Protein 8DC2 (pdb70)

Secondary structure (DSSP, 8-state):
-----SSEEEEEEEEEEES-SS--HHHHHHHHHHHHHHHHHHHHHHHHTTTSBGGGGGGGS-GGGTTSHHHHHHHSTTTTTSBGGGGSSSSS-HHHHHHHHHHHHHHH-SS-----SS---HIIIIIIIIHHHHHHHHHHHHTT---S----TT-SSS-HHHHHHHHHHHHHHTT--SHHHHHHHHHHHHHSS---HHHHHHHHHHHHHHHT-HHHHHHHHHHHHHHHHHT-------TT--EEEEE--SS--EEEEE-STT-EEEEETTTEEEEE---TTTEETTEESS-HHHHEEEEEEEEEETTEEEEEEEEEEE----PPP-SSEEEEE---SS-SEEEEEE--S--TT---HHHHHTT-HHHHTT--HHHHHHHHHHTTEEEE----HHHHHHHHHHHHT---TTHHHHHHHHHHHHHHHHHHHHHT-HHHHHHHHHHHHHHHHHHHHHHHHHHHHHHHHHHHTT--HHHHHHS-GGGSHHHHHHHHHHHHHHHHHHHHHHHHHHHHHHHHHHHT--EEEEE--SS-TT-----HHHHHHHHHHHHHTTTTTHHHHHHHHHHHSSSEEEEE-SSSTTTB-SSS--BB----GGGTTSSSB-TTSSBHHHHHHHHHHHHHH-HHHHHHHEEE--SSS--TT--SEEE---SHHHHHHHHHHT---B---

Structure (mmCIF, N/CA/C/O backbone):
data_8DC2
#
_entry.id   8DC2
#
_cell.length_a   1.00
_cell.length_b   1.00
_cell.length_c   1.00
_cell.angle_alpha   90.00
_cell.angle_beta   90.00
_cell.angle_gamma   90.00
#
_symmetry.space_group_name_H-M   'P 1'
#
loop_
_entity.id
_entity.type
_entity.pdbx_description
1 polymer CasLambda
2 polymer 'RNA (51-MER)'
3 polymer 'DNA TS'
4 polymer 'DNA NTS'
#
loop_
_atom_site.group_PDB
_atom_site.id
_atom_site.type_symbol
_atom_site.label_atom_id
_atom_site.label_alt_id
_atom_site.label_comp_id
_atom_site.label_asym_id
_atom_site.label_entity_id
_atom_site.label_seq_id
_atom_site.pdbx_PDB_ins_code
_atom_site.Cartn_x
_atom_site.Cartn_y
_atom_site.Cartn_z
_atom_site.occupancy
_atom_site.B_iso_or_equiv
_atom_site.auth_seq_id
_atom_site.auth_comp_id
_atom_site.auth_asym_id
_atom_site.auth_atom_id
_atom_site.pdbx_PDB_model_num
ATOM 1 N N . HIS A 1 4 ? 101.413 114.829 89.571 1.00 71.71 4 HIS A N 1
ATOM 2 C CA . HIS A 1 4 ? 102.262 114.643 88.401 1.00 71.71 4 HIS A CA 1
ATOM 3 C C . HIS A 1 4 ? 101.546 113.829 87.339 1.00 71.71 4 HIS A C 1
ATOM 4 O O . HIS A 1 4 ? 100.740 114.360 86.577 1.00 71.71 4 HIS A O 1
ATOM 11 N N . LYS A 1 5 ? 101.844 112.532 87.285 1.00 70.70 5 LYS A N 1
ATOM 12 C CA . LYS A 1 5 ? 101.169 111.642 86.357 1.00 70.70 5 LYS A CA 1
ATOM 13 C C . LYS A 1 5 ? 100.229 110.662 87.040 1.00 70.70 5 LYS A C 1
ATOM 14 O O . LYS A 1 5 ? 99.364 110.094 86.369 1.00 70.70 5 LYS A O 1
ATOM 20 N N . LYS A 1 6 ? 100.374 110.461 88.346 1.00 73.79 6 LYS A N 1
ATOM 21 C CA . LYS A 1 6 ? 99.461 109.651 89.139 1.00 73.79 6 LYS A CA 1
ATOM 22 C C . LYS A 1 6 ? 98.600 110.574 89.987 1.00 73.79 6 LYS A C 1
ATOM 23 O O . LYS A 1 6 ? 99.125 111.440 90.693 1.00 73.79 6 LYS A O 1
ATOM 29 N N . THR A 1 7 ? 97.286 110.394 89.913 1.00 76.67 7 THR A N 1
ATOM 30 C CA . THR A 1 7 ? 96.338 111.181 90.688 1.00 76.67 7 THR A CA 1
ATOM 31 C C . THR A 1 7 ? 95.586 110.279 91.656 1.00 76.67 7 THR A C 1
ATOM 32 O O . THR A 1 7 ? 95.105 109.208 91.275 1.00 76.67 7 THR A O 1
ATOM 36 N N . GLU A 1 8 ? 95.486 110.716 92.908 1.00 82.02 8 GLU A N 1
ATOM 37 C CA . GLU A 1 8 ? 94.808 109.964 93.954 1.00 82.02 8 GLU A CA 1
ATOM 38 C C . GLU A 1 8 ? 93.563 110.717 94.400 1.00 82.02 8 GLU A C 1
ATOM 39 O O . GLU A 1 8 ? 93.627 111.916 94.689 1.00 82.02 8 GLU A O 1
ATOM 45 N N . SER A 1 9 ? 92.436 110.010 94.457 1.00 79.27 9 SER A N 1
ATOM 46 C CA . SER A 1 9 ? 91.163 110.578 94.886 1.00 79.27 9 SER A CA 1
ATOM 47 C C . SER A 1 9 ? 90.575 109.685 95.966 1.00 79.27 9 SER A C 1
ATOM 48 O O . SER A 1 9 ? 90.305 108.507 95.712 1.00 79.27 9 SER A O 1
ATOM 51 N N . ASN A 1 10 ? 90.400 110.242 97.169 1.00 75.45 10 ASN A N 1
ATOM 52 C CA . ASN A 1 10 ? 89.896 109.548 98.357 1.00 75.45 10 ASN A CA 1
ATOM 53 C C . ASN A 1 10 ? 90.598 108.213 98.597 1.00 75.45 10 ASN A C 1
ATOM 54 O O . ASN A 1 10 ? 90.059 107.329 99.270 1.00 75.45 10 ASN A O 1
ATOM 59 N N . GLN A 1 11 ? 91.817 108.078 98.081 1.00 73.23 11 GLN A N 1
ATOM 60 C CA . GLN A 1 11 ? 92.599 106.861 98.214 1.00 73.23 11 GLN A CA 1
ATOM 61 C C . GLN A 1 11 ? 94.027 107.235 98.573 1.00 73.23 11 GLN A C 1
ATOM 62 O O . GLN A 1 11 ? 94.446 108.385 98.424 1.00 73.23 11 GLN A O 1
ATOM 68 N N . ILE A 1 12 ? 94.775 106.247 99.050 1.00 69.37 12 ILE A N 1
ATOM 69 C CA . ILE A 1 12 ? 96.160 106.449 99.443 1.00 69.37 12 ILE A CA 1
ATOM 70 C C . ILE A 1 12 ? 97.012 105.392 98.756 1.00 69.37 12 ILE A C 1
ATOM 71 O O . ILE A 1 12 ? 96.541 104.295 98.443 1.00 69.37 12 ILE A O 1
ATOM 76 N N . ILE A 1 13 ? 98.269 105.736 98.499 1.00 69.64 13 ILE A N 1
ATOM 77 C CA . ILE A 1 13 ? 99.225 104.818 97.893 1.00 69.64 13 ILE A CA 1
ATOM 78 C C . ILE A 1 13 ? 100.102 104.274 99.010 1.00 69.64 13 ILE A C 1
ATOM 79 O O . ILE A 1 13 ? 100.898 105.009 99.602 1.00 69.64 13 ILE A O 1
ATOM 84 N N . LYS A 1 14 ? 99.964 102.985 99.297 1.00 69.11 14 LYS A N 1
ATOM 85 C CA . LYS A 1 14 ? 100.672 102.340 100.393 1.00 69.11 14 LYS A CA 1
ATOM 86 C C . LYS A 1 14 ? 101.785 101.469 99.832 1.00 69.11 14 LYS A C 1
ATOM 87 O O . LYS A 1 14 ? 101.548 100.658 98.932 1.00 69.11 14 LYS A O 1
ATOM 93 N N . THR A 1 15 ? 102.989 101.633 100.369 1.00 69.36 15 THR A N 1
ATOM 94 C CA . THR A 1 15 ? 104.158 100.886 99.931 1.00 69.36 15 THR A CA 1
ATOM 95 C C . THR A 1 15 ? 104.474 99.791 100.939 1.00 69.36 15 THR A C 1
ATOM 96 O O . THR A 1 15 ? 104.632 100.067 102.133 1.00 69.36 15 THR A O 1
ATOM 100 N N . PHE A 1 16 ? 104.569 98.557 100.459 1.00 69.04 16 PHE A N 1
ATOM 101 C CA . PHE A 1 16 ? 104.851 97.402 101.299 1.00 69.04 16 PHE A CA 1
ATOM 102 C C . PHE A 1 16 ? 106.203 96.818 100.919 1.00 69.04 16 PHE A C 1
ATOM 103 O O . PHE A 1 16 ? 106.452 96.527 99.745 1.00 69.04 16 PHE A O 1
ATOM 111 N N . SER A 1 17 ? 107.070 96.646 101.912 1.00 69.29 17 SER A N 1
ATOM 112 C CA . SER A 1 17 ? 108.395 96.084 101.696 1.00 69.29 17 SER A CA 1
ATOM 113 C C . SER A 1 17 ? 108.359 94.585 101.959 1.00 69.29 17 SER A C 1
ATOM 114 O O . SER A 1 17 ? 107.886 94.144 103.011 1.00 69.29 17 SER A O 1
ATOM 117 N N . PHE A 1 18 ? 108.862 93.808 101.006 1.00 68.41 18 PHE A N 1
ATOM 118 C CA . PHE A 1 18 ? 108.819 92.355 101.070 1.00 68.41 18 PHE A CA 1
ATOM 119 C C . PHE A 1 18 ? 110.236 91.805 101.103 1.00 68.41 18 PHE A C 1
ATOM 120 O O . PHE A 1 18 ? 111.055 92.144 100.243 1.00 68.41 18 PHE A O 1
ATOM 128 N N . LYS A 1 19 ? 110.522 90.961 102.089 1.00 68.46 19 LYS A N 1
ATOM 129 C CA . LYS A 1 19 ? 111.809 90.284 102.131 1.00 68.46 19 LYS A CA 1
ATOM 130 C C . LYS A 1 19 ? 111.861 89.202 101.062 1.00 68.46 19 LYS A C 1
ATOM 131 O O . LYS A 1 19 ? 110.898 88.457 100.861 1.00 68.46 19 LYS A O 1
ATOM 137 N N . ILE A 1 20 ? 112.988 89.115 100.381 1.00 69.10 20 ILE A N 1
ATOM 138 C CA . ILE A 1 20 ? 113.132 88.245 99.222 1.00 69.10 20 ILE A CA 1
ATOM 139 C C . ILE A 1 20 ? 113.560 86.859 99.681 1.00 69.10 20 ILE A C 1
ATOM 140 O O . ILE A 1 20 ? 114.246 86.703 100.699 1.00 69.10 20 ILE A O 1
ATOM 145 N N . LYS A 1 21 ? 113.129 85.843 98.940 1.00 69.18 21 LYS A N 1
ATOM 146 C CA . LYS A 1 21 ? 113.617 84.485 99.113 1.00 69.18 21 LYS A CA 1
ATOM 147 C C . LYS A 1 21 ? 113.606 83.799 97.756 1.00 69.18 21 LYS A C 1
ATOM 148 O O . LYS A 1 21 ? 112.793 84.126 96.888 1.00 69.18 21 LYS A O 1
ATOM 154 N N . ASN A 1 22 ? 114.527 82.853 97.576 1.00 70.64 22 ASN A N 1
ATOM 155 C CA . ASN A 1 22 ? 114.725 82.191 96.286 1.00 70.64 22 ASN A CA 1
ATOM 156 C C . ASN A 1 22 ? 115.022 83.210 95.188 1.00 70.64 22 ASN A C 1
ATOM 157 O O . ASN A 1 22 ? 114.433 83.175 94.107 1.00 70.64 22 ASN A O 1
ATOM 162 N N . ALA A 1 23 ? 115.937 84.131 95.473 1.00 70.34 23 ALA A N 1
ATOM 163 C CA . ALA A 1 23 ? 116.351 85.139 94.500 1.00 70.34 23 ALA A CA 1
ATOM 164 C C . ALA A 1 23 ? 117.103 84.447 93.373 1.00 70.34 23 ALA A C 1
ATOM 165 O O . ALA A 1 23 ? 118.237 83.997 93.548 1.00 70.34 23 ALA A O 1
ATOM 167 N N . ASN A 1 24 ? 116.475 84.366 92.201 1.00 68.43 24 ASN A N 1
ATOM 168 C CA . ASN A 1 24 ? 117.028 83.614 91.076 1.00 68.43 24 ASN A CA 1
ATOM 169 C C . ASN A 1 24 ? 118.184 84.403 90.472 1.00 68.43 24 ASN A C 1
ATOM 170 O O . ASN A 1 24 ? 118.061 85.077 89.446 1.00 68.43 24 ASN A O 1
ATOM 175 N N . GLY A 1 25 ? 119.338 84.313 91.130 1.00 70.32 25 GLY A N 1
ATOM 176 C CA . GLY A 1 25 ? 120.535 84.988 90.687 1.00 70.32 25 GLY A CA 1
ATOM 177 C C . GLY A 1 25 ? 120.740 86.373 91.257 1.00 70.32 25 GLY A C 1
ATOM 178 O O . GLY A 1 25 ? 121.828 86.937 91.092 1.00 70.32 25 GLY A O 1
ATOM 179 N N . LEU A 1 26 ? 119.736 86.940 91.925 1.00 70.83 26 LEU A N 1
ATOM 180 C CA . LEU A 1 26 ? 119.858 88.266 92.527 1.00 70.83 26 LEU A CA 1
ATOM 181 C C . LEU A 1 26 ? 120.562 88.118 93.874 1.00 70.83 26 LEU A C 1
ATOM 182 O O . LEU A 1 26 ? 119.947 88.084 94.942 1.00 70.83 26 LEU A O 1
ATOM 187 N N . SER A 1 27 ? 121.887 88.024 93.812 1.00 72.56 27 SER A N 1
ATOM 188 C CA . SER A 1 27 ? 122.690 87.843 95.010 1.00 72.56 27 SER A CA 1
ATOM 189 C C . SER A 1 27 ? 122.898 89.182 95.714 1.00 72.56 27 SER A C 1
ATOM 190 O O . SER A 1 27 ? 122.494 90.242 95.231 1.00 72.56 27 SER A O 1
ATOM 193 N N . LEU A 1 28 ? 123.537 89.131 96.883 1.00 72.37 28 LEU A N 1
ATOM 194 C CA . LEU A 1 28 ? 123.787 90.355 97.635 1.00 72.37 28 LEU A CA 1
ATOM 195 C C . LEU A 1 28 ? 124.870 91.200 96.977 1.00 72.37 28 LEU A C 1
ATOM 196 O O . LEU A 1 28 ? 124.712 92.418 96.835 1.00 72.37 28 LEU A O 1
ATOM 201 N N . ASP A 1 29 ? 125.974 90.574 96.563 1.00 74.41 29 ASP A N 1
ATOM 202 C CA . ASP A 1 29 ? 127.066 91.327 95.953 1.00 74.41 29 ASP A CA 1
ATOM 203 C C . ASP A 1 29 ? 126.667 91.892 94.595 1.00 74.41 29 ASP A C 1
ATOM 204 O O . ASP A 1 29 ? 127.013 93.033 94.265 1.00 74.41 29 ASP A O 1
ATOM 209 N N . VAL A 1 30 ? 125.949 91.105 93.791 1.00 72.48 30 VAL A N 1
ATOM 210 C CA . VAL A 1 30 ? 125.521 91.577 92.477 1.00 72.48 30 VAL A CA 1
ATOM 211 C C . VAL A 1 30 ? 124.574 92.761 92.620 1.00 72.48 30 VAL A C 1
ATOM 212 O O . VAL A 1 30 ? 124.704 93.770 91.914 1.00 72.48 30 VAL A O 1
ATOM 216 N N . LEU A 1 31 ? 123.613 92.663 93.540 1.00 72.67 31 LEU A N 1
ATOM 217 C CA . LEU A 1 31 ? 122.693 93.774 93.757 1.00 72.67 31 LEU A CA 1
ATOM 218 C C . LEU A 1 31 ? 123.422 94.992 94.308 1.00 72.67 31 LEU A C 1
ATOM 219 O O . LEU A 1 31 ? 123.092 96.129 93.956 1.00 72.67 31 LEU A O 1
ATOM 224 N N . ASN A 1 32 ? 124.411 94.779 95.178 1.00 73.25 32 ASN A N 1
ATOM 225 C CA . ASN A 1 32 ? 125.188 95.902 95.693 1.00 73.25 32 ASN A CA 1
ATOM 226 C C . ASN A 1 32 ? 125.940 96.610 94.573 1.00 73.25 32 ASN A C 1
ATOM 227 O O . ASN A 1 32 ? 125.973 97.845 94.518 1.00 73.25 32 ASN A O 1
ATOM 232 N N . ASP A 1 33 ? 126.546 95.842 93.666 1.00 73.65 33 ASP A N 1
ATOM 233 C CA . ASP A 1 33 ? 127.241 96.443 92.532 1.00 73.65 33 ASP A CA 1
ATOM 234 C C . ASP A 1 33 ? 126.272 97.189 91.623 1.00 73.65 33 ASP A C 1
ATOM 235 O O . ASP A 1 33 ? 126.585 98.278 91.125 1.00 73.65 33 ASP A O 1
ATOM 240 N N . ALA A 1 34 ? 125.089 96.615 91.392 1.00 72.82 34 ALA A N 1
ATOM 241 C CA . ALA A 1 34 ? 124.090 97.291 90.570 1.00 72.82 34 ALA A CA 1
ATOM 242 C C . ALA A 1 34 ? 123.647 98.600 91.211 1.00 72.82 34 ALA A C 1
ATOM 243 O O . ALA A 1 34 ? 123.474 99.611 90.521 1.00 72.82 34 ALA A O 1
ATOM 245 N N . ILE A 1 35 ? 123.460 98.598 92.531 1.00 72.22 35 ILE A N 1
ATOM 246 C CA . ILE A 1 35 ? 123.077 99.816 93.240 1.00 72.22 35 ILE A CA 1
ATOM 247 C C . ILE A 1 35 ? 124.183 100.857 93.147 1.00 72.22 35 ILE A C 1
ATOM 248 O O . ILE A 1 35 ? 123.918 102.052 92.973 1.00 72.22 35 ILE A O 1
ATOM 253 N N . THR A 1 36 ? 125.440 100.424 93.269 1.00 73.53 36 THR A N 1
ATOM 254 C CA . THR A 1 36 ? 126.554 101.356 93.135 1.00 73.53 36 THR A CA 1
ATOM 255 C C . THR A 1 36 ? 126.584 101.984 91.746 1.00 73.53 36 THR A C 1
ATOM 256 O O . THR A 1 36 ? 126.791 103.195 91.608 1.00 73.53 36 THR A O 1
ATOM 260 N N . GLU A 1 37 ? 126.369 101.177 90.705 1.00 73.15 37 GLU A N 1
ATOM 261 C CA . GLU A 1 37 ? 126.340 101.720 89.348 1.00 73.15 37 GLU A CA 1
ATOM 262 C C . GLU A 1 37 ? 125.168 102.677 89.158 1.00 73.15 37 GLU A C 1
ATOM 263 O O . GLU A 1 37 ? 125.302 103.711 88.490 1.00 73.15 37 GLU A O 1
ATOM 269 N N . TYR A 1 38 ? 124.010 102.342 89.729 1.00 73.24 38 TYR A N 1
ATOM 270 C CA . TYR A 1 38 ? 122.847 103.221 89.655 1.00 73.24 38 TYR A CA 1
ATOM 271 C C . TYR A 1 38 ? 123.140 104.564 90.310 1.00 73.24 38 TYR A C 1
ATOM 272 O O . TYR A 1 38 ? 122.826 105.625 89.755 1.00 73.24 38 TYR A O 1
ATOM 281 N N . GLN A 1 39 ? 123.755 104.534 91.494 1.00 75.55 39 GLN A N 1
ATOM 282 C CA . GLN A 1 39 ? 124.109 105.770 92.180 1.00 75.55 39 GLN A CA 1
ATOM 283 C C . GLN A 1 39 ? 125.128 106.570 91.383 1.00 75.55 39 GLN A C 1
ATOM 284 O O . GLN A 1 39 ? 125.054 107.801 91.330 1.00 75.55 39 GLN A O 1
ATOM 290 N N . ASN A 1 40 ? 126.094 105.890 90.762 1.00 75.44 40 ASN A N 1
ATOM 291 C CA . ASN A 1 40 ? 127.091 106.586 89.955 1.00 75.44 40 ASN A CA 1
ATOM 292 C C . ASN A 1 40 ? 126.444 107.292 88.768 1.00 75.44 40 ASN A C 1
ATOM 293 O O . ASN A 1 40 ? 126.756 108.453 88.472 1.00 75.44 40 ASN A O 1
ATOM 298 N N . TYR A 1 41 ? 125.534 106.601 88.076 1.00 76.47 41 TYR A N 1
ATOM 299 C CA . TYR A 1 41 ? 124.838 107.213 86.947 1.00 76.47 41 TYR A CA 1
ATOM 300 C C . TYR A 1 41 ? 124.006 108.406 87.400 1.00 76.47 41 TYR A C 1
ATOM 301 O O . TYR A 1 41 ? 124.013 109.465 86.755 1.00 76.47 41 TYR A O 1
ATOM 310 N N . TYR A 1 42 ? 123.286 108.251 88.514 1.00 76.25 42 TYR A N 1
ATOM 311 C CA . TYR A 1 42 ? 122.495 109.352 89.049 1.00 76.25 42 TYR A CA 1
ATOM 312 C C . TYR A 1 42 ? 123.380 110.542 89.392 1.00 76.25 42 TYR A C 1
ATOM 313 O O . TYR A 1 42 ? 123.026 111.692 89.109 1.00 76.25 42 TYR A O 1
ATOM 322 N N . ASN A 1 43 ? 124.536 110.285 90.006 1.00 78.10 43 ASN A N 1
ATOM 323 C CA . ASN A 1 43 ? 125.434 111.365 90.393 1.00 78.10 43 ASN A CA 1
ATOM 324 C C . ASN A 1 43 ? 125.980 112.095 89.175 1.00 78.10 43 ASN A C 1
ATOM 325 O O . ASN A 1 43 ? 126.073 113.327 89.173 1.00 78.10 43 ASN A O 1
ATOM 330 N N . ILE A 1 44 ? 126.354 111.355 88.129 1.00 76.78 44 ILE A N 1
ATOM 331 C CA . ILE A 1 44 ? 126.889 112.009 86.939 1.00 76.78 44 ILE A CA 1
ATOM 332 C C . ILE A 1 44 ? 125.812 112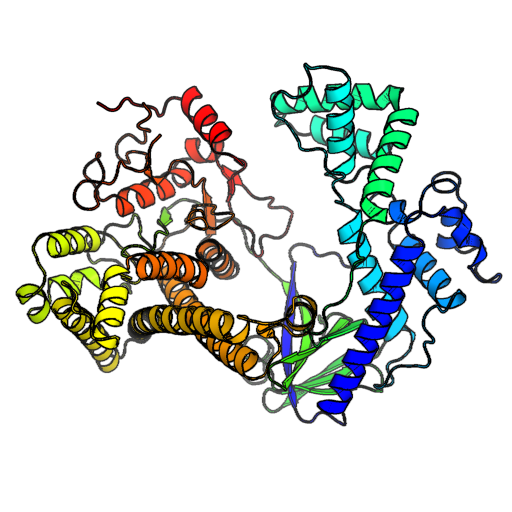.844 86.254 1.00 76.78 44 ILE A C 1
ATOM 333 O O . ILE A 1 44 ? 126.075 113.961 85.788 1.00 76.78 44 ILE A O 1
ATOM 338 N N . CYS A 1 45 ? 124.581 112.329 86.190 1.00 80.57 45 CYS A N 1
ATOM 339 C CA . CYS A 1 45 ? 123.505 113.118 85.597 1.00 80.57 45 CYS A CA 1
ATOM 340 C C . CYS A 1 45 ? 123.193 114.356 86.432 1.00 80.57 45 CYS A C 1
ATOM 341 O O . CYS A 1 45 ? 122.907 115.425 85.881 1.00 80.57 45 CYS A O 1
ATOM 344 N N . SER A 1 46 ? 123.250 114.237 87.759 1.00 79.55 46 SER A N 1
ATOM 345 C CA . SER A 1 46 ? 123.040 115.403 88.611 1.00 79.55 46 SER A CA 1
ATOM 346 C C . SER A 1 46 ? 124.144 116.434 88.414 1.00 79.55 46 SER A C 1
ATOM 347 O O . SER A 1 46 ? 123.881 117.642 88.416 1.00 79.55 46 SER A O 1
ATOM 350 N N . ASP A 1 47 ? 125.386 115.976 88.249 1.00 80.28 47 ASP A N 1
ATOM 351 C CA . ASP A 1 47 ? 126.484 116.894 87.965 1.00 80.28 47 ASP A CA 1
ATOM 352 C C . ASP A 1 47 ? 126.268 117.613 86.642 1.00 80.28 47 ASP A C 1
ATOM 353 O O . ASP A 1 47 ? 126.515 118.821 86.535 1.00 80.28 47 ASP A O 1
ATOM 358 N N . TRP A 1 48 ? 125.814 116.886 85.618 1.00 77.34 48 TRP A N 1
ATOM 359 C CA . TRP A 1 48 ? 125.515 117.534 84.344 1.00 77.34 48 TRP A CA 1
ATOM 360 C C . TRP A 1 48 ? 124.405 118.564 84.497 1.00 77.34 48 TRP A C 1
ATOM 361 O O . TRP A 1 48 ? 124.473 119.651 83.912 1.00 77.34 48 TRP A O 1
ATOM 372 N N . ILE A 1 49 ? 123.369 118.236 85.271 1.00 79.60 49 ILE A N 1
ATOM 373 C CA . ILE A 1 49 ? 122.280 119.185 85.492 1.00 79.60 49 ILE A CA 1
ATOM 374 C C . ILE A 1 49 ? 122.801 120.438 86.184 1.00 79.60 49 ILE A C 1
ATOM 375 O O . ILE A 1 49 ? 122.425 121.563 85.833 1.00 79.60 49 ILE A O 1
ATOM 380 N N . LYS A 1 50 ? 123.675 120.264 87.178 1.00 80.29 50 LYS A N 1
ATOM 381 C CA . LYS A 1 50 ? 124.284 121.409 87.849 1.00 80.29 50 LYS A CA 1
ATOM 382 C C . LYS A 1 50 ? 125.065 122.276 86.871 1.00 80.29 50 LYS A C 1
ATOM 383 O O . LYS A 1 50 ? 124.863 123.494 86.803 1.00 80.29 50 LYS A O 1
ATOM 389 N N . ASP A 1 51 ? 125.969 121.660 86.105 1.00 80.45 51 ASP A N 1
ATOM 390 C CA . ASP A 1 51 ? 126.901 122.423 85.281 1.00 80.45 51 ASP A CA 1
ATOM 391 C C . ASP A 1 51 ? 126.200 123.263 84.223 1.00 80.45 51 ASP A C 1
ATOM 392 O O . ASP A 1 51 ? 126.773 124.254 83.758 1.00 80.45 51 ASP A O 1
ATOM 397 N N . HIS A 1 52 ? 124.980 122.897 83.834 1.00 79.91 52 HIS A N 1
ATOM 398 C CA . HIS A 1 52 ? 124.227 123.631 82.826 1.00 79.91 52 HIS A CA 1
ATOM 399 C C . HIS A 1 52 ? 122.997 124.313 83.410 1.00 79.91 52 HIS A C 1
ATOM 400 O O . HIS A 1 52 ? 122.093 124.693 82.662 1.00 79.91 52 HIS A O 1
ATOM 407 N N . LEU A 1 53 ? 122.942 124.474 84.732 1.00 82.18 53 LEU A N 1
ATOM 408 C CA . LEU A 1 53 ? 121.693 124.894 85.356 1.00 82.18 53 LEU A CA 1
ATOM 409 C C . LEU A 1 53 ? 121.398 126.365 85.087 1.00 82.18 53 LEU A C 1
ATOM 410 O O . LEU A 1 53 ? 120.239 126.743 84.883 1.00 82.18 53 LEU A O 1
ATOM 415 N N . THR A 1 54 ? 122.427 127.209 85.084 1.00 84.54 54 THR A N 1
ATOM 416 C CA . THR A 1 54 ? 122.265 128.627 84.763 1.00 84.54 54 THR A CA 1
ATOM 417 C C . THR A 1 54 ? 122.606 128.867 83.291 1.00 84.54 54 THR A C 1
ATOM 418 O O . THR A 1 54 ? 123.542 129.581 82.930 1.00 84.54 54 THR A O 1
ATOM 422 N N . MET A 1 55 ? 121.791 128.264 82.430 1.00 83.50 55 MET A N 1
ATOM 423 C CA . MET A 1 55 ? 122.065 128.244 81.001 1.00 83.50 55 MET A CA 1
ATOM 424 C C . MET A 1 55 ? 120.757 128.439 80.249 1.00 83.50 55 MET A C 1
ATOM 425 O O . MET A 1 55 ? 119.690 128.049 80.727 1.00 83.50 55 MET A O 1
ATOM 430 N 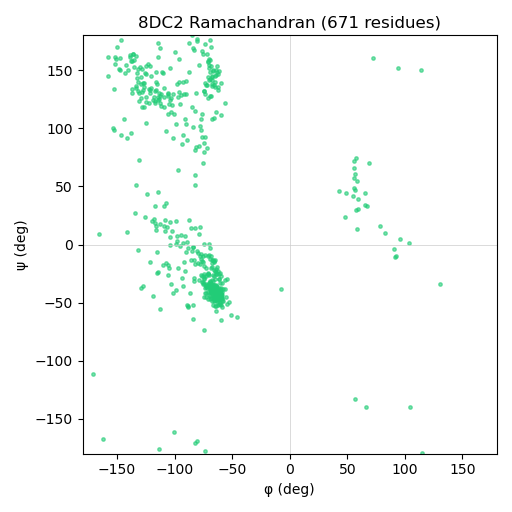N . LYS A 1 56 ? 120.850 129.049 79.069 1.00 81.07 56 LYS A N 1
ATOM 431 C CA . LYS A 1 56 ? 119.657 129.377 78.298 1.00 81.07 56 LYS A CA 1
ATOM 432 C C . LYS A 1 56 ? 118.901 128.115 77.905 1.00 81.07 56 LYS A C 1
ATOM 433 O O . LYS A 1 56 ? 119.498 127.130 77.460 1.00 81.07 56 LYS A O 1
ATOM 439 N N . ILE A 1 57 ? 117.576 128.150 78.071 1.00 80.87 57 ILE A N 1
ATOM 440 C CA . ILE A 1 57 ? 116.747 126.994 77.738 1.00 80.87 57 ILE A CA 1
ATOM 441 C C . ILE A 1 57 ? 116.808 126.709 76.243 1.00 80.87 57 ILE A C 1
ATOM 442 O O . ILE A 1 57 ? 116.944 125.556 75.817 1.00 80.87 57 ILE A O 1
ATOM 447 N N . SER A 1 58 ? 116.712 127.757 75.423 1.00 80.23 58 SER A N 1
ATOM 448 C CA . SER A 1 58 ? 116.725 127.581 73.977 1.00 80.23 58 SER A CA 1
ATOM 449 C C . SER A 1 58 ? 118.052 127.047 73.460 1.00 80.23 58 SER A C 1
ATOM 450 O O . SER A 1 58 ? 118.115 126.609 72.307 1.00 80.23 58 SER A O 1
ATOM 453 N N . GLU A 1 59 ? 119.108 127.078 74.272 1.00 80.71 59 GLU A N 1
ATOM 454 C CA . GLU A 1 59 ? 120.376 126.511 73.834 1.00 80.71 59 GLU A CA 1
ATOM 455 C C . GLU A 1 59 ? 120.322 124.989 73.820 1.00 80.71 59 GLU A C 1
ATOM 456 O O . GLU A 1 59 ? 121.037 124.350 73.040 1.00 80.71 59 GLU A O 1
ATOM 462 N N . LEU A 1 60 ? 119.479 124.393 74.667 1.00 78.08 60 LEU A N 1
ATOM 463 C CA . LEU A 1 60 ? 119.322 122.943 74.704 1.00 78.08 60 LEU A CA 1
ATOM 464 C C . LEU A 1 60 ? 118.670 122.384 73.449 1.00 78.08 60 LEU A C 1
ATOM 465 O O . LEU A 1 60 ? 118.744 121.171 73.226 1.00 78.08 60 LEU A O 1
ATOM 470 N N . TYR A 1 61 ? 118.030 123.225 72.635 1.00 75.23 61 TYR A N 1
ATOM 471 C CA . TYR A 1 61 ? 117.375 122.746 71.424 1.00 75.23 61 TYR A CA 1
ATOM 472 C C . TYR A 1 61 ? 118.359 122.162 70.421 1.00 75.23 61 TYR A C 1
ATOM 473 O O . TYR A 1 61 ? 117.963 121.336 69.593 1.00 75.23 61 TYR A O 1
ATOM 482 N N . LYS A 1 62 ? 119.629 122.561 70.480 1.00 76.34 62 LYS A N 1
ATOM 483 C CA . LYS A 1 62 ? 120.624 122.031 69.558 1.00 76.34 62 LYS A CA 1
ATOM 484 C C . LYS A 1 62 ? 120.971 120.576 69.836 1.00 76.34 62 LYS A C 1
ATOM 485 O O . LYS A 1 62 ? 121.663 119.958 69.021 1.00 76.34 62 LYS A O 1
ATOM 491 N N . TYR A 1 63 ? 120.516 120.019 70.957 1.00 75.81 63 TYR A N 1
ATOM 492 C CA . TYR A 1 63 ? 120.826 118.643 71.315 1.00 75.81 63 TYR A CA 1
ATOM 493 C C . TYR A 1 63 ? 119.796 117.644 70.808 1.00 75.81 63 TYR A C 1
ATOM 494 O O . TYR A 1 63 ? 120.119 116.460 70.672 1.00 75.81 63 TYR A O 1
ATOM 503 N N . ILE A 1 64 ? 118.577 118.087 70.533 1.00 76.17 64 ILE A N 1
ATOM 504 C CA . ILE A 1 64 ? 117.525 117.172 70.076 1.00 76.17 64 ILE A CA 1
ATOM 505 C C . ILE A 1 64 ? 117.905 116.608 68.711 1.00 76.17 64 ILE A C 1
ATOM 506 O O . ILE A 1 64 ? 118.374 117.362 67.841 1.00 76.17 64 ILE A O 1
ATOM 511 N N . PRO A 1 65 ? 117.738 115.307 68.478 1.00 74.28 65 PRO A N 1
ATOM 512 C CA . PRO A 1 65 ? 117.992 114.761 67.141 1.00 74.28 65 PRO A CA 1
ATOM 513 C C . PRO A 1 65 ? 117.040 115.354 66.114 1.00 74.28 65 PRO A C 1
ATOM 514 O O . PRO A 1 65 ? 115.934 115.793 66.439 1.00 74.28 65 PRO A O 1
ATOM 518 N N . ASN A 1 66 ? 117.495 115.371 64.858 1.00 73.62 6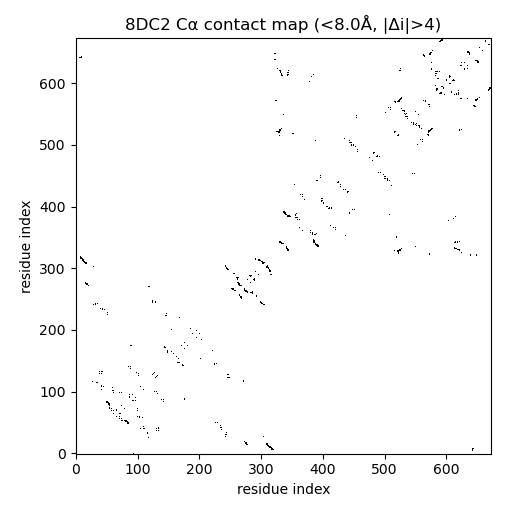6 ASN A N 1
ATOM 519 C CA . ASN A 1 66 ? 116.734 116.019 63.794 1.00 73.62 66 ASN A CA 1
ATOM 520 C C . ASN A 1 66 ? 115.356 115.391 63.625 1.00 73.62 66 ASN A C 1
ATOM 521 O O . ASN A 1 66 ? 114.374 116.095 63.365 1.00 73.62 66 ASN A O 1
ATOM 526 N N . GLU A 1 67 ? 115.262 114.069 63.771 1.00 74.82 67 GLU A N 1
ATOM 527 C CA . GLU A 1 67 ? 113.990 113.380 63.601 1.00 74.82 67 GLU A CA 1
ATOM 528 C C . GLU A 1 67 ? 112.974 113.730 64.680 1.00 74.82 67 GLU A C 1
ATOM 529 O O . GLU A 1 67 ? 111.793 113.407 64.518 1.00 74.82 67 GLU A O 1
ATOM 535 N N . LYS A 1 68 ? 113.397 114.374 65.770 1.00 75.28 68 LYS A N 1
ATOM 536 C CA . LYS A 1 68 ? 112.499 114.742 66.858 1.00 75.28 68 LYS A CA 1
ATOM 537 C C . LYS A 1 68 ? 112.396 116.253 67.037 1.00 75.28 68 LYS A C 1
ATOM 538 O O . LYS A 1 68 ? 111.934 116.717 68.083 1.00 75.28 68 LYS A O 1
ATOM 544 N N . LYS A 1 69 ? 112.823 117.032 66.041 1.00 74.89 69 LYS A N 1
ATOM 545 C CA . LYS A 1 69 ? 112.757 118.485 66.166 1.00 74.89 69 LYS A CA 1
ATOM 546 C C . LYS A 1 69 ? 111.320 118.981 66.236 1.00 74.89 69 LYS A C 1
ATOM 547 O O . LYS A 1 69 ? 111.040 119.962 66.932 1.00 74.89 69 LYS A O 1
ATOM 553 N N . ASN A 1 70 ? 110.403 118.326 65.529 1.00 76.25 70 ASN A N 1
ATOM 554 C CA . ASN A 1 70 ? 109.001 118.719 65.527 1.00 76.25 70 ASN A CA 1
ATOM 555 C C . ASN A 1 70 ? 108.230 118.176 66.722 1.00 76.25 70 ASN A C 1
ATOM 556 O O . ASN A 1 70 ? 106.995 118.201 66.708 1.00 76.25 70 ASN A O 1
ATOM 561 N N . SER A 1 71 ? 108.924 117.689 67.747 1.00 76.10 71 SER A N 1
ATOM 562 C CA . SER A 1 71 ? 108.259 117.140 68.915 1.00 76.10 71 SER A CA 1
ATOM 563 C C . SER A 1 71 ? 107.609 118.249 69.735 1.00 76.10 71 SER A C 1
ATOM 564 O O . SER A 1 71 ? 107.978 119.423 69.651 1.00 76.10 71 SER A O 1
ATOM 567 N N . GLY A 1 72 ? 106.617 117.858 70.537 1.00 74.68 72 GLY A N 1
ATOM 568 C CA . GLY A 1 72 ? 105.922 118.831 71.361 1.00 74.68 72 GLY A CA 1
ATOM 569 C C . GLY A 1 72 ? 106.826 119.492 72.383 1.00 74.68 72 GLY A C 1
ATOM 570 O O . GLY A 1 72 ? 106.754 120.704 72.598 1.00 74.68 72 GLY A O 1
ATOM 571 N N . TYR A 1 73 ? 107.691 118.707 73.027 1.00 76.10 73 TYR A N 1
ATOM 572 C CA . TYR A 1 73 ? 108.573 119.261 74.047 1.00 76.10 73 TYR A CA 1
ATOM 573 C C . TYR A 1 73 ? 109.719 120.061 73.445 1.00 76.10 73 TYR A C 1
ATOM 574 O O . TYR A 1 73 ? 110.157 121.050 74.044 1.00 76.10 73 TYR A O 1
ATOM 583 N N . ALA A 1 74 ? 110.219 119.654 72.278 1.00 76.04 74 ALA A N 1
ATOM 584 C CA . ALA A 1 74 ? 111.293 120.403 71.638 1.00 76.04 74 ALA A CA 1
ATOM 585 C C . ALA A 1 74 ? 110.831 121.787 71.201 1.00 76.04 74 ALA A C 1
ATOM 586 O O . ALA A 1 74 ? 111.614 122.742 71.247 1.00 76.04 74 ALA A O 1
ATOM 588 N N . LEU A 1 75 ? 109.573 121.914 70.775 1.00 74.61 75 LEU A N 1
ATOM 589 C CA . LEU A 1 75 ? 109.057 123.215 70.361 1.00 74.61 75 LEU A CA 1
ATOM 590 C C . LEU A 1 75 ? 109.059 124.203 71.520 1.00 74.61 75 LEU A C 1
ATOM 591 O O . LEU A 1 75 ? 109.378 125.383 71.338 1.00 74.61 75 LEU A O 1
ATOM 596 N N . THR A 1 76 ? 108.698 123.740 72.717 1.00 76.03 76 THR A N 1
ATOM 597 C CA . THR A 1 76 ? 108.673 124.614 73.883 1.00 76.03 76 THR A CA 1
ATOM 598 C C . THR A 1 76 ? 110.063 125.124 74.247 1.00 76.03 76 THR A C 1
ATOM 599 O O . THR A 1 76 ? 110.180 126.199 74.845 1.00 76.03 76 THR A O 1
ATOM 603 N N . LEU A 1 77 ? 111.118 124.395 73.875 1.00 77.08 77 LEU A N 1
ATOM 604 C CA . LEU A 1 77 ? 112.470 124.828 74.213 1.00 77.08 77 LEU A CA 1
ATOM 605 C C . LEU A 1 77 ? 112.809 126.161 73.557 1.00 77.08 77 LEU A C 1
ATOM 606 O O . LEU A 1 77 ? 113.445 127.021 74.178 1.00 77.08 77 LEU A O 1
ATOM 611 N N . ILE A 1 78 ? 112.395 126.354 72.307 1.00 75.59 78 ILE A N 1
ATOM 612 C CA . ILE A 1 78 ? 112.676 127.581 71.572 1.00 75.59 78 ILE A CA 1
ATOM 613 C C . ILE A 1 78 ? 111.456 128.486 71.490 1.00 75.59 78 ILE A C 1
ATOM 614 O O . ILE A 1 78 ? 111.492 129.503 70.791 1.00 75.59 78 ILE A O 1
ATOM 619 N N . SER A 1 79 ? 110.370 128.140 72.177 1.00 78.69 79 SER A N 1
ATOM 620 C CA . SER A 1 79 ? 109.216 129.025 72.225 1.00 78.69 79 SER A CA 1
ATOM 621 C C . SER A 1 79 ? 109.590 130.328 72.920 1.00 78.69 79 SER A C 1
ATOM 622 O O . SER A 1 79 ? 110.397 130.351 73.852 1.00 78.69 79 SER A O 1
ATOM 625 N N . ASP A 1 80 ? 108.984 131.425 72.458 1.00 81.87 80 ASP A N 1
ATOM 626 C CA . ASP A 1 80 ? 109.382 132.749 72.924 1.00 81.87 80 ASP A CA 1
ATOM 627 C C . ASP A 1 80 ? 109.174 132.918 74.424 1.00 81.87 80 ASP A C 1
ATOM 628 O O . ASP A 1 80 ? 109.853 133.738 75.053 1.00 81.87 80 ASP A O 1
ATOM 633 N N . GLU A 1 81 ? 108.242 132.166 75.013 1.00 79.92 81 GLU A N 1
ATOM 634 C CA . GLU A 1 81 ? 107.981 132.304 76.442 1.00 79.92 81 GLU A CA 1
ATOM 635 C C . GLU A 1 81 ? 109.184 131.872 77.274 1.00 79.92 81 GLU A C 1
ATOM 636 O O . GLU A 1 81 ? 109.505 132.507 78.285 1.00 79.92 81 GLU A O 1
ATOM 642 N N . TRP A 1 82 ? 109.858 130.795 76.870 1.00 79.00 82 TRP A N 1
ATOM 643 C CA . TRP A 1 82 ? 111.016 130.284 77.594 1.00 79.00 82 TRP A CA 1
ATOM 644 C C . TRP A 1 82 ? 112.299 130.361 76.776 1.00 79.00 82 TRP A C 1
ATOM 645 O O . TRP A 1 82 ? 113.302 129.750 77.161 1.00 79.00 82 TRP A O 1
ATOM 656 N N . LYS A 1 83 ? 112.292 131.089 75.657 1.00 78.29 83 LYS A N 1
ATOM 657 C CA . LYS A 1 83 ? 113.454 131.110 74.774 1.00 78.29 83 LYS A CA 1
ATOM 658 C C . LYS A 1 83 ? 114.674 131.714 75.460 1.00 78.29 83 LYS A C 1
ATOM 659 O O . LYS A 1 83 ? 115.789 131.198 75.327 1.00 78.29 83 LYS A O 1
ATOM 665 N N . ASP A 1 84 ? 114.484 132.798 76.203 1.00 80.62 84 ASP A N 1
ATOM 666 C CA . ASP A 1 84 ? 115.586 133.564 76.775 1.00 80.62 84 ASP A CA 1
ATOM 667 C C . ASP A 1 84 ? 115.589 133.502 78.298 1.00 80.62 84 ASP A C 1
ATOM 668 O O . ASP A 1 84 ? 115.767 134.514 78.977 1.00 80.62 84 ASP A O 1
ATOM 673 N N . LYS A 1 85 ? 115.393 132.313 78.849 1.00 80.57 85 LYS A N 1
ATOM 674 C CA . LYS A 1 85 ? 115.373 132.103 80.285 1.00 80.57 85 LYS A CA 1
ATOM 675 C C . LYS A 1 85 ? 116.387 131.038 80.679 1.00 80.57 85 LYS A C 1
ATOM 676 O O . LYS A 1 85 ? 116.736 130.169 79.871 1.00 80.57 85 LYS A O 1
ATOM 682 N N . PRO A 1 86 ? 116.896 131.087 81.906 1.00 84.39 86 PRO A N 1
ATOM 683 C CA . PRO A 1 86 ? 117.853 130.069 82.353 1.00 84.39 86 PRO A CA 1
ATOM 684 C C . PRO A 1 86 ? 117.189 128.709 82.513 1.00 84.39 86 PRO A C 1
ATOM 685 O O . PRO A 1 86 ? 115.972 128.594 82.669 1.00 84.39 86 PRO A O 1
ATOM 689 N N . MET A 1 87 ? 118.022 127.662 82.472 1.00 85.91 87 MET A N 1
ATOM 690 C CA . MET A 1 87 ? 117.487 126.304 82.455 1.00 85.91 87 MET A CA 1
ATOM 691 C C . MET A 1 87 ? 116.750 125.977 83.746 1.00 85.91 87 MET A C 1
ATOM 692 O O . MET A 1 87 ? 115.800 125.186 83.733 1.00 85.91 87 MET A O 1
ATOM 697 N N . TYR A 1 88 ? 117.151 126.588 84.863 1.00 86.16 88 TYR A N 1
ATOM 698 C CA . TYR A 1 88 ? 116.503 126.290 86.134 1.00 86.16 88 TYR A CA 1
ATOM 699 C C . TYR A 1 88 ? 115.045 126.721 86.157 1.00 86.16 88 TYR A C 1
ATOM 700 O O . TYR A 1 88 ? 114.309 126.307 87.059 1.00 86.16 88 TYR A O 1
ATOM 709 N N . MET A 1 89 ? 114.610 127.533 85.195 1.00 85.64 89 MET A N 1
ATOM 710 C CA . MET A 1 89 ? 113.231 127.992 85.176 1.00 85.64 89 MET A CA 1
ATOM 711 C C . MET A 1 89 ? 112.254 126.909 84.738 1.00 85.64 89 MET A C 1
ATOM 712 O O . MET A 1 89 ? 111.054 127.040 84.999 1.00 85.64 89 MET A O 1
ATOM 717 N N . MET A 1 90 ? 112.728 125.847 84.077 1.00 82.70 90 MET A N 1
ATOM 718 C CA . MET A 1 90 ? 111.827 124.745 83.755 1.00 82.70 90 MET A CA 1
ATOM 719 C C . MET A 1 90 ? 111.433 123.964 84.998 1.00 82.70 90 MET A C 1
ATOM 720 O O . MET A 1 90 ? 110.370 123.334 85.021 1.00 82.70 90 MET A O 1
ATOM 725 N N . PHE A 1 91 ? 112.266 123.990 86.036 1.00 80.99 91 PHE A N 1
ATOM 726 C CA . PHE A 1 91 ? 111.940 123.312 87.282 1.00 80.99 91 PHE A CA 1
ATOM 727 C C . PHE A 1 91 ? 111.033 124.199 88.124 1.00 80.99 91 PHE A C 1
ATOM 728 O O . PHE A 1 91 ? 111.305 124.442 89.303 1.00 80.99 91 PHE A O 1
ATOM 736 N N . LYS A 1 92 ? 109.950 124.681 87.520 1.00 82.60 92 LYS A N 1
ATOM 737 C CA . LYS A 1 92 ? 109.010 125.572 88.176 1.00 82.60 92 LYS A CA 1
ATOM 738 C C . LYS A 1 92 ? 107.597 125.157 87.796 1.00 82.60 92 LYS A C 1
ATOM 739 O O . LYS A 1 92 ? 107.384 124.430 86.824 1.00 82.60 92 LYS A O 1
ATOM 745 N N . LYS A 1 93 ? 106.629 125.632 88.582 1.00 81.33 93 LYS A N 1
ATOM 746 C CA . LYS A 1 93 ? 105.237 125.256 88.358 1.00 81.33 93 LYS A CA 1
ATOM 747 C C . LYS A 1 93 ? 104.757 125.639 86.964 1.00 81.33 93 LYS A C 1
ATOM 748 O O . LYS A 1 93 ? 103.921 124.937 86.383 1.00 81.33 93 LYS A O 1
ATOM 754 N N . GLY A 1 94 ? 105.265 126.743 86.413 1.00 80.02 94 GLY A N 1
ATOM 755 C CA . GLY A 1 94 ? 104.771 127.208 85.127 1.00 80.02 94 GLY A CA 1
ATOM 756 C C . GLY A 1 94 ? 105.096 126.269 83.981 1.00 80.02 94 GLY A C 1
ATOM 757 O O . GLY A 1 94 ? 104.242 125.992 83.135 1.00 80.02 94 GLY A O 1
ATOM 758 N N . TYR A 1 95 ? 106.327 125.768 83.937 1.00 78.38 95 TYR A N 1
ATOM 759 C CA . TYR A 1 95 ? 106.755 124.932 82.829 1.00 78.38 95 TYR A CA 1
ATOM 760 C C . TYR A 1 95 ? 106.003 123.601 82.828 1.00 78.38 95 TYR A C 1
ATOM 761 O O . TYR A 1 95 ? 105.677 123.061 83.888 1.00 78.38 95 TYR A O 1
ATOM 770 N N . PRO A 1 96 ? 105.709 123.055 81.647 1.00 76.09 96 PRO A N 1
ATOM 771 C CA . PRO A 1 96 ? 105.088 121.724 81.586 1.00 76.09 96 PRO A CA 1
ATOM 772 C C . PRO A 1 96 ? 106.062 120.654 82.055 1.00 76.09 96 PRO A C 1
ATOM 773 O O . PRO A 1 96 ? 107.196 120.572 81.576 1.00 76.09 96 PRO A O 1
ATOM 777 N N . ALA A 1 97 ? 105.611 119.833 83.003 1.00 76.69 97 ALA A N 1
ATOM 778 C CA . ALA A 1 97 ? 106.490 118.832 83.599 1.00 76.69 97 ALA A CA 1
ATOM 779 C C . ALA A 1 97 ? 106.914 117.782 82.579 1.00 76.69 97 ALA A C 1
ATOM 780 O O . ALA A 1 97 ? 108.091 117.409 82.513 1.00 76.69 97 ALA A O 1
ATOM 782 N N . ASN A 1 98 ? 105.965 117.285 81.782 1.00 75.76 98 ASN A N 1
ATOM 783 C CA . ASN A 1 98 ? 106.281 116.228 80.826 1.00 75.76 98 ASN A CA 1
ATOM 784 C C . ASN A 1 98 ? 107.256 116.715 79.764 1.00 75.76 98 ASN A C 1
ATOM 785 O O . ASN A 1 98 ? 108.182 115.989 79.377 1.00 75.76 98 ASN A O 1
ATOM 790 N N . ASN A 1 99 ? 107.054 117.937 79.269 1.00 76.01 99 ASN A N 1
ATOM 791 C CA . ASN A 1 99 ? 107.985 118.501 78.300 1.00 76.01 99 ASN A CA 1
ATOM 792 C C . ASN A 1 99 ? 109.373 118.649 78.903 1.00 76.01 99 ASN A C 1
ATOM 793 O O . ASN A 1 99 ? 110.376 118.350 78.247 1.00 76.01 99 ASN A O 1
ATOM 798 N N . ARG A 1 100 ? 109.447 119.105 80.154 1.00 77.32 100 ARG A N 1
ATOM 799 C CA . ARG A 1 100 ? 110.730 119.199 80.841 1.00 77.32 100 ARG A CA 1
ATOM 800 C C . ARG A 1 100 ? 111.416 117.841 80.903 1.00 77.32 100 ARG A C 1
ATOM 801 O O . ARG A 1 100 ? 112.600 117.713 80.566 1.00 77.32 100 ARG A O 1
ATOM 809 N N . ASP A 1 101 ? 110.675 116.811 81.316 1.00 77.45 101 ASP A N 1
ATOM 810 C CA . ASP A 1 101 ? 111.252 115.477 81.446 1.00 77.45 101 ASP A CA 1
ATOM 811 C C . ASP A 1 101 ? 111.783 114.977 80.111 1.00 77.45 101 ASP A C 1
ATOM 812 O O . ASP A 1 101 ? 112.937 114.544 80.011 1.00 77.45 101 ASP A O 1
ATOM 817 N N . ASN A 1 102 ? 110.951 115.039 79.068 1.00 75.64 102 ASN A N 1
ATOM 818 C CA . ASN A 1 102 ? 111.360 114.516 77.769 1.00 75.64 102 ASN A CA 1
ATOM 819 C C . ASN A 1 102 ? 112.533 115.300 77.194 1.00 75.64 102 ASN A C 1
ATOM 820 O O . ASN A 1 102 ? 113.484 114.708 76.671 1.00 75.64 102 ASN A O 1
ATOM 825 N N . ALA A 1 103 ? 112.490 116.632 77.289 1.00 75.41 103 ALA A N 1
ATOM 826 C CA . ALA A 1 103 ? 113.563 117.449 76.737 1.00 75.41 103 ALA A CA 1
ATOM 827 C C . ALA A 1 103 ? 114.881 117.176 77.445 1.00 75.41 103 ALA A C 1
ATOM 828 O O . ALA A 1 103 ? 115.923 117.015 76.798 1.00 75.41 103 ALA A O 1
ATOM 830 N N . ILE A 1 104 ? 114.860 117.108 78.778 1.00 74.56 104 ILE A N 1
ATOM 831 C CA . ILE A 1 104 ? 116.106 116.885 79.498 1.00 74.56 104 ILE A CA 1
ATOM 832 C C . ILE A 1 104 ? 116.627 115.478 79.241 1.00 74.56 104 ILE A C 1
ATOM 833 O O . ILE A 1 104 ? 117.841 115.268 79.126 1.00 74.56 104 ILE A O 1
ATOM 838 N N . TYR A 1 105 ? 115.732 114.490 79.141 1.00 74.41 105 TYR A N 1
ATOM 839 C CA . TYR A 1 105 ? 116.191 113.143 78.817 1.00 74.41 105 TYR A CA 1
ATOM 840 C C . TYR A 1 105 ? 116.843 113.102 77.443 1.00 74.41 105 TYR A C 1
ATOM 841 O O . TYR A 1 105 ? 117.867 112.437 77.257 1.00 74.41 105 TYR A O 1
ATOM 850 N N . GLU A 1 106 ? 116.254 113.791 76.463 1.00 76.97 106 GLU A N 1
ATOM 851 C CA . GLU A 1 106 ? 116.849 113.816 75.131 1.00 76.97 106 GLU A CA 1
ATOM 852 C C . GLU A 1 106 ? 118.210 114.498 75.148 1.00 76.97 106 GLU A C 1
ATOM 853 O O . GLU A 1 106 ? 119.152 114.035 74.492 1.00 76.97 106 GLU A O 1
ATOM 859 N N . THR A 1 107 ? 118.333 115.603 75.889 1.00 75.93 107 THR A N 1
ATOM 860 C CA . THR A 1 107 ? 119.627 116.271 75.996 1.00 75.93 107 THR A CA 1
ATOM 861 C C . THR A 1 107 ? 120.666 115.364 76.642 1.00 75.93 107 THR A C 1
ATOM 862 O O . THR A 1 107 ? 121.817 115.314 76.197 1.00 75.93 107 THR A O 1
ATOM 866 N N . LEU A 1 108 ? 120.281 114.643 77.697 1.00 75.15 108 LEU A N 1
ATOM 867 C CA . LEU A 1 108 ? 121.214 113.727 78.345 1.00 75.15 108 LEU A CA 1
ATOM 868 C C . LEU A 1 108 ? 121.615 112.594 77.410 1.00 75.15 108 LEU A C 1
ATOM 869 O O . LEU A 1 108 ? 122.786 112.200 77.368 1.00 75.15 108 LEU A O 1
ATOM 874 N N . ASN A 1 109 ? 120.654 112.050 76.661 1.00 73.34 109 ASN A N 1
ATOM 875 C CA . ASN A 1 109 ? 120.951 110.950 75.750 1.00 73.34 109 ASN A CA 1
ATOM 876 C C . ASN A 1 109 ? 121.886 111.394 74.633 1.00 73.34 109 ASN A C 1
ATOM 877 O O . ASN A 1 109 ? 122.827 110.674 74.282 1.00 73.34 109 ASN A O 1
ATOM 882 N N . THR A 1 110 ? 121.644 112.574 74.060 1.00 73.89 110 THR A N 1
ATOM 883 C CA . THR A 1 110 ? 122.520 113.068 73.003 1.00 73.89 110 THR A CA 1
ATOM 884 C C . THR A 1 110 ? 123.903 113.401 73.547 1.00 73.89 110 THR A C 1
ATOM 885 O O . THR A 1 110 ? 124.921 112.986 72.981 1.00 73.89 110 THR A O 1
ATOM 889 N N . CYS A 1 111 ? 123.960 114.149 74.651 1.00 77.90 111 CYS A N 1
ATOM 890 C CA . CYS A 1 111 ? 125.245 114.502 75.242 1.00 77.90 111 CYS A CA 1
ATOM 891 C C . CYS A 1 111 ? 125.975 113.267 75.751 1.00 77.90 111 CYS A C 1
ATOM 892 O O . CYS A 1 111 ? 127.192 113.141 75.574 1.00 77.90 111 CYS A O 1
ATOM 895 N N . ASN A 1 112 ? 125.245 112.344 76.381 1.00 77.48 112 ASN A N 1
ATOM 896 C CA . ASN A 1 112 ? 125.816 111.107 76.913 1.00 77.48 112 ASN A CA 1
ATOM 897 C C . ASN A 1 112 ? 126.969 111.405 77.871 1.00 77.48 112 ASN A C 1
ATOM 898 O O . ASN A 1 112 ? 128.056 110.834 77.769 1.00 77.48 112 ASN A O 1
ATOM 903 N N . THR A 1 113 ? 126.720 112.323 78.809 1.00 79.12 113 THR A N 1
ATOM 904 C CA . THR A 1 113 ? 127.763 112.739 79.741 1.00 79.12 113 THR A CA 1
ATOM 905 C C . THR A 1 113 ? 128.273 111.585 80.592 1.00 79.12 113 THR A C 1
ATOM 906 O O . THR A 1 113 ? 129.406 111.645 81.081 1.00 79.12 113 THR A O 1
ATOM 910 N N . GLU A 1 114 ? 127.469 110.545 80.782 1.00 78.84 114 GLU A N 1
ATOM 911 C CA . GLU A 1 114 ? 127.931 109.287 81.345 1.00 78.84 114 GLU A CA 1
ATOM 912 C C . GLU A 1 114 ? 127.781 108.208 80.283 1.00 78.84 114 GLU A C 1
ATOM 913 O O . GLU A 1 114 ? 126.785 108.175 79.553 1.00 78.84 114 GLU A O 1
ATOM 919 N N . HIS A 1 115 ? 128.788 107.350 80.174 1.00 77.24 115 HIS A N 1
ATOM 920 C CA . HIS A 1 115 ? 128.810 106.331 79.128 1.00 77.24 115 HIS A CA 1
ATOM 921 C C . HIS A 1 115 ? 127.892 105.195 79.554 1.00 77.24 115 HIS A C 1
ATOM 922 O O . HIS A 1 115 ? 128.322 104.198 80.134 1.00 77.24 115 HIS A O 1
ATOM 929 N N . TYR A 1 116 ? 126.603 105.352 79.260 1.00 74.58 116 TYR A N 1
ATOM 930 C CA . TYR A 1 116 ? 125.623 104.339 79.624 1.00 74.58 116 TYR A CA 1
ATOM 931 C C . TYR A 1 116 ? 125.755 103.128 78.712 1.00 74.58 116 TYR A C 1
ATOM 932 O O . TYR A 1 116 ? 125.159 103.085 77.632 1.00 74.58 116 TYR A O 1
ATOM 941 N N . THR A 1 117 ? 126.541 102.144 79.137 1.00 75.27 117 THR A N 1
ATOM 942 C CA . THR A 1 117 ? 126.714 100.909 78.389 1.00 75.27 117 THR A CA 1
ATOM 943 C C . THR A 1 117 ? 125.748 99.818 78.825 1.00 75.27 117 THR A C 1
ATOM 944 O O . THR A 1 117 ? 125.806 98.708 78.286 1.00 75.27 117 THR A O 1
ATOM 948 N N . GLY A 1 118 ? 124.868 100.103 79.779 1.00 72.64 118 GLY A N 1
ATOM 949 C CA . GLY A 1 118 ? 123.957 99.104 80.297 1.00 72.64 118 GLY A CA 1
ATOM 950 C C . GLY A 1 118 ? 124.243 98.775 81.746 1.00 72.64 118 GLY A C 1
ATOM 951 O O . GLY A 1 118 ? 125.390 98.857 82.191 1.00 72.64 118 GLY A O 1
ATOM 952 N N . ASN A 1 119 ? 123.211 98.402 82.492 1.00 71.57 119 ASN A N 1
ATOM 953 C CA . ASN A 1 119 ? 123.345 98.085 83.904 1.00 71.57 119 ASN A CA 1
ATOM 954 C C . ASN A 1 119 ? 123.709 96.617 84.096 1.00 71.57 119 ASN 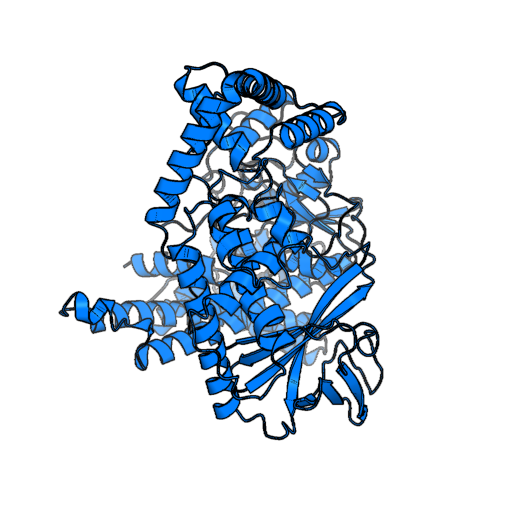A C 1
ATOM 955 O O . ASN A 1 119 ? 123.740 95.824 83.153 1.00 71.57 119 ASN A O 1
ATOM 960 N N . ILE A 1 120 ? 123.991 96.262 85.351 1.00 69.86 120 ILE A N 1
ATOM 961 C CA . ILE A 1 120 ? 124.427 94.904 85.658 1.00 69.86 120 ILE A CA 1
ATOM 962 C C . ILE A 1 120 ? 123.256 93.931 85.599 1.00 69.86 120 ILE A C 1
ATOM 963 O O . ILE A 1 120 ? 123.365 92.845 85.019 1.00 69.86 120 ILE A O 1
ATOM 968 N N . LEU A 1 121 ? 122.121 94.299 86.189 1.00 69.73 121 LEU A N 1
ATOM 969 C CA . LEU A 1 121 ? 120.969 93.407 86.245 1.00 69.73 121 LEU A CA 1
ATOM 970 C C . LEU A 1 121 ? 120.246 93.275 84.911 1.00 69.73 121 LEU A C 1
ATOM 971 O O . LEU A 1 121 ? 119.250 92.548 84.839 1.00 69.73 121 LEU A O 1
ATOM 976 N N . ASN A 1 122 ? 120.719 93.956 83.867 1.00 68.98 122 ASN A N 1
ATOM 977 C CA . ASN A 1 122 ? 120.169 93.835 82.517 1.00 68.98 122 ASN A CA 1
ATOM 978 C C . ASN A 1 122 ? 118.691 94.212 82.465 1.00 68.98 122 ASN A C 1
ATOM 979 O O . ASN A 1 122 ? 117.895 93.580 81.769 1.00 68.98 122 ASN A O 1
ATOM 984 N N . PHE A 1 123 ? 118.317 95.249 83.209 1.00 70.62 123 PHE A N 1
ATOM 985 C CA . PHE A 1 123 ? 117.011 95.861 83.016 1.00 70.62 123 PHE A CA 1
ATOM 986 C C . PHE A 1 123 ? 116.965 96.531 81.651 1.00 70.62 123 PHE A C 1
ATOM 987 O O . PHE A 1 123 ? 117.986 96.993 81.137 1.00 70.62 123 PHE A O 1
ATOM 995 N N . SER A 1 124 ? 115.776 96.577 81.058 1.00 72.94 124 SER A N 1
ATOM 996 C CA . SER A 1 124 ? 115.630 97.258 79.781 1.00 72.94 124 SER A CA 1
ATOM 997 C C . SER A 1 124 ? 115.942 98.739 79.948 1.00 72.94 124 SER A C 1
ATOM 998 O O . SER A 1 124 ? 115.719 99.328 81.008 1.00 72.94 124 SER A O 1
ATOM 1001 N N . ASP A 1 125 ? 116.477 99.338 78.883 1.00 73.06 125 ASP A N 1
ATOM 1002 C CA . ASP A 1 125 ? 117.017 100.689 78.988 1.00 73.06 125 ASP A CA 1
ATOM 1003 C C . ASP A 1 125 ? 115.946 101.696 79.384 1.00 73.06 125 ASP A C 1
ATOM 1004 O O . ASP A 1 125 ? 116.210 102.603 80.182 1.00 73.06 125 ASP A O 1
ATOM 1009 N N . THR A 1 126 ? 114.731 101.553 78.846 1.00 74.79 126 THR A N 1
ATOM 1010 C CA . THR A 1 126 ? 113.715 102.577 79.068 1.00 74.79 126 THR A CA 1
ATOM 1011 C C . THR A 1 126 ? 113.433 102.764 80.556 1.00 74.79 126 THR A C 1
ATOM 1012 O O . THR A 1 126 ? 113.605 103.865 81.085 1.00 74.79 126 THR A O 1
ATOM 1016 N N . TYR A 1 127 ? 113.107 101.684 81.266 1.00 74.42 127 TYR A N 1
ATOM 1017 C CA . TYR A 1 127 ? 112.806 101.786 82.687 1.00 74.42 127 TYR A CA 1
ATOM 1018 C C . TYR A 1 127 ? 114.000 102.355 83.436 1.00 74.42 127 TYR A C 1
ATOM 1019 O O . TYR A 1 127 ? 113.953 103.491 83.923 1.00 74.42 127 TYR A O 1
ATOM 1028 N N . TYR A 1 128 ? 115.095 101.592 83.434 1.00 74.17 128 TYR A N 1
ATOM 1029 C CA . TYR A 1 128 ? 116.254 101.898 84.263 1.00 74.17 128 TYR A CA 1
ATOM 1030 C C . TYR A 1 128 ? 116.758 103.316 84.032 1.00 74.17 128 TYR A C 1
ATOM 1031 O O . TYR A 1 128 ? 116.952 104.079 84.984 1.00 74.17 128 TYR A O 1
ATOM 1040 N N . ARG A 1 129 ? 116.977 103.693 82.772 1.00 73.69 129 ARG A N 1
ATOM 1041 C CA . ARG A 1 129 ? 117.520 105.019 82.509 1.00 73.69 129 ARG A CA 1
ATOM 1042 C C . ARG A 1 129 ? 116.433 106.088 82.481 1.00 73.69 129 ARG A C 1
ATOM 1043 O O . ARG A 1 129 ? 116.418 106.990 83.324 1.00 73.69 129 ARG A O 1
ATOM 1051 N N . ARG A 1 130 ? 115.506 105.999 81.524 1.00 73.75 130 ARG A N 1
ATOM 1052 C CA . ARG A 1 130 ? 114.602 107.117 81.288 1.00 73.75 130 ARG A CA 1
ATOM 1053 C C . ARG A 1 130 ? 113.629 107.297 82.444 1.00 73.75 130 ARG A C 1
ATOM 1054 O O . ARG A 1 130 ? 113.307 108.431 82.816 1.00 73.75 130 ARG A O 1
ATOM 1062 N N . PHE A 1 131 ? 113.149 106.200 83.028 1.00 72.98 131 PHE A N 1
ATOM 1063 C CA . PHE A 1 131 ? 112.112 106.299 84.043 1.00 72.98 131 PHE A CA 1
ATOM 1064 C C . PHE A 1 131 ? 112.653 106.234 85.462 1.00 72.98 131 PHE A C 1
ATOM 1065 O O . PHE A 1 131 ? 112.147 106.936 86.340 1.00 72.98 131 PHE A O 1
ATOM 1073 N N . GLY A 1 132 ? 113.648 105.392 85.724 1.00 74.62 132 GLY A N 1
ATOM 1074 C CA . GLY A 1 132 ? 114.179 105.322 87.070 1.00 74.62 132 GLY A CA 1
ATOM 1075 C C . GLY A 1 132 ? 115.048 106.489 87.495 1.00 74.62 132 GLY A C 1
ATOM 1076 O O . GLY A 1 132 ? 114.595 107.375 88.229 1.00 74.62 132 GLY A O 1
ATOM 1077 N N . TYR A 1 133 ? 116.273 106.557 86.972 1.00 74.51 133 TYR A N 1
ATOM 1078 C CA . TYR A 1 133 ? 117.240 107.451 87.596 1.00 74.51 133 TYR A CA 1
ATOM 1079 C C . TYR A 1 133 ? 117.265 108.833 86.959 1.00 74.51 133 TYR A C 1
ATOM 1080 O O . TYR A 1 133 ? 117.438 109.825 87.669 1.00 74.51 133 TYR A O 1
ATOM 1089 N N . VAL A 1 134 ? 117.077 108.934 85.644 1.00 74.01 134 VAL A N 1
ATOM 1090 C CA . VAL A 1 134 ? 116.967 110.254 85.030 1.00 74.01 134 VAL A CA 1
ATOM 1091 C C . VAL A 1 134 ? 115.748 110.983 85.579 1.00 74.01 134 VAL A C 1
ATOM 1092 O O . VAL A 1 134 ? 115.826 112.151 85.979 1.00 74.01 134 VAL A O 1
ATOM 1096 N N . ALA A 1 135 ? 114.607 110.294 85.630 1.00 74.41 135 ALA A N 1
ATOM 1097 C CA . ALA A 1 135 ? 113.400 110.906 86.173 1.00 74.41 135 ALA A CA 1
ATOM 1098 C C . ALA A 1 135 ? 113.545 111.197 87.661 1.00 74.41 135 ALA A C 1
ATOM 1099 O O . ALA A 1 135 ? 113.062 112.228 88.142 1.00 74.41 135 ALA A O 1
ATOM 1101 N N . SER A 1 136 ? 114.201 110.305 88.410 1.00 75.64 136 SER A N 1
ATOM 1102 C CA . SER A 1 136 ? 114.429 110.580 89.826 1.00 75.64 136 SER A CA 1
ATOM 1103 C C . SER A 1 136 ? 115.287 111.826 90.015 1.00 75.64 136 SER A C 1
ATOM 1104 O O . SER A 1 136 ? 114.996 112.664 90.878 1.00 75.64 136 SER A O 1
ATOM 1107 N N . ALA A 1 137 ? 116.342 111.972 89.210 1.00 75.46 137 ALA A N 1
ATOM 1108 C CA . ALA A 1 137 ? 117.201 113.146 89.310 1.00 75.46 137 ALA A CA 1
ATOM 1109 C C . ALA A 1 137 ? 116.448 114.415 88.940 1.00 75.46 137 ALA A C 1
ATOM 1110 O O . ALA A 1 137 ? 116.620 115.457 89.583 1.00 75.46 137 ALA A O 1
ATOM 1112 N N . ILE A 1 138 ? 115.615 114.351 87.901 1.00 75.50 138 ILE A N 1
ATOM 1113 C CA . ILE A 1 138 ? 114.851 115.532 87.509 1.00 75.50 138 ILE A CA 1
ATOM 1114 C C . ILE A 1 138 ? 113.857 115.912 88.595 1.00 75.50 138 ILE A C 1
ATOM 1115 O O . ILE A 1 138 ? 113.668 117.095 88.892 1.00 75.50 138 ILE A O 1
ATOM 1120 N N . SER A 1 139 ? 113.208 114.922 89.210 1.00 75.89 139 SER A N 1
ATOM 1121 C CA . SER A 1 139 ? 112.272 115.218 90.289 1.00 75.89 139 SER A CA 1
ATOM 1122 C C . SER A 1 139 ? 112.989 115.813 91.495 1.00 75.89 139 SER A C 1
ATOM 1123 O O . SER A 1 139 ? 112.467 116.725 92.150 1.00 75.89 139 SER A O 1
ATOM 1126 N N . ASN A 1 140 ? 114.185 115.310 91.807 1.00 77.79 140 ASN A N 1
ATOM 1127 C CA . ASN A 1 140 ? 114.960 115.878 92.905 1.00 77.79 140 ASN A CA 1
ATOM 1128 C C . ASN A 1 140 ? 115.371 117.316 92.608 1.00 77.79 140 ASN A C 1
ATOM 1129 O O . ASN A 1 140 ? 115.294 118.188 93.482 1.00 77.79 140 ASN A O 1
ATOM 1134 N N . TYR A 1 141 ? 115.808 117.590 91.382 1.00 79.56 141 TYR A N 1
ATOM 1135 C CA . TYR A 1 141 ? 116.145 118.968 91.051 1.00 79.56 141 TYR A CA 1
ATOM 1136 C C . TYR A 1 141 ? 114.909 119.856 91.037 1.00 79.56 141 TYR A C 1
ATOM 1137 O O . TYR A 1 141 ? 115.006 121.044 91.351 1.00 79.56 141 TYR A O 1
ATOM 1146 N N . VAL A 1 142 ? 113.745 119.304 90.698 1.00 79.36 142 VAL A N 1
ATOM 1147 C CA . VAL A 1 142 ? 112.506 120.072 90.788 1.00 79.36 142 VAL A CA 1
ATOM 1148 C C . VAL A 1 142 ? 112.230 120.453 92.235 1.00 79.36 142 VAL A C 1
ATOM 1149 O O . VAL A 1 142 ? 111.970 121.620 92.551 1.00 79.36 142 VAL A O 1
ATOM 1153 N N . THR A 1 143 ? 112.298 119.475 93.141 1.00 78.63 143 THR A N 1
ATOM 1154 C CA . THR A 1 143 ? 112.031 119.768 94.544 1.00 78.63 143 THR A CA 1
ATOM 1155 C C . THR A 1 143 ? 113.095 120.662 95.161 1.00 78.63 143 THR A C 1
ATOM 1156 O O . THR A 1 143 ? 112.839 121.282 96.198 1.00 78.63 143 THR A O 1
ATOM 1160 N N . LYS A 1 144 ? 114.279 120.747 94.556 1.00 82.58 144 LYS A N 1
ATOM 1161 C CA . LYS A 1 144 ? 115.287 121.664 95.075 1.00 82.58 144 LYS A CA 1
ATOM 1162 C C . LYS A 1 144 ? 115.072 123.080 94.543 1.00 82.58 144 LYS A C 1
ATOM 1163 O O . LYS A 1 144 ? 115.005 124.042 95.315 1.00 82.58 144 LYS A O 1
ATOM 1169 N N . ILE A 1 145 ? 114.960 123.223 93.220 1.00 85.49 145 ILE A N 1
ATOM 1170 C CA . ILE A 1 145 ? 114.872 124.540 92.598 1.00 85.49 145 ILE A CA 1
ATOM 1171 C C . ILE A 1 145 ? 113.540 125.217 92.898 1.00 85.49 145 ILE A C 1
ATOM 1172 O O . ILE A 1 145 ? 113.479 126.447 93.019 1.00 85.49 145 ILE A O 1
ATOM 1177 N N . SER A 1 146 ? 112.460 124.442 93.024 1.00 89.74 146 SER A N 1
ATOM 1178 C CA . SER A 1 146 ? 111.120 125.022 93.057 1.00 89.74 146 SER A CA 1
ATOM 1179 C C . SER A 1 146 ? 110.951 125.985 94.226 1.00 89.74 146 SER A C 1
ATOM 1180 O O . SER A 1 146 ? 110.400 127.080 94.069 1.00 89.74 146 SER A O 1
ATOM 1183 N N . LYS A 1 147 ? 111.417 125.594 95.409 1.00 96.13 147 LYS A N 1
ATOM 1184 C CA . LYS A 1 147 ? 111.266 126.404 96.615 1.00 96.13 147 LYS A CA 1
ATOM 1185 C C . LYS A 1 147 ? 112.593 127.001 97.061 1.00 96.13 147 LYS A C 1
ATOM 1186 O O . LYS A 1 147 ? 112.844 127.171 98.257 1.00 96.13 147 LYS A O 1
ATOM 1192 N N . MET A 1 148 ? 113.459 127.330 96.107 1.00 101.36 148 MET A N 1
ATOM 1193 C CA . MET A 1 148 ? 114.802 127.788 96.428 1.00 101.36 148 MET A CA 1
ATOM 1194 C C . MET A 1 148 ? 114.794 129.239 96.893 1.00 101.36 148 MET A C 1
ATOM 1195 O O . MET A 1 148 ? 114.651 130.169 96.096 1.00 101.36 148 MET A O 1
ATOM 1200 N N . SER A 1 149 ? 115.014 129.430 98.190 1.00 111.35 149 SER A N 1
ATOM 1201 C CA . SER A 1 149 ? 114.942 130.746 98.817 1.00 111.35 149 SER A CA 1
ATOM 1202 C C . SER A 1 149 ? 116.283 131.441 98.635 1.00 111.35 149 SER A C 1
ATOM 1203 O O . SER A 1 149 ? 117.311 130.958 99.122 1.00 111.35 149 SER A O 1
ATOM 1206 N N . THR A 1 150 ? 116.269 132.579 97.941 1.00 116.00 150 THR A N 1
ATOM 1207 C CA . THR A 1 150 ? 117.483 133.342 97.677 1.00 116.00 150 THR A CA 1
ATOM 1208 C C . THR A 1 150 ? 118.053 134.009 98.921 1.00 116.00 150 THR A C 1
ATOM 1209 O O . THR A 1 150 ? 119.076 134.694 98.815 1.00 116.00 150 THR A O 1
ATOM 1213 N N . GLY A 1 151 ? 117.429 133.833 100.084 1.00 125.03 151 GLY A N 1
ATOM 1214 C CA . GLY A 1 151 ? 117.907 134.422 101.315 1.00 125.03 151 GLY A CA 1
ATOM 1215 C C . GLY A 1 151 ? 117.138 135.632 101.798 1.00 125.03 151 GLY A C 1
ATOM 1216 O O . GLY A 1 151 ? 117.510 136.205 102.830 1.00 125.03 151 GLY A O 1
ATOM 1217 N N . SER A 1 152 ? 116.086 136.040 101.096 1.00 131.86 152 SER A N 1
ATOM 1218 C CA . SER A 1 152 ? 115.277 137.181 101.517 1.00 131.86 152 SER A CA 1
ATOM 1219 C C . SER A 1 152 ? 114.369 136.744 102.658 1.00 131.86 152 SER A C 1
ATOM 1220 O O . SER A 1 152 ? 113.311 136.152 102.436 1.00 131.86 152 SER A O 1
ATOM 1223 N N . ARG A 1 153 ? 114.780 137.035 103.890 1.00 135.47 153 ARG A N 1
ATOM 1224 C CA . ARG A 1 153 ? 113.996 136.640 105.052 1.00 135.47 153 ARG A CA 1
ATOM 1225 C C . ARG A 1 153 ? 112.763 137.523 105.189 1.00 135.47 153 ARG A C 1
ATOM 1226 O O . ARG A 1 153 ? 112.852 138.752 105.110 1.00 135.47 153 ARG A O 1
ATOM 1234 N N . SER A 1 154 ? 111.610 136.892 105.396 1.00 142.89 154 SER A N 1
ATOM 1235 C CA . SER A 1 154 ? 110.365 137.634 105.535 1.00 142.89 154 SER A CA 1
ATOM 1236 C C . SER A 1 154 ? 110.328 138.376 106.865 1.00 142.89 154 SER A C 1
ATOM 1237 O O . SER A 1 154 ? 110.704 137.832 107.908 1.00 142.89 154 SER A O 1
ATOM 1240 N N . LYS A 1 155 ? 109.872 139.624 106.821 1.00 152.31 155 LYS A N 1
ATOM 1241 C CA . LYS A 1 155 ? 109.756 140.481 107.992 1.00 152.31 155 LYS A CA 1
ATOM 1242 C C . LYS A 1 155 ? 108.310 140.929 108.175 1.00 152.31 155 LYS A C 1
ATOM 1243 O O . LYS A 1 155 ? 107.545 141.001 107.208 1.00 152.31 155 LYS A O 1
ATOM 1249 N N . ASN A 1 156 ? 107.944 141.234 109.424 1.00 160.24 156 ASN A N 1
ATOM 1250 C CA . ASN A 1 156 ? 106.541 141.382 109.800 1.00 160.24 156 ASN A CA 1
ATOM 1251 C C . ASN A 1 156 ? 105.951 142.757 109.503 1.00 160.24 156 ASN A C 1
ATOM 1252 O O . ASN A 1 156 ? 104.752 142.836 109.214 1.00 160.24 156 ASN A O 1
ATOM 1257 N N . ILE A 1 157 ? 106.737 143.837 109.564 1.00 161.66 157 ILE A N 1
ATOM 1258 C CA . ILE A 1 157 ? 106.152 145.169 109.420 1.00 161.66 157 ILE A CA 1
ATOM 1259 C C . ILE A 1 157 ? 105.640 145.398 108.001 1.00 161.66 157 ILE A C 1
ATOM 1260 O O . ILE A 1 157 ? 104.945 146.388 107.741 1.00 161.66 157 ILE A O 1
ATOM 1265 N N . SER A 1 158 ? 105.962 144.499 107.079 1.00 158.75 158 SER A N 1
ATOM 1266 C CA . SER A 1 158 ? 105.230 144.299 105.815 1.00 158.75 158 SER A CA 1
ATOM 1267 C C . SER A 1 158 ? 105.372 145.537 104.920 1.00 158.75 158 SER A C 1
ATOM 1268 O O . SER A 1 158 ? 106.460 146.126 104.842 1.00 158.75 158 SER A O 1
ATOM 1271 N N . ASN A 1 159 ? 104.297 145.949 104.244 1.00 161.07 159 ASN A N 1
ATOM 1272 C CA . ASN A 1 159 ? 104.402 146.794 103.058 1.00 161.07 159 ASN A CA 1
ATOM 1273 C C . ASN A 1 159 ? 104.863 148.213 103.378 1.00 161.07 159 ASN A C 1
ATOM 1274 O O . ASN A 1 159 ? 105.704 148.770 102.665 1.00 161.07 159 ASN A O 1
ATOM 1279 N N . ASP A 1 160 ? 104.326 148.817 104.435 1.00 159.76 160 ASP A N 1
ATOM 1280 C CA . ASP A 1 160 ? 104.554 150.240 104.691 1.00 159.76 160 ASP A CA 1
ATOM 1281 C C . ASP A 1 160 ? 105.994 150.435 105.148 1.00 159.76 160 ASP A C 1
ATOM 1282 O O . ASP A 1 160 ? 106.290 150.514 106.341 1.00 159.76 160 ASP A O 1
ATOM 1287 N N . SER A 1 161 ? 106.899 150.523 104.178 1.00 157.50 161 SER A N 1
ATOM 1288 C CA . SER A 1 161 ? 108.323 150.692 104.441 1.00 157.50 161 SER A CA 1
ATOM 1289 C C . SER A 1 161 ? 108.992 151.185 103.159 1.00 157.50 161 SER A C 1
ATOM 1290 O O . SER A 1 161 ? 108.321 151.597 102.207 1.00 157.50 161 SER A O 1
ATOM 1293 N N . ASP A 1 162 ? 110.323 151.143 103.139 1.00 155.92 162 ASP A N 1
ATOM 1294 C CA . ASP A 1 162 ? 111.105 151.702 102.046 1.00 155.92 162 ASP A CA 1
ATOM 1295 C C . ASP A 1 162 ? 110.939 150.877 100.767 1.00 155.92 162 ASP A C 1
ATOM 1296 O O . ASP A 1 162 ? 110.277 149.836 100.737 1.00 155.92 162 ASP A O 1
ATOM 1301 N N . VAL A 1 163 ? 111.554 151.374 99.690 1.00 149.61 163 VAL A N 1
ATOM 1302 C CA . VAL A 1 163 ? 111.495 150.687 98.403 1.00 149.61 163 VAL A CA 1
ATOM 1303 C C . VAL A 1 163 ? 112.280 149.381 98.440 1.00 149.61 163 VAL A C 1
ATOM 1304 O O . VAL A 1 163 ? 111.884 148.394 97.804 1.00 149.61 163 VAL A O 1
ATOM 1308 N N . ASP A 1 164 ? 113.407 149.352 99.157 1.00 147.77 164 ASP A N 1
ATOM 1309 C CA . ASP A 1 164 ? 114.157 148.108 99.300 1.00 147.77 164 ASP A CA 1
ATOM 1310 C C . ASP A 1 164 ? 113.301 147.038 99.960 1.00 147.77 164 ASP A C 1
ATOM 1311 O O . ASP A 1 164 ? 113.357 145.861 99.583 1.00 147.77 164 ASP A O 1
ATOM 1316 N N . THR A 1 165 ? 112.502 147.437 100.951 1.00 149.09 165 THR A N 1
ATOM 1317 C CA . THR A 1 165 ? 111.510 146.537 101.522 1.00 149.09 165 THR A CA 1
ATOM 1318 C C . THR A 1 165 ? 110.575 145.989 100.455 1.00 149.09 165 THR A C 1
ATOM 1319 O O . THR A 1 165 ? 110.285 144.786 100.431 1.00 149.09 165 THR A O 1
ATOM 1323 N N . ILE A 1 166 ? 110.085 146.858 99.570 1.00 145.73 166 ILE A N 1
ATOM 1324 C CA . ILE A 1 166 ? 109.169 146.409 98.526 1.00 145.73 166 ILE A CA 1
ATOM 1325 C C . ILE A 1 166 ? 109.847 145.370 97.647 1.00 145.73 166 ILE A C 1
ATOM 1326 O O . ILE A 1 166 ? 109.270 144.323 97.336 1.00 145.73 166 ILE A O 1
ATOM 1331 N N . MET A 1 167 ? 111.087 145.642 97.240 1.00 143.65 167 MET A N 1
ATOM 1332 C CA . MET A 1 167 ? 111.806 144.699 96.390 1.00 143.65 167 MET A CA 1
ATOM 1333 C C . MET A 1 167 ? 111.974 143.352 97.080 1.00 143.65 167 MET A C 1
ATOM 1334 O O . MET A 1 167 ? 111.660 142.302 96.505 1.00 143.65 167 MET A O 1
ATOM 1339 N N . GLU A 1 168 ? 112.464 143.364 98.323 1.00 141.57 168 GLU A N 1
ATOM 1340 C CA . GLU A 1 168 ? 112.712 142.108 99.025 1.00 141.57 168 GLU A CA 1
ATOM 1341 C C . GLU A 1 168 ? 111.425 141.318 99.218 1.00 141.57 168 GLU A C 1
ATOM 1342 O O . GLU A 1 168 ? 111.402 140.097 99.022 1.00 141.57 168 GLU A O 1
ATOM 1348 N N . GLN A 1 169 ? 110.335 141.996 99.583 1.00 142.12 169 GLN A N 1
ATOM 1349 C CA . GLN A 1 169 ? 109.090 141.279 99.829 1.00 142.12 169 GLN A CA 1
ATOM 1350 C C . GLN A 1 169 ? 108.449 140.777 98.542 1.00 142.12 169 GLN A C 1
ATOM 1351 O O . GLN A 1 169 ? 107.843 139.701 98.544 1.00 142.12 169 GLN A O 1
ATOM 1357 N N . VAL A 1 170 ? 108.580 141.513 97.435 1.00 139.25 170 VAL A N 1
ATOM 1358 C CA . VAL A 1 170 ? 108.075 141.006 96.162 1.00 139.25 170 VAL A CA 1
ATOM 1359 C C . VAL A 1 170 ? 108.871 139.785 95.725 1.00 139.25 170 VAL A C 1
ATOM 1360 O O . VAL A 1 170 ? 108.302 138.809 95.224 1.00 139.25 170 VAL A O 1
ATOM 1364 N N . ILE A 1 171 ? 110.193 139.807 95.915 1.00 135.36 171 ILE A N 1
ATOM 1365 C CA . ILE A 1 171 ? 110.996 138.623 95.607 1.00 135.36 171 ILE A CA 1
ATOM 1366 C C . ILE A 1 171 ? 110.550 137.444 96.462 1.00 135.36 171 ILE A C 1
ATOM 1367 O O . ILE A 1 171 ? 110.365 136.325 95.964 1.00 135.36 171 ILE A O 1
ATOM 1372 N N . TYR A 1 172 ? 110.358 137.684 97.761 1.00 132.52 172 TYR A N 1
ATOM 1373 C CA . TYR A 1 172 ? 109.950 136.611 98.660 1.00 132.52 172 TYR A CA 1
ATOM 1374 C C . TYR A 1 172 ? 108.602 136.030 98.258 1.00 132.52 172 TYR A C 1
ATOM 1375 O O . TYR A 1 172 ? 108.414 134.810 98.279 1.00 132.52 172 TYR A O 1
ATOM 1384 N N . GLU A 1 173 ? 107.648 136.887 97.893 1.00 137.67 173 GLU A N 1
ATOM 1385 C CA . GLU A 1 173 ? 106.319 136.394 97.553 1.00 137.67 173 GLU A CA 1
ATOM 1386 C C . GLU A 1 173 ? 106.293 135.713 96.191 1.00 137.67 173 GLU A C 1
ATOM 1387 O O . GLU A 1 173 ? 105.533 134.758 95.998 1.00 137.67 173 GLU A O 1
ATOM 1393 N N . MET A 1 174 ? 107.100 136.181 95.236 1.00 130.88 174 MET A N 1
ATOM 1394 C CA . MET A 1 174 ? 107.148 135.509 93.943 1.00 130.88 174 MET A CA 1
ATOM 1395 C C . MET A 1 174 ? 107.818 134.148 94.060 1.00 130.88 174 MET A C 1
ATOM 1396 O O . MET A 1 174 ? 107.422 133.196 93.378 1.00 130.88 174 MET A O 1
ATOM 1401 N N . GLU A 1 175 ? 108.830 134.031 94.918 1.00 120.76 175 GLU A N 1
ATOM 1402 C CA . GLU A 1 175 ? 109.606 132.801 94.990 1.00 120.76 175 GLU A CA 1
ATOM 1403 C C . GLU A 1 175 ? 109.033 131.774 95.959 1.00 120.76 175 GLU A C 1
ATOM 1404 O O . GLU A 1 175 ? 108.816 130.623 95.571 1.00 120.76 175 GLU A O 1
ATOM 1410 N N . HIS A 1 176 ? 108.804 132.163 97.217 1.00 122.84 176 HIS A N 1
ATOM 1411 C CA . HIS A 1 176 ? 108.579 131.185 98.279 1.00 122.84 176 HIS A CA 1
ATOM 1412 C C . HIS A 1 176 ? 107.425 130.248 97.951 1.00 122.84 176 HIS A C 1
ATOM 1413 O O . HIS A 1 176 ? 107.418 129.088 98.380 1.00 122.84 176 HIS A O 1
ATOM 1420 N N . ASN A 1 177 ? 106.440 130.726 97.194 1.00 123.03 177 ASN A N 1
ATOM 1421 C CA . ASN A 1 177 ? 105.352 129.877 96.731 1.00 123.03 177 ASN A CA 1
ATOM 1422 C C . ASN A 1 177 ? 105.466 129.558 95.244 1.00 123.03 177 ASN A C 1
ATOM 1423 O O . ASN A 1 177 ? 104.491 129.110 94.632 1.00 123.03 177 ASN A O 1
ATOM 1428 N N . GLY A 1 178 ? 106.634 129.795 94.650 1.00 125.43 178 GLY A N 1
ATOM 1429 C CA . GLY A 1 178 ? 106.921 129.325 93.308 1.00 125.43 178 GLY A CA 1
ATOM 1430 C C . GLY A 1 178 ? 106.143 129.986 92.191 1.00 125.43 178 GLY A C 1
ATOM 1431 O O . GLY A 1 178 ? 105.280 129.352 91.579 1.00 125.43 178 GLY A O 1
ATOM 1432 N N . TRP A 1 179 ? 106.433 131.255 91.908 1.00 130.81 179 TRP A N 1
ATOM 1433 C CA . TRP A 1 179 ? 105.789 131.965 90.814 1.00 130.81 179 TRP A CA 1
ATOM 1434 C C . TRP A 1 179 ? 106.834 132.582 89.899 1.00 130.81 179 TRP A C 1
ATOM 1435 O O . TRP A 1 179 ? 107.848 133.116 90.355 1.00 130.81 179 TRP A O 1
ATOM 1446 N N . THR A 1 180 ? 106.573 132.497 88.595 1.00 126.71 180 THR A N 1
ATOM 1447 C CA . THR A 1 180 ? 107.462 133.070 87.594 1.00 126.71 180 THR A CA 1
ATOM 1448 C C . THR A 1 180 ? 106.697 133.985 86.646 1.00 126.71 180 THR A C 1
ATOM 1449 O O . THR A 1 180 ? 107.224 135.010 86.201 1.00 126.71 180 THR A O 1
ATOM 1453 N N . SER A 1 181 ? 105.458 133.625 86.332 1.00 135.90 181 SER A N 1
ATOM 1454 C CA . SER A 1 181 ? 104.650 134.359 85.371 1.00 135.90 181 SER A CA 1
ATOM 1455 C C . SER A 1 181 ? 103.607 135.213 86.079 1.00 135.90 181 SER A C 1
ATOM 1456 O O . SER A 1 181 ? 103.155 134.893 87.181 1.00 135.90 181 SER A O 1
ATOM 1459 N N . VAL A 1 182 ? 103.231 136.315 85.427 1.00 142.26 182 VAL A N 1
ATOM 1460 C CA . VAL A 1 182 ? 102.222 137.207 85.987 1.00 142.26 182 VAL A CA 1
ATOM 1461 C C . VAL A 1 182 ? 100.847 136.549 85.983 1.00 142.26 182 VAL A C 1
ATOM 1462 O O . VAL A 1 182 ? 100.020 136.822 86.861 1.00 142.26 182 VAL A O 1
ATOM 1466 N N . LYS A 1 183 ? 100.574 135.683 85.002 1.00 146.19 183 LYS A N 1
ATOM 1467 C CA . LYS A 1 183 ? 99.257 135.058 84.906 1.00 146.19 183 LYS A CA 1
ATOM 1468 C C . LYS A 1 183 ? 98.971 134.170 86.113 1.00 146.19 183 LYS A C 1
ATOM 1469 O O . LYS A 1 183 ? 97.864 134.196 86.663 1.00 146.19 183 LYS A O 1
ATOM 1475 N N . ASP A 1 184 ? 99.956 133.375 86.538 1.00 145.68 184 ASP A N 1
ATOM 1476 C CA . ASP A 1 184 ? 99.770 132.533 87.717 1.00 145.68 184 ASP A CA 1
ATOM 1477 C C . ASP A 1 184 ? 99.565 133.378 88.968 1.00 145.68 184 ASP A C 1
ATOM 1478 O O . ASP A 1 184 ? 98.762 133.031 89.843 1.00 145.68 184 ASP A O 1
ATOM 1483 N N . TRP A 1 185 ? 100.292 134.491 89.071 1.00 145.31 185 TRP A N 1
ATOM 1484 C CA . TRP A 1 185 ? 100.113 135.397 90.198 1.00 145.31 185 TRP A CA 1
ATOM 1485 C C . TRP A 1 185 ? 98.705 135.982 90.223 1.00 145.31 185 TRP A C 1
ATOM 1486 O O . TRP A 1 185 ? 98.076 136.075 91.287 1.00 145.31 185 TRP A O 1
ATOM 1497 N N . GLU A 1 186 ? 98.191 136.378 89.058 1.00 149.65 186 GLU A N 1
ATOM 1498 C CA . GLU A 1 186 ? 96.827 136.889 88.988 1.00 149.65 186 GLU A CA 1
ATOM 1499 C C . GLU A 1 186 ? 95.815 135.803 89.327 1.00 149.65 186 GLU A C 1
ATOM 1500 O O . GLU A 1 186 ? 94.784 136.078 89.950 1.00 149.65 186 GLU A O 1
ATOM 1506 N N . ASN A 1 187 ? 96.092 134.561 88.923 1.00 154.13 187 ASN A N 1
ATOM 1507 C CA . ASN A 1 187 ? 95.216 133.453 89.293 1.00 154.13 187 ASN A CA 1
ATOM 1508 C C . ASN A 1 187 ? 95.188 133.257 90.804 1.00 154.13 187 ASN A C 1
ATOM 1509 O O . ASN A 1 187 ? 94.127 133.006 91.388 1.00 154.13 187 ASN A O 1
ATOM 1514 N N . GLN A 1 188 ? 96.347 133.362 91.455 1.00 155.75 188 GLN A N 1
ATOM 1515 C CA . GLN A 1 188 ? 96.380 133.256 92.911 1.00 155.75 188 GLN A CA 1
ATOM 1516 C C . GLN A 1 188 ? 95.612 134.395 93.569 1.00 155.75 188 GLN A C 1
ATOM 1517 O O . GLN A 1 188 ? 94.909 134.182 94.564 1.00 155.75 188 GLN A O 1
ATOM 1523 N N . MET A 1 189 ? 95.758 135.616 93.052 1.00 159.37 189 MET A N 1
ATOM 1524 C CA . MET A 1 189 ? 95.002 136.732 93.615 1.00 159.37 189 MET A CA 1
ATOM 1525 C C . MET A 1 189 ? 93.503 136.530 93.428 1.00 159.37 189 MET A C 1
ATOM 1526 O O . MET A 1 189 ? 92.707 136.870 94.311 1.00 159.37 189 MET A O 1
ATOM 1531 N N . GLU A 1 190 ? 93.100 135.975 92.283 1.00 164.75 190 GLU A N 1
ATOM 1532 C CA . GLU A 1 190 ? 91.696 135.641 92.072 1.00 164.75 190 GLU A CA 1
ATOM 1533 C C . GLU A 1 190 ? 91.223 134.595 93.074 1.00 164.75 190 GLU A C 1
ATOM 1534 O O . GLU A 1 190 ? 90.114 134.696 93.612 1.00 164.75 190 GLU A O 1
ATOM 1540 N N . TYR A 1 191 ? 92.052 133.581 93.333 1.00 167.68 191 TYR A N 1
ATOM 1541 C CA . TYR A 1 191 ? 91.707 132.577 94.336 1.00 167.68 191 TYR A CA 1
ATOM 1542 C C . TYR A 1 191 ? 91.531 133.212 95.709 1.00 167.68 191 TYR A C 1
ATOM 1543 O O . TYR A 1 191 ? 90.579 132.897 96.433 1.00 167.68 191 TYR A O 1
ATOM 1552 N N . LEU A 1 192 ? 92.447 134.105 96.085 1.00 166.59 192 LEU A N 1
ATOM 1553 C CA . LEU A 1 192 ? 92.371 134.750 97.392 1.00 166.59 192 LEU A CA 1
ATOM 1554 C C . LEU A 1 192 ? 91.133 135.630 97.505 1.00 166.59 192 LEU A C 1
ATOM 1555 O O . LEU A 1 192 ? 90.473 135.650 98.550 1.00 166.59 192 LEU A O 1
ATOM 1560 N N . GLU A 1 193 ? 90.806 136.370 96.444 1.00 170.26 193 GLU A N 1
ATOM 1561 C CA . GLU A 1 193 ? 89.616 137.212 96.468 1.00 170.26 193 GLU A CA 1
ATOM 1562 C C . GLU A 1 193 ? 88.333 136.395 96.434 1.00 170.26 193 GLU A C 1
ATOM 1563 O O . GLU A 1 193 ? 87.295 136.875 96.902 1.00 170.26 193 GLU A O 1
ATOM 1569 N N . SER A 1 194 ? 88.378 135.177 95.891 1.00 172.72 194 SER A N 1
ATOM 1570 C CA . SER A 1 194 ? 87.201 134.316 95.911 1.00 172.72 194 SER A CA 1
ATOM 1571 C C . SER A 1 194 ? 86.888 133.839 97.324 1.00 172.72 194 SER A C 1
ATOM 1572 O O . SER A 1 194 ? 85.717 133.699 97.694 1.00 172.72 194 SER A O 1
ATOM 1575 N N . LYS A 1 195 ? 87.920 133.579 98.124 1.00 172.64 195 LYS A N 1
ATOM 1576 C CA . LYS A 1 195 ? 87.719 133.088 99.480 1.00 172.64 195 LYS A CA 1
ATOM 1577 C C . LYS A 1 195 ? 87.067 134.155 100.352 1.00 172.64 195 LYS A C 1
ATOM 1578 O O . LYS A 1 195 ? 87.424 135.335 100.293 1.00 172.64 195 LYS A O 1
ATOM 1584 N N . THR A 1 196 ? 86.102 133.728 101.169 1.00 176.19 196 THR A N 1
ATOM 1585 C CA . THR A 1 196 ? 85.410 134.663 102.050 1.00 176.19 196 THR A CA 1
ATOM 1586 C C . THR A 1 196 ? 86.298 135.099 103.210 1.00 176.19 196 THR A C 1
ATOM 1587 O O . THR A 1 196 ? 86.247 136.259 103.636 1.00 176.19 196 THR A O 1
ATOM 1591 N N . ASP A 1 197 ? 87.120 134.187 103.733 1.00 174.75 197 ASP A N 1
ATOM 1592 C CA . ASP A 1 197 ? 88.009 134.490 104.854 1.00 174.75 197 ASP A CA 1
ATOM 1593 C C . ASP A 1 197 ? 89.170 135.334 104.335 1.00 174.75 197 ASP A C 1
ATOM 1594 O O . ASP A 1 197 ? 90.235 134.838 103.959 1.00 174.75 197 ASP A O 1
ATOM 1599 N N . SER A 1 198 ? 88.946 136.649 104.311 1.00 172.03 198 SER A N 1
ATOM 1600 C CA . SER A 1 198 ? 89.921 137.557 103.718 1.00 172.03 198 SER A CA 1
ATOM 1601 C C . SER A 1 198 ? 91.217 137.588 104.519 1.00 172.03 198 SER A C 1
ATOM 1602 O O . SER A 1 198 ? 92.302 137.378 103.965 1.00 172.03 198 SER A O 1
ATOM 1605 N N . ASN A 1 199 ? 91.119 137.812 105.834 1.00 171.13 199 ASN A N 1
ATOM 1606 C CA . ASN A 1 199 ? 92.272 138.147 106.665 1.00 171.13 199 ASN A CA 1
ATOM 1607 C C . ASN A 1 199 ? 92.949 139.374 106.063 1.00 171.13 199 ASN A C 1
ATOM 1608 O O . ASN A 1 199 ? 94.037 139.265 105.484 1.00 171.13 199 ASN A O 1
ATOM 1613 N N . PRO A 1 200 ? 92.331 140.553 106.176 1.00 171.26 200 PRO A N 1
ATOM 1614 C CA . PRO A 1 200 ? 92.819 141.722 105.422 1.00 171.26 200 PRO A CA 1
ATOM 1615 C C . PRO A 1 200 ? 94.223 142.166 105.794 1.00 171.26 200 PRO A C 1
ATOM 1616 O O . PRO A 1 200 ? 94.852 142.881 105.002 1.00 171.26 200 PRO A O 1
ATOM 1620 N N . ASN A 1 201 ? 94.732 141.778 106.966 1.00 170.49 201 ASN A N 1
ATOM 1621 C CA . ASN A 1 201 ? 96.072 142.197 107.366 1.00 170.49 201 ASN A CA 1
ATOM 1622 C C . ASN A 1 201 ? 97.110 141.734 106.351 1.00 170.49 201 ASN A C 1
ATOM 1623 O O . ASN A 1 201 ? 97.971 142.512 105.925 1.00 170.49 201 ASN A O 1
ATOM 1628 N N . PHE A 1 202 ? 97.037 140.467 105.944 1.00 170.15 202 PHE A N 1
ATOM 1629 C CA . PHE A 1 202 ? 97.912 139.983 104.884 1.00 170.15 202 PHE A CA 1
ATOM 1630 C C . PHE A 1 202 ? 97.444 140.433 103.506 1.00 170.15 202 PHE A C 1
ATOM 1631 O O . PHE A 1 202 ? 98.265 140.550 102.590 1.00 170.15 202 PHE A O 1
ATOM 1639 N N . VAL A 1 203 ? 96.143 140.686 103.341 1.00 167.11 203 VAL A N 1
ATOM 1640 C CA . VAL A 1 203 ? 95.611 141.042 102.028 1.00 167.11 203 VAL A CA 1
ATOM 1641 C C . VAL A 1 203 ? 96.137 142.398 101.581 1.00 167.11 203 VAL A C 1
ATOM 1642 O O . VAL A 1 203 ? 96.389 142.615 100.391 1.00 167.11 203 VAL A O 1
ATOM 1646 N N . TYR A 1 204 ? 96.300 143.336 102.515 1.00 166.75 204 TYR A N 1
ATOM 1647 C CA . TYR A 1 204 ? 96.872 144.631 102.158 1.00 166.75 204 TYR A CA 1
ATOM 1648 C C . TYR A 1 204 ? 98.261 144.461 101.554 1.00 166.75 204 TYR A C 1
ATOM 1649 O O . TYR A 1 204 ? 98.561 145.010 100.486 1.00 166.75 204 TYR A O 1
ATOM 1658 N N . ARG A 1 205 ? 99.113 143.677 102.219 1.00 158.76 205 ARG A N 1
ATOM 1659 C CA . ARG A 1 205 ? 100.450 143.404 101.702 1.00 158.76 205 ARG A CA 1
ATOM 1660 C C . ARG A 1 205 ? 100.387 142.710 100.349 1.00 158.76 205 ARG A C 1
ATOM 1661 O O . ARG A 1 205 ? 101.095 143.091 99.406 1.00 158.76 205 ARG A O 1
ATOM 1669 N N . MET A 1 206 ? 99.535 141.688 100.236 1.00 160.33 206 MET A N 1
ATOM 1670 C CA . MET A 1 206 ? 99.460 140.915 99.003 1.00 160.33 206 MET A CA 1
ATOM 1671 C C . MET A 1 206 ? 99.041 141.797 97.834 1.00 160.33 206 MET A C 1
ATOM 1672 O O . MET A 1 206 ? 99.648 141.753 96.760 1.00 160.33 206 MET A O 1
ATOM 1677 N N . THR A 1 207 ? 98.021 142.632 98.041 1.00 160.26 207 THR A N 1
ATOM 1678 C CA . THR A 1 207 ? 97.530 143.495 96.974 1.00 160.26 207 THR A CA 1
ATOM 1679 C C . THR A 1 207 ? 98.541 144.579 96.621 1.00 160.26 207 THR A C 1
ATOM 1680 O O . THR A 1 207 ? 98.734 144.890 95.440 1.00 160.26 207 THR A O 1
ATOM 1684 N N . THR A 1 208 ? 99.195 145.172 97.626 1.00 158.80 208 THR A N 1
ATOM 1685 C CA . THR A 1 208 ? 100.189 146.200 97.334 1.00 158.80 208 THR A CA 1
ATOM 1686 C C . THR A 1 208 ? 101.342 145.634 96.517 1.00 158.80 208 THR A C 1
ATOM 1687 O O . THR A 1 208 ? 101.771 146.244 95.528 1.00 158.80 208 THR A O 1
ATOM 1691 N N . LEU A 1 209 ? 101.845 144.457 96.894 1.00 153.92 209 LEU A N 1
ATOM 1692 C CA . LEU A 1 209 ? 102.968 143.904 96.148 1.00 153.92 209 LEU A CA 1
ATOM 1693 C C . LEU A 1 209 ? 102.523 143.359 94.795 1.00 153.92 209 LEU A C 1
ATOM 1694 O O . LEU A 1 209 ? 103.306 143.374 93.840 1.00 153.92 209 LEU A O 1
ATOM 1699 N N . TYR A 1 210 ? 101.270 142.908 94.679 1.00 151.50 210 TYR A N 1
ATOM 1700 C CA . TYR A 1 210 ? 100.720 142.563 93.371 1.00 151.50 210 TYR A CA 1
ATOM 1701 C C . TYR A 1 210 ? 100.707 143.773 92.448 1.00 151.50 210 TYR A C 1
ATOM 1702 O O . TYR A 1 210 ? 101.128 143.692 91.288 1.00 151.50 210 TYR A O 1
ATOM 1711 N N . GLU A 1 211 ? 100.233 144.913 92.957 1.00 153.37 211 GLU A N 1
ATOM 1712 C CA . GLU A 1 211 ? 100.204 146.130 92.153 1.00 153.37 211 GLU A CA 1
ATOM 1713 C C . GLU A 1 211 ? 101.612 146.568 91.774 1.00 153.37 211 GLU A C 1
ATOM 1714 O O . GLU A 1 211 ? 101.845 147.025 90.649 1.00 153.37 211 GLU A O 1
ATOM 1720 N N . PHE A 1 212 ? 102.562 146.444 92.703 1.00 145.05 212 PHE A N 1
ATOM 1721 C CA . PHE A 1 212 ? 103.950 146.754 92.373 1.00 145.05 212 PHE A CA 1
ATOM 1722 C C . PHE A 1 212 ? 104.473 145.842 91.270 1.00 145.05 212 PHE A C 1
ATOM 1723 O O . PHE A 1 212 ? 105.143 146.302 90.339 1.00 145.05 212 PHE A O 1
ATOM 1731 N N . TYR A 1 213 ? 104.175 144.544 91.357 1.00 145.82 213 TYR A N 1
ATOM 1732 C CA . TYR A 1 213 ? 104.612 143.597 90.339 1.00 145.82 213 TYR A CA 1
ATOM 1733 C C . TYR A 1 213 ? 103.910 143.817 89.004 1.00 145.82 213 TYR A C 1
ATOM 1734 O O . TYR A 1 213 ? 104.422 143.372 87.971 1.00 145.82 213 TYR A O 1
ATOM 1743 N N . LYS A 1 214 ? 102.757 144.491 89.001 1.00 147.21 214 LYS A N 1
ATOM 1744 C CA . LYS A 1 214 ? 102.024 144.697 87.755 1.00 147.21 214 LYS A CA 1
ATOM 1745 C C . LYS A 1 214 ? 102.826 145.524 86.755 1.00 147.21 214 LYS A C 1
ATOM 1746 O O . LYS A 1 214 ? 102.836 145.219 85.557 1.00 147.21 214 LYS A O 1
ATOM 1752 N N . SER A 1 215 ? 103.501 146.576 87.223 1.00 142.60 215 SER A N 1
ATOM 1753 C CA . SER A 1 215 ? 104.185 147.511 86.335 1.00 142.60 215 SER A CA 1
ATOM 1754 C C . SER A 1 215 ? 105.693 147.539 86.559 1.00 142.60 215 SER A C 1
ATOM 1755 O O . SER A 1 215 ? 106.347 148.526 86.209 1.00 142.60 215 SER A O 1
ATOM 1758 N N . HIS A 1 216 ? 106.262 146.480 87.133 1.00 139.50 216 HIS A N 1
ATOM 1759 C CA . HIS A 1 216 ? 107.690 146.438 87.429 1.00 139.50 216 HIS A CA 1
ATOM 1760 C C . HIS A 1 216 ? 108.305 145.109 87.008 1.00 139.50 216 HIS A C 1
ATOM 1761 O O . HIS A 1 216 ? 109.323 144.692 87.564 1.00 139.50 216 HIS A O 1
ATOM 1768 N N . ILE A 1 217 ? 107.714 144.450 86.008 1.00 135.27 217 ILE A N 1
ATOM 1769 C CA . ILE A 1 217 ? 108.056 143.059 85.715 1.00 135.27 217 ILE A CA 1
ATOM 1770 C C . ILE A 1 217 ? 109.523 142.919 85.320 1.00 135.27 217 ILE A C 1
ATOM 1771 O O . ILE A 1 217 ? 110.198 141.965 85.727 1.00 135.27 217 ILE A O 1
ATOM 1776 N N . ASP A 1 218 ? 110.044 143.867 84.539 1.00 135.43 218 ASP A N 1
ATOM 1777 C CA . ASP A 1 218 ? 111.379 143.702 83.970 1.00 135.43 218 ASP A CA 1
ATOM 1778 C C . ASP A 1 218 ? 112.448 143.657 85.056 1.00 135.43 218 ASP A C 1
ATOM 1779 O O . ASP A 1 218 ? 113.245 142.711 85.121 1.00 135.43 218 ASP A O 1
ATOM 1784 N N . GLU A 1 219 ? 112.467 144.657 85.938 1.00 134.57 219 GLU A N 1
ATOM 1785 C CA . GLU A 1 219 ? 113.543 144.725 86.919 1.00 134.57 219 GLU A CA 1
ATOM 1786 C C . GLU A 1 219 ? 113.370 143.711 88.042 1.00 134.57 219 GLU A C 1
ATOM 1787 O O . GLU A 1 219 ? 114.371 143.195 88.554 1.00 134.57 219 GLU A O 1
ATOM 1793 N N . VAL A 1 220 ? 112.133 143.388 88.426 1.00 130.94 220 VAL A N 1
ATOM 1794 C CA . VAL A 1 220 ? 111.952 142.337 89.423 1.00 130.94 220 VAL A CA 1
ATOM 1795 C C . VAL A 1 220 ? 112.402 140.995 88.857 1.00 130.94 220 VAL A C 1
ATOM 1796 O O . VAL A 1 220 ? 113.062 140.209 89.547 1.00 130.94 220 VAL A O 1
ATOM 1800 N N . ASN A 1 221 ? 112.080 140.720 87.588 1.00 127.01 221 ASN A N 1
ATOM 1801 C CA . ASN A 1 221 ? 112.553 139.493 86.957 1.00 127.01 221 ASN A CA 1
ATOM 1802 C C . ASN A 1 221 ? 114.073 139.459 86.901 1.00 127.01 221 ASN A C 1
ATOM 1803 O O . ASN A 1 221 ? 114.689 138.430 87.200 1.00 127.01 221 ASN A O 1
ATOM 1808 N N . SER A 1 222 ? 114.696 140.580 86.528 1.00 125.75 222 SER A N 1
ATOM 1809 C CA . SER A 1 222 ? 116.151 140.621 86.433 1.00 125.75 222 SER A CA 1
ATOM 1810 C C . SER A 1 222 ? 116.802 140.377 87.790 1.00 125.75 222 SER A C 1
ATOM 1811 O O . SER A 1 222 ? 117.748 139.589 87.904 1.00 125.75 222 SER A O 1
ATOM 1814 N N . LYS A 1 223 ? 116.299 141.035 88.837 1.00 123.25 223 LYS A N 1
ATOM 1815 C CA . LYS A 1 223 ? 116.905 140.881 90.156 1.00 123.25 223 LYS A CA 1
ATOM 1816 C C . LYS A 1 223 ? 116.670 139.483 90.715 1.00 123.25 223 LYS A C 1
ATOM 1817 O O . LYS A 1 223 ? 117.558 138.907 91.355 1.00 123.25 223 LYS A O 1
ATOM 1823 N N . MET A 1 224 ? 115.480 138.918 90.485 1.00 121.55 224 MET A N 1
ATOM 1824 C CA . MET A 1 224 ? 115.218 137.550 90.919 1.00 121.55 224 MET A CA 1
ATOM 1825 C C . MET A 1 224 ? 116.140 136.566 90.213 1.00 121.55 224 MET A C 1
ATOM 1826 O O . MET A 1 224 ? 116.696 135.661 90.847 1.00 121.55 224 MET A O 1
ATOM 1831 N N . GLU A 1 225 ? 116.320 136.732 88.900 1.00 113.96 225 GLU A N 1
ATOM 1832 C CA . GLU A 1 225 ? 117.231 135.864 88.164 1.00 113.96 225 GLU A CA 1
ATOM 1833 C C . GLU A 1 225 ? 118.655 135.999 88.684 1.00 113.96 225 GLU A C 1
ATOM 1834 O O . GLU A 1 225 ? 119.362 134.997 88.844 1.00 113.96 225 GLU A O 1
ATOM 1840 N N . THR A 1 226 ? 119.092 137.230 88.957 1.00 114.41 226 THR A N 1
ATOM 1841 C CA . THR A 1 226 ? 120.448 137.442 89.452 1.00 114.41 226 THR A CA 1
ATOM 1842 C C . THR A 1 226 ? 120.650 136.776 90.808 1.00 114.41 226 THR A C 1
ATOM 1843 O O . THR A 1 226 ? 121.655 136.088 91.031 1.00 114.41 226 THR A O 1
ATOM 1847 N N . MET A 1 227 ? 119.699 136.962 91.727 1.00 113.42 227 MET A N 1
ATOM 1848 C CA . MET A 1 227 ? 119.824 136.350 93.047 1.00 113.42 227 MET A CA 1
ATOM 1849 C C . MET A 1 227 ? 119.804 134.829 92.959 1.00 113.42 227 MET A C 1
ATOM 1850 O O . MET A 1 227 ? 120.581 134.149 93.641 1.00 113.42 227 MET A O 1
ATOM 1855 N N . SER A 1 228 ? 118.919 134.274 92.127 1.00 107.77 228 SER A N 1
ATOM 1856 C CA . SER A 1 228 ? 118.858 132.824 91.985 1.00 107.77 228 SER A CA 1
ATOM 1857 C C . SER A 1 228 ? 120.151 132.271 91.402 1.00 107.77 228 SER A C 1
ATOM 1858 O O . SER A 1 228 ? 120.660 131.245 91.868 1.00 107.77 228 SER A O 1
ATOM 1861 N N . ILE A 1 229 ? 120.699 132.930 90.378 1.00 104.10 229 ILE A N 1
ATOM 1862 C CA . ILE A 1 229 ? 121.960 132.477 89.801 1.00 104.10 229 ILE A CA 1
ATOM 1863 C C . ILE A 1 229 ? 123.071 132.550 90.838 1.00 104.10 229 ILE A C 1
ATOM 1864 O O . ILE A 1 229 ? 123.900 131.638 90.945 1.00 104.10 229 ILE A O 1
ATOM 1869 N N . ASP A 1 230 ? 123.107 133.633 91.618 1.00 105.88 230 ASP A N 1
ATOM 1870 C CA . ASP A 1 230 ? 124.119 133.757 92.660 1.00 105.88 230 ASP A CA 1
ATOM 1871 C C . ASP A 1 230 ? 124.007 132.615 93.662 1.00 105.88 230 ASP A C 1
ATOM 1872 O O . ASP A 1 230 ? 125.018 132.035 94.072 1.00 105.88 230 ASP A O 1
ATOM 1877 N N . SER A 1 231 ? 122.780 132.272 94.058 1.00 103.23 231 SER A N 1
ATOM 1878 C CA . SER A 1 231 ? 122.590 131.168 94.993 1.00 103.23 231 SER A CA 1
ATOM 1879 C C . SER A 1 231 ? 123.033 129.841 94.388 1.00 103.23 231 SER A C 1
ATOM 1880 O O . SER A 1 231 ? 123.656 129.018 95.068 1.00 103.23 231 SER A O 1
ATOM 1883 N N . LEU A 1 232 ? 122.720 129.612 93.111 1.00 98.77 232 LEU A N 1
ATOM 1884 C CA . LEU A 1 232 ? 122.981 128.311 92.502 1.00 98.77 232 LEU A CA 1
ATOM 1885 C C . LEU A 1 232 ? 124.415 128.119 92.027 1.00 98.77 232 LEU A C 1
ATOM 1886 O O . LEU A 1 232 ? 124.808 126.976 91.771 1.00 98.77 232 LEU A O 1
ATOM 1891 N N . ILE A 1 233 ? 125.204 129.186 91.882 1.00 98.94 233 ILE A N 1
ATOM 1892 C CA . ILE A 1 233 ? 126.618 128.984 91.567 1.00 98.94 233 ILE A CA 1
ATOM 1893 C C . ILE A 1 233 ? 127.316 128.250 92.706 1.00 98.94 233 ILE A C 1
ATOM 1894 O O . ILE A 1 233 ? 128.085 127.308 92.478 1.00 98.94 233 ILE A O 1
ATOM 1899 N N . LYS A 1 234 ? 127.052 128.658 93.946 1.00 96.67 234 LYS A N 1
ATOM 1900 C CA . LYS A 1 234 ? 127.653 128.035 95.116 1.00 96.67 234 LYS A CA 1
ATOM 1901 C C . LYS A 1 234 ? 126.857 126.838 95.625 1.00 96.67 234 LYS A C 1
ATOM 1902 O O . LYS A 1 234 ? 127.002 126.463 96.794 1.00 96.67 234 LYS A O 1
ATOM 1908 N N . PHE A 1 235 ? 126.025 126.233 94.782 1.00 89.52 235 PHE A N 1
ATOM 1909 C CA . PHE A 1 235 ? 125.236 125.073 95.175 1.00 89.52 235 PHE A CA 1
ATOM 1910 C C . PHE A 1 235 ? 125.999 123.796 94.849 1.00 89.52 235 PHE A C 1
ATOM 1911 O O . PHE A 1 235 ? 126.469 123.616 93.721 1.00 89.52 235 PHE A O 1
ATOM 1919 N N . GLY A 1 236 ? 126.112 122.910 95.840 1.00 87.83 236 GLY A N 1
ATOM 1920 C CA . GLY A 1 236 ? 126.909 121.705 95.690 1.00 87.83 236 GLY A CA 1
ATOM 1921 C C . GLY A 1 236 ? 126.270 120.629 94.838 1.00 87.83 236 GLY A C 1
ATOM 1922 O O . GLY A 1 236 ? 126.934 119.641 94.510 1.00 87.83 236 GLY A O 1
ATOM 1923 N N . GLY A 1 237 ? 125.000 120.790 94.481 1.00 85.64 237 GLY A N 1
ATOM 1924 C CA . GLY A 1 237 ? 124.337 119.815 93.639 1.00 85.64 237 GLY A CA 1
ATOM 1925 C C . GLY A 1 237 ? 123.573 118.770 94.419 1.00 85.64 237 GLY A C 1
ATOM 1926 O O . GLY A 1 237 ? 123.932 118.448 95.555 1.00 85.64 237 GLY A O 1
ATOM 1927 N N . CYS A 1 238 ? 122.516 118.228 93.818 1.00 81.97 238 CYS A N 1
ATOM 1928 C CA . CYS A 1 238 ? 121.728 117.191 94.469 1.00 81.97 238 CYS A CA 1
ATOM 1929 C C . CYS A 1 238 ? 122.478 115.867 94.435 1.00 81.97 238 CYS A C 1
ATOM 1930 O O . CYS A 1 238 ? 122.089 114.943 93.715 1.00 81.97 238 CYS A O 1
ATOM 1933 N N . ARG A 1 239 ? 123.557 115.773 95.206 1.00 79.14 239 ARG A N 1
ATOM 1934 C CA . ARG A 1 239 ? 124.358 114.561 95.240 1.00 79.14 239 ARG A CA 1
ATOM 1935 C C . ARG A 1 239 ? 123.594 113.433 95.924 1.00 79.14 239 ARG A C 1
ATOM 1936 O O . ARG A 1 239 ? 122.702 113.663 96.744 1.00 79.14 239 ARG A O 1
ATOM 1944 N N . ARG A 1 240 ? 123.954 112.201 95.577 1.00 76.20 240 ARG A N 1
ATOM 1945 C CA . ARG A 1 240 ? 123.307 111.011 96.112 1.00 76.20 240 ARG A CA 1
ATOM 1946 C C . ARG A 1 240 ? 124.221 110.373 97.148 1.00 76.20 240 ARG A C 1
ATOM 1947 O O . ARG A 1 240 ? 125.376 110.054 96.849 1.00 76.20 240 ARG A O 1
ATOM 1955 N N . LYS A 1 241 ? 123.701 110.184 98.357 1.00 77.73 241 LYS A N 1
ATOM 1956 C CA . LYS A 1 241 ? 124.500 109.635 99.442 1.00 77.73 241 LYS A CA 1
ATOM 1957 C C . LYS A 1 241 ? 124.820 108.167 99.190 1.00 77.73 241 LYS A C 1
ATOM 1958 O O . LYS A 1 241 ? 123.990 107.411 98.681 1.00 77.73 241 LYS A O 1
ATOM 1964 N N . ASP A 1 242 ? 126.040 107.766 99.553 1.00 77.14 242 ASP A N 1
ATOM 1965 C CA . ASP A 1 242 ? 126.474 106.389 99.352 1.00 77.14 242 ASP A CA 1
ATOM 1966 C C . ASP A 1 242 ? 126.014 105.457 100.463 1.00 77.14 242 ASP A C 1
ATOM 1967 O O . ASP A 1 242 ? 126.087 104.235 100.295 1.00 77.14 242 ASP A O 1
ATOM 1972 N N . SER A 1 243 ? 125.543 105.997 101.585 1.00 75.35 243 SER A N 1
ATOM 1973 C CA . SER A 1 243 ? 125.111 105.164 102.700 1.00 75.35 243 SER A CA 1
ATOM 1974 C C . SER A 1 243 ? 123.683 104.664 102.547 1.00 75.35 243 SER A C 1
ATOM 1975 O O . SER A 1 243 ? 123.209 103.919 103.411 1.00 75.35 243 SER A O 1
ATOM 1978 N N . LYS A 1 244 ? 122.989 105.053 101.483 1.00 74.37 244 LYS A N 1
ATOM 1979 C CA . LYS A 1 244 ? 121.632 104.590 101.211 1.00 74.37 244 LYS A CA 1
ATOM 1980 C C . LYS A 1 244 ? 121.699 103.619 100.039 1.00 74.37 244 LYS A C 1
ATOM 1981 O O . LYS A 1 244 ? 121.721 104.032 98.877 1.00 74.37 244 LYS A O 1
ATOM 1987 N N . LYS A 1 245 ? 121.730 102.326 100.347 1.00 72.90 245 LYS A N 1
ATOM 1988 C CA . LYS A 1 245 ? 121.828 101.284 99.328 1.00 72.90 245 LYS A CA 1
ATOM 1989 C C . LYS A 1 245 ? 120.425 101.000 98.811 1.00 72.90 245 LYS A C 1
ATOM 1990 O O . LYS A 1 245 ? 119.645 100.291 99.450 1.00 72.90 245 LYS A O 1
ATOM 1996 N N . SER A 1 246 ? 120.102 101.555 97.646 1.00 72.23 246 SER A N 1
ATOM 1997 C CA . SER A 1 246 ? 118.761 101.436 97.096 1.00 72.23 246 SER A CA 1
ATOM 1998 C C . SER A 1 246 ? 118.821 101.650 95.592 1.00 72.23 246 SER A C 1
ATOM 1999 O O . SER A 1 246 ? 119.780 102.218 95.064 1.00 72.23 246 SER A O 1
ATOM 2002 N N . MET A 1 247 ? 117.774 101.192 94.911 1.00 72.32 247 MET A N 1
ATOM 2003 C CA . MET A 1 247 ? 117.670 101.321 93.466 1.00 72.32 247 MET A CA 1
ATOM 2004 C C . MET A 1 247 ? 116.197 101.353 93.095 1.00 72.32 247 MET A C 1
ATOM 2005 O O . MET A 1 247 ? 115.412 100.540 93.588 1.00 72.32 247 MET A O 1
ATOM 2010 N N . TYR A 1 248 ? 115.828 102.289 92.226 1.00 70.88 248 TYR A N 1
ATOM 2011 C CA . TYR A 1 248 ? 114.433 102.541 91.894 1.00 70.88 248 TYR A CA 1
ATOM 2012 C C . TYR A 1 248 ? 114.203 102.254 90.418 1.00 70.88 248 TYR A C 1
ATOM 2013 O O . TYR A 1 248 ? 114.972 102.711 89.567 1.00 70.88 248 TYR A O 1
ATOM 2022 N N . ILE A 1 249 ? 113.145 101.501 90.119 1.00 71.13 249 ILE A N 1
ATOM 2023 C CA . ILE A 1 249 ? 112.791 101.131 88.753 1.00 71.13 249 ILE A CA 1
ATOM 2024 C C . ILE A 1 249 ? 111.323 101.457 88.521 1.00 71.13 249 ILE A C 1
ATOM 2025 O O . ILE A 1 249 ? 110.497 101.314 89.428 1.00 71.13 249 ILE A O 1
ATOM 2030 N N . MET A 1 250 ? 111.001 101.898 87.306 1.00 71.76 250 MET A N 1
ATOM 2031 C CA . MET A 1 250 ? 109.634 102.196 86.902 1.00 71.76 250 MET A CA 1
ATOM 2032 C C . MET A 1 250 ? 109.286 101.357 85.684 1.00 71.76 250 MET A C 1
ATOM 2033 O O . MET A 1 250 ? 109.945 101.470 84.647 1.00 71.76 250 MET A O 1
ATOM 2038 N N . GLY A 1 251 ? 108.245 100.541 85.793 1.00 71.68 251 GLY A N 1
ATOM 2039 C CA . GLY A 1 251 ? 107.817 99.753 84.658 1.00 71.68 251 GLY A CA 1
ATOM 2040 C C . GLY A 1 251 ? 107.071 100.576 83.624 1.00 71.68 251 GLY A C 1
ATOM 2041 O O . GLY A 1 251 ? 106.616 101.690 83.875 1.00 71.68 251 GLY A O 1
ATOM 2042 N N . GLY A 1 252 ? 106.949 99.998 82.429 1.00 74.36 252 GLY A N 1
ATOM 2043 C CA . GLY A 1 252 ? 106.246 100.636 81.339 1.00 74.36 252 GLY A CA 1
ATOM 2044 C C . GLY A 1 252 ? 104.749 100.386 81.380 1.00 74.36 252 GLY A C 1
ATOM 2045 O O . GLY A 1 252 ? 104.217 99.716 82.263 1.00 74.36 252 GLY A O 1
ATOM 2046 N N . SER A 1 253 ? 104.060 100.960 80.392 1.00 74.02 253 SER A N 1
ATOM 2047 C CA . SER A 1 253 ? 102.611 100.801 80.313 1.00 74.02 253 SER A CA 1
ATOM 2048 C C . SER A 1 253 ? 102.225 99.366 79.981 1.00 74.02 253 SER A C 1
ATOM 2049 O O . SER A 1 253 ? 101.264 98.830 80.545 1.00 74.02 253 SER A O 1
ATOM 2052 N N . ASN A 1 254 ? 102.954 98.729 79.068 1.00 73.43 254 ASN A N 1
ATOM 2053 C CA . ASN A 1 254 ? 102.655 97.373 78.632 1.00 73.43 254 ASN A CA 1
ATOM 2054 C C . ASN A 1 254 ? 103.663 96.352 79.140 1.00 73.43 254 ASN A C 1
ATOM 2055 O O . ASN A 1 254 ? 103.658 95.210 78.672 1.00 73.43 254 ASN A O 1
ATOM 2060 N N . THR A 1 255 ? 104.524 96.733 80.077 1.00 72.22 255 THR A N 1
ATOM 2061 C CA . THR A 1 255 ? 105.550 95.821 80.549 1.00 72.22 255 THR A CA 1
ATOM 2062 C C . THR A 1 255 ? 104.918 94.679 81.345 1.00 72.22 255 THR A C 1
ATOM 2063 O O . THR A 1 255 ? 103.868 94.850 81.971 1.00 72.22 255 THR A O 1
ATOM 2067 N N . PRO A 1 256 ? 105.520 93.491 81.311 1.00 71.51 256 PRO A N 1
ATOM 2068 C CA . PRO A 1 256 ? 105.042 92.385 82.153 1.00 71.51 256 PRO A CA 1
ATOM 2069 C C . PRO A 1 256 ? 105.482 92.580 83.594 1.00 71.51 256 PRO A C 1
ATOM 2070 O O . PRO A 1 256 ? 106.672 92.506 83.915 1.00 71.51 256 PRO A O 1
ATOM 2074 N N . PHE A 1 257 ? 104.514 92.836 84.473 1.00 69.23 257 PHE A N 1
ATOM 2075 C CA . PHE A 1 257 ? 104.767 93.019 85.904 1.00 69.23 257 PHE A CA 1
ATOM 2076 C C . PHE A 1 257 ? 103.613 92.345 86.642 1.00 69.23 257 PHE A C 1
ATOM 2077 O O . PHE A 1 257 ? 102.579 92.967 86.900 1.00 69.23 257 PHE A O 1
ATOM 2085 N N . ASP A 1 258 ? 103.800 91.075 86.985 1.00 69.62 258 ASP A N 1
ATOM 2086 C CA . ASP A 1 258 ? 102.753 90.258 87.579 1.00 69.62 258 ASP A CA 1
ATOM 2087 C C . ASP A 1 258 ? 103.196 89.766 88.948 1.00 69.62 258 ASP A C 1
ATOM 2088 O O . ASP A 1 258 ? 104.332 89.309 89.111 1.00 69.62 258 ASP A O 1
ATOM 2093 N N . ILE A 1 259 ? 102.298 89.860 89.922 1.00 68.45 259 ILE A N 1
ATOM 2094 C CA . ILE A 1 259 ? 102.501 89.308 91.255 1.00 68.45 259 ILE A CA 1
ATOM 2095 C C . ILE A 1 259 ? 101.436 88.244 91.469 1.00 68.45 259 ILE A C 1
ATOM 2096 O O . ILE A 1 259 ? 100.237 88.534 91.375 1.00 68.45 259 ILE A O 1
ATOM 2101 N N . THR A 1 260 ? 101.867 87.015 91.740 1.00 68.74 260 THR A N 1
ATOM 2102 C CA . THR A 1 260 ? 100.959 85.889 91.903 1.00 68.74 260 THR A CA 1
ATOM 2103 C C . THR A 1 260 ? 101.319 85.103 93.153 1.00 68.74 260 THR A C 1
ATOM 2104 O O . THR A 1 260 ? 102.498 84.949 93.483 1.00 68.74 260 THR A O 1
ATOM 2108 N N . GLN A 1 261 ? 100.294 84.609 93.842 1.00 69.30 261 GLN A N 1
ATOM 2109 C CA . GLN A 1 261 ? 100.510 83.760 95.005 1.00 69.30 261 GLN A CA 1
ATOM 2110 C C . GLN A 1 261 ? 101.116 82.429 94.584 1.00 69.30 261 GLN A C 1
ATOM 2111 O O . GLN A 1 261 ? 100.785 81.884 93.528 1.00 69.30 261 GLN A O 1
ATOM 2117 N N . ILE A 1 262 ? 102.006 81.901 95.419 1.00 68.36 262 ILE A N 1
ATOM 2118 C CA . ILE A 1 262 ? 102.625 80.607 95.171 1.00 68.36 262 ILE A CA 1
ATOM 2119 C C . ILE A 1 262 ? 102.435 79.663 96.356 1.00 68.36 262 ILE A C 1
ATOM 2120 O O . ILE A 1 262 ? 103.212 78.732 96.537 1.00 68.36 262 ILE A O 1
ATOM 2125 N N . GLY A 1 263 ? 101.408 79.894 97.167 1.00 68.55 263 GLY A N 1
ATOM 2126 C CA . GLY A 1 263 ? 101.145 79.038 98.306 1.00 68.55 263 GLY A CA 1
ATOM 2127 C C . GLY A 1 263 ? 102.137 79.218 99.436 1.00 68.55 263 GLY A C 1
ATOM 2128 O O . GLY A 1 263 ? 103.239 79.735 99.230 1.00 68.55 263 GLY A O 1
ATOM 2129 N N . GLY A 1 264 ? 101.761 78.785 100.635 1.00 69.84 264 GLY A N 1
ATOM 2130 C CA . GLY A 1 264 ? 102.617 78.977 101.788 1.00 69.84 264 GLY A CA 1
ATOM 2131 C C . GLY A 1 264 ? 102.782 80.422 102.194 1.00 69.84 264 GLY A C 1
ATOM 2132 O O . GLY A 1 264 ? 103.856 80.807 102.665 1.00 69.84 264 GLY A O 1
ATOM 2133 N N . ASN A 1 265 ? 101.742 81.239 102.010 1.00 72.02 265 ASN A N 1
ATOM 2134 C CA . ASN A 1 265 ? 101.764 82.658 102.366 1.00 72.02 265 ASN A CA 1
ATOM 2135 C C . ASN A 1 265 ? 102.885 83.410 101.656 1.00 72.02 265 ASN A C 1
ATOM 2136 O O . ASN A 1 265 ? 103.404 84.399 102.175 1.00 72.02 265 ASN A O 1
ATOM 2141 N N . SER A 1 266 ? 103.266 82.957 100.468 1.00 70.30 266 SER A N 1
ATOM 2142 C CA . SER A 1 266 ? 104.328 83.584 99.699 1.00 70.30 266 SER A CA 1
ATOM 2143 C C . SER A 1 266 ? 103.769 84.181 98.415 1.00 70.30 266 SER A C 1
ATOM 2144 O O . SER A 1 266 ? 102.677 83.832 97.962 1.00 70.30 266 SER A O 1
ATOM 2147 N N . LEU A 1 267 ? 104.539 85.097 97.834 1.00 70.14 267 LEU A N 1
ATOM 2148 C CA . LEU A 1 267 ? 104.168 85.760 96.596 1.00 70.14 267 LEU A CA 1
ATOM 2149 C C . LEU A 1 267 ? 105.347 85.736 95.636 1.00 70.14 267 LEU A C 1
ATOM 2150 O O . LEU A 1 267 ? 106.508 85.787 96.050 1.00 70.14 267 LEU A O 1
ATOM 2155 N N . ASN A 1 268 ? 105.037 85.657 94.347 1.00 68.92 268 ASN A N 1
ATOM 2156 C CA . ASN A 1 268 ? 106.042 85.640 93.294 1.00 68.92 268 ASN A CA 1
ATOM 2157 C C . ASN A 1 268 ? 105.944 86.929 92.495 1.00 68.92 268 ASN A C 1
ATOM 2158 O O . ASN A 1 268 ? 104.856 87.306 92.049 1.00 68.92 268 ASN A O 1
ATOM 2163 N N . ILE A 1 269 ? 107.077 87.598 92.314 1.00 68.58 269 ILE A N 1
ATOM 2164 C CA . ILE A 1 269 ? 107.145 88.857 91.583 1.00 68.58 269 ILE A CA 1
ATOM 2165 C C . ILE A 1 269 ? 107.918 88.610 90.297 1.00 68.58 269 ILE A C 1
ATOM 2166 O O . ILE A 1 269 ? 109.090 88.216 90.332 1.00 68.58 269 ILE A O 1
ATOM 2171 N N . LYS A 1 270 ? 107.263 88.844 89.162 1.00 68.33 270 LYS A N 1
ATOM 2172 C CA . LYS A 1 270 ? 107.859 88.637 87.847 1.00 68.33 270 LYS A CA 1
ATOM 2173 C C . LYS A 1 270 ? 107.747 89.939 87.069 1.00 68.33 270 LYS A C 1
ATOM 2174 O O . LYS A 1 270 ? 106.664 90.288 86.590 1.00 68.33 270 LYS A O 1
ATOM 2180 N N . PHE A 1 271 ? 108.860 90.656 86.948 1.00 69.95 271 PHE A N 1
ATOM 2181 C CA . PHE A 1 271 ? 108.898 91.943 86.270 1.00 69.95 271 PHE A CA 1
ATOM 2182 C C . PHE A 1 271 ? 109.739 91.820 85.010 1.00 69.95 271 PHE A C 1
ATOM 2183 O O . PHE A 1 271 ? 110.903 91.412 85.077 1.00 69.95 271 PHE A O 1
ATOM 2191 N N . SER A 1 272 ? 109.154 92.187 83.876 1.00 69.80 272 SER A N 1
ATOM 2192 C CA . SER A 1 272 ? 109.827 92.150 82.566 1.00 69.80 272 SER A CA 1
ATOM 2193 C C . SER A 1 272 ? 110.316 90.717 82.338 1.00 69.80 272 SER A C 1
ATOM 2194 O O . SER A 1 272 ? 109.552 89.763 82.547 1.00 69.80 272 SER A O 1
ATOM 2197 N N . LYS A 1 273 ? 111.565 90.527 81.915 1.00 67.67 273 LYS A N 1
ATOM 2198 C CA . LYS A 1 273 ? 112.110 89.200 81.690 1.00 67.67 273 LYS A CA 1
ATOM 2199 C C . LYS A 1 273 ? 113.344 88.895 82.522 1.00 67.67 273 LYS A C 1
ATOM 2200 O O . LYS A 1 273 ? 113.723 87.723 82.621 1.00 67.67 273 LYS A O 1
ATOM 2206 N N . ASN A 1 274 ? 113.980 89.900 83.117 1.00 69.19 274 ASN A N 1
ATOM 2207 C CA . ASN A 1 274 ? 115.202 89.703 83.882 1.00 69.19 274 ASN A CA 1
ATOM 2208 C C . ASN A 1 274 ? 114.968 89.638 85.384 1.00 69.19 274 ASN A C 1
ATOM 2209 O O . ASN A 1 274 ? 115.933 89.480 86.138 1.00 69.19 274 ASN A O 1
ATOM 2214 N N . LEU A 1 275 ? 113.724 89.758 85.840 1.00 68.50 275 LEU A N 1
ATOM 2215 C CA . LEU A 1 275 ? 113.405 89.711 87.261 1.00 68.50 275 LEU A CA 1
ATOM 2216 C C . LEU A 1 275 ? 112.367 88.627 87.504 1.00 68.50 275 LEU A C 1
ATOM 2217 O O . LEU A 1 275 ? 111.283 88.656 86.914 1.00 68.50 275 LEU A O 1
ATOM 2222 N N . ASN A 1 276 ? 112.702 87.677 88.376 1.00 66.62 276 ASN A N 1
ATOM 2223 C CA . ASN A 1 276 ? 111.778 86.615 88.765 1.00 66.62 276 ASN A CA 1
ATOM 2224 C C . ASN A 1 276 ? 112.182 86.174 90.168 1.00 66.62 276 ASN A C 1
ATOM 2225 O O . ASN A 1 276 ? 113.121 85.390 90.325 1.00 66.62 276 ASN A O 1
ATOM 2230 N N . VAL A 1 277 ? 111.476 86.685 91.178 1.00 68.84 277 VAL A N 1
ATOM 2231 C CA . VAL A 1 277 ? 111.828 86.446 92.570 1.00 68.84 277 VAL A CA 1
ATOM 2232 C C . VAL A 1 277 ? 110.582 86.068 93.358 1.00 68.84 277 VAL A C 1
ATOM 2233 O O . VAL A 1 277 ? 109.449 86.292 92.927 1.00 68.84 277 VAL A O 1
ATOM 2237 N N . ASP A 1 278 ? 110.813 85.480 94.527 1.00 70.25 278 ASP A N 1
ATOM 2238 C CA . ASP A 1 278 ? 109.765 85.140 95.475 1.00 70.25 278 ASP A CA 1
ATOM 2239 C C . ASP A 1 278 ? 109.970 85.941 96.751 1.00 70.25 278 ASP A C 1
ATOM 2240 O O . ASP A 1 278 ? 111.101 86.264 97.123 1.00 70.25 278 ASP A O 1
ATOM 2245 N N . VAL A 1 279 ? 108.870 86.271 97.421 1.00 69.89 279 VAL A N 1
ATOM 2246 C CA . VAL A 1 279 ? 108.932 87.089 98.624 1.00 69.89 279 VAL A CA 1
ATOM 2247 C C . VAL A 1 279 ? 108.217 86.371 99.758 1.00 69.89 279 VAL A C 1
ATOM 2248 O O . VAL A 1 279 ? 107.241 85.644 99.545 1.00 69.89 279 VAL A O 1
ATOM 2252 N N . PHE A 1 280 ? 108.721 86.581 100.975 1.00 70.18 280 PHE A N 1
ATOM 2253 C CA . PHE A 1 280 ? 108.180 85.886 102.138 1.00 70.18 280 PHE A CA 1
ATOM 2254 C C . PHE A 1 280 ? 106.722 86.251 102.377 1.00 70.18 280 PHE A C 1
ATOM 2255 O O . PHE A 1 280 ? 105.901 85.381 102.687 1.00 70.18 280 PHE A O 1
ATOM 2263 N N . GLY A 1 281 ? 106.382 87.523 102.245 1.00 71.46 281 GLY A N 1
ATOM 2264 C CA . GLY A 1 281 ? 105.038 88.000 102.502 1.00 71.46 281 GLY A CA 1
ATOM 2265 C C . GLY A 1 281 ? 105.000 88.943 103.691 1.00 71.46 281 GLY A C 1
ATOM 2266 O O . GLY A 1 281 ? 106.015 89.247 104.319 1.00 71.46 281 GLY A O 1
ATOM 2267 N N . ARG A 1 282 ? 103.791 89.415 103.984 1.00 69.59 282 ARG A N 1
ATOM 2268 C CA . ARG A 1 282 ? 103.562 90.319 105.100 1.00 69.59 282 ARG A CA 1
ATOM 2269 C C . ARG A 1 282 ? 102.238 89.977 105.763 1.00 69.59 282 ARG A C 1
ATOM 2270 O O . ARG A 1 282 ? 101.333 89.434 105.129 1.00 69.59 282 ARG A O 1
ATOM 2278 N N . TYR A 1 283 ? 102.129 90.311 107.048 1.00 72.04 283 TYR A N 1
ATOM 2279 C CA . TYR A 1 283 ? 100.933 89.991 107.816 1.00 72.04 283 TYR A CA 1
ATOM 2280 C C . TYR A 1 283 ? 99.788 90.962 107.570 1.00 72.04 283 TYR A C 1
ATOM 2281 O O . TYR A 1 283 ? 98.681 90.722 108.064 1.00 72.04 283 TYR A O 1
ATOM 2290 N N . ASP A 1 284 ? 100.020 92.046 106.833 1.00 70.25 284 ASP A N 1
ATOM 2291 C CA . ASP A 1 284 ? 98.962 92.997 106.528 1.00 70.25 284 ASP A CA 1
ATOM 2292 C C . ASP A 1 284 ? 98.466 92.907 105.093 1.00 70.25 284 ASP A C 1
ATOM 2293 O O . ASP A 1 284 ? 97.382 93.419 104.799 1.00 70.25 284 ASP A O 1
ATOM 2298 N N . VAL A 1 285 ? 99.223 92.279 104.199 1.00 69.76 285 VAL A N 1
ATOM 2299 C CA . VAL A 1 285 ? 98.823 92.144 102.806 1.00 69.76 285 VAL A CA 1
ATOM 2300 C C . VAL A 1 285 ? 98.304 90.744 102.500 1.00 69.76 285 VAL A C 1
ATOM 2301 O O . VAL A 1 285 ? 97.402 90.583 101.678 1.00 69.76 285 VAL A O 1
ATOM 2305 N N . ILE A 1 286 ? 98.852 89.720 103.151 1.00 70.29 286 ILE A N 1
ATOM 2306 C CA . ILE A 1 286 ? 98.420 88.342 102.959 1.00 70.29 286 ILE A CA 1
ATOM 2307 C C . ILE A 1 286 ? 98.263 87.695 104.328 1.00 70.29 286 ILE A C 1
ATOM 2308 O O . ILE A 1 286 ? 99.121 87.860 105.201 1.00 70.29 286 ILE A O 1
ATOM 2313 N N . LYS A 1 287 ? 97.159 86.978 104.522 1.00 71.09 287 LYS A N 1
ATOM 2314 C CA . LYS A 1 287 ? 96.841 86.378 105.814 1.00 71.09 287 LYS A CA 1
ATOM 2315 C C . LYS A 1 287 ? 96.170 85.036 105.566 1.00 71.09 287 LYS A C 1
ATOM 2316 O O . LYS A 1 287 ? 95.018 84.992 105.123 1.00 71.09 287 LYS A O 1
ATOM 2322 N N . ASP A 1 288 ? 96.889 83.949 105.852 1.00 72.43 288 ASP A N 1
ATOM 2323 C CA . ASP A 1 288 ? 96.390 82.587 105.665 1.00 72.43 288 ASP A CA 1
ATOM 2324 C C . ASP A 1 288 ? 95.990 82.359 104.204 1.00 72.43 288 ASP A C 1
ATOM 2325 O O . ASP A 1 288 ? 94.864 81.974 103.883 1.00 72.43 288 ASP A O 1
ATOM 2330 N N . ASN A 1 289 ? 96.945 82.630 103.317 1.00 70.50 289 ASN A N 1
ATOM 2331 C CA . ASN A 1 289 ? 96.803 82.511 101.868 1.00 70.50 289 ASN A CA 1
ATOM 2332 C C . ASN A 1 289 ? 95.675 83.370 101.310 1.00 70.50 289 ASN A C 1
ATOM 2333 O O . ASN A 1 289 ? 95.283 83.194 100.152 1.00 70.50 289 ASN A O 1
ATOM 2338 N N . THR A 1 290 ? 95.146 84.298 102.101 1.00 70.72 290 THR A N 1
ATOM 2339 C CA . THR A 1 290 ? 94.113 85.222 101.665 1.00 70.72 290 THR A CA 1
ATOM 2340 C C . THR A 1 290 ? 94.707 86.623 101.588 1.00 70.72 290 THR A C 1
ATOM 2341 O O . THR A 1 290 ? 95.615 86.970 102.347 1.00 70.72 290 THR A O 1
ATOM 2345 N N . LEU A 1 291 ? 94.193 87.425 100.663 1.00 68.22 291 LEU A N 1
ATOM 2346 C CA . LEU A 1 291 ? 94.726 88.754 100.403 1.00 68.22 291 LEU A CA 1
ATOM 2347 C C . LEU A 1 291 ? 93.927 89.800 101.165 1.00 68.22 291 LEU A C 1
ATOM 2348 O O . LEU A 1 291 ? 92.692 89.805 101.116 1.00 68.22 291 LEU A O 1
ATOM 2353 N N . LEU A 1 292 ? 94.636 90.683 101.866 1.00 68.15 292 LEU A N 1
ATOM 2354 C CA . LEU A 1 292 ? 94.010 91.784 102.581 1.00 68.15 292 LEU A CA 1
ATOM 2355 C C . LEU A 1 292 ? 94.037 93.090 101.803 1.00 68.15 292 LEU A C 1
ATOM 2356 O O . LEU A 1 292 ? 93.240 93.985 102.099 1.00 68.15 292 LEU A O 1
ATOM 2361 N N . VAL A 1 293 ? 94.932 93.220 100.827 1.00 67.56 293 VAL A N 1
ATOM 2362 C CA . VAL A 1 293 ? 94.978 94.375 99.942 1.00 67.56 293 VAL A CA 1
ATOM 2363 C C . VAL A 1 293 ? 95.041 93.873 98.508 1.00 67.56 293 VAL A C 1
ATOM 2364 O O . VAL A 1 293 ? 95.534 92.774 98.234 1.00 67.56 293 VAL A O 1
ATOM 2368 N N . ASP A 1 294 ? 94.535 94.690 97.585 1.00 70.37 294 ASP A N 1
ATOM 2369 C CA . ASP A 1 294 ? 94.458 94.314 96.175 1.00 70.37 294 ASP A CA 1
ATOM 2370 C C . ASP A 1 294 ? 95.801 94.550 95.480 1.00 70.37 294 ASP A C 1
ATOM 2371 O O . ASP A 1 294 ? 95.923 95.309 94.520 1.00 70.37 294 ASP A O 1
ATOM 2376 N N . ILE A 1 295 ? 96.828 93.869 95.992 1.00 68.30 295 ILE A N 1
ATOM 2377 C CA . ILE A 1 295 ? 98.168 94.007 95.437 1.00 68.30 295 ILE A CA 1
ATOM 2378 C C . ILE A 1 295 ? 98.284 93.357 94.064 1.00 68.30 295 ILE A C 1
ATOM 2379 O O . ILE A 1 295 ? 99.146 93.748 93.269 1.00 68.30 295 ILE A O 1
ATOM 2384 N N . ILE A 1 296 ? 97.430 92.380 93.755 1.00 66.74 296 ILE A N 1
ATOM 2385 C CA . ILE A 1 296 ? 97.557 91.654 92.495 1.00 66.74 296 ILE A CA 1
ATOM 2386 C C . ILE A 1 296 ? 97.214 92.557 91.317 1.00 66.74 296 ILE A C 1
ATOM 2387 O O . ILE A 1 296 ? 97.939 92.600 90.316 1.00 66.74 296 ILE A O 1
ATOM 2392 N N . ASN A 1 297 ? 96.108 93.292 91.416 1.00 66.15 297 ASN A N 1
ATOM 2393 C CA . ASN A 1 297 ? 95.635 94.130 90.322 1.00 66.15 297 ASN A CA 1
ATOM 2394 C C . ASN A 1 297 ? 95.622 95.611 90.675 1.00 66.15 297 ASN A C 1
ATOM 2395 O O . ASN A 1 297 ? 94.937 96.390 90.003 1.00 66.15 297 ASN A O 1
ATOM 2400 N N . GLY A 1 298 ? 96.353 96.021 91.706 1.00 66.97 298 GLY A N 1
ATOM 2401 C CA . GLY A 1 298 ? 96.379 97.416 92.093 1.00 66.97 298 GLY A CA 1
ATOM 2402 C C . GLY A 1 298 ? 97.779 97.950 92.305 1.00 66.97 298 GLY A C 1
ATOM 2403 O O . GLY A 1 298 ? 97.964 99.146 92.548 1.00 66.97 298 GLY A O 1
ATOM 2404 N N . HIS A 1 299 ? 98.773 97.072 92.216 1.00 66.46 299 HIS A N 1
ATOM 2405 C CA . HIS A 1 299 ? 100.151 97.484 92.425 1.00 66.46 299 HIS A CA 1
ATOM 2406 C C . HIS A 1 299 ? 100.593 98.454 91.336 1.00 66.46 299 HIS A C 1
ATOM 2407 O O . HIS A 1 299 ? 100.180 98.356 90.178 1.00 66.46 299 HIS A O 1
ATOM 2414 N N . GLY A 1 300 ? 101.436 99.404 91.722 1.00 67.29 300 GLY A N 1
ATOM 2415 C CA . GLY A 1 300 ? 101.969 100.350 90.769 1.00 67.29 300 GLY A CA 1
ATOM 2416 C C . GLY A 1 300 ? 103.016 99.727 89.872 1.00 67.29 300 GLY A C 1
ATOM 2417 O O . GLY A 1 300 ? 103.448 98.591 90.060 1.00 67.29 300 GLY A O 1
ATOM 2418 N N . ALA A 1 301 ? 103.433 100.497 88.873 1.00 68.51 301 ALA A N 1
ATOM 2419 C CA . ALA A 1 301 ? 104.413 100.032 87.904 1.00 68.51 301 ALA A CA 1
ATOM 2420 C C . ALA A 1 301 ? 105.845 100.320 88.326 1.00 68.51 301 ALA A C 1
ATOM 2421 O O . ALA A 1 301 ? 106.771 100.012 87.572 1.00 68.51 301 ALA A O 1
ATOM 2423 N N . SER A 1 302 ? 106.053 100.893 89.506 1.00 70.06 302 SER A N 1
ATOM 2424 C CA . SER A 1 302 ? 107.384 101.202 90.002 1.00 70.06 302 SER A CA 1
ATOM 2425 C C . SER A 1 302 ? 107.670 100.386 91.253 1.00 70.06 302 SER A C 1
ATOM 2426 O O . SER A 1 302 ? 106.795 100.214 92.107 1.00 70.06 302 SER A O 1
ATOM 2429 N N . PHE A 1 303 ? 108.899 99.886 91.357 1.00 69.45 303 PHE A N 1
ATOM 2430 C CA . PHE A 1 303 ? 109.339 99.154 92.534 1.00 69.45 303 PHE A CA 1
ATOM 2431 C C . PHE A 1 303 ? 110.733 99.627 92.913 1.00 69.45 303 PHE A C 1
ATOM 2432 O O . PHE A 1 303 ? 111.433 100.267 92.126 1.00 69.45 303 PHE A O 1
ATOM 2440 N N . VAL A 1 304 ? 111.133 99.305 94.140 1.00 68.71 304 VAL A N 1
ATOM 2441 C CA . VAL A 1 304 ? 112.422 99.711 94.684 1.00 68.71 304 VAL A CA 1
ATOM 2442 C C . VAL A 1 304 ? 113.129 98.477 95.221 1.00 68.71 304 VAL A C 1
ATOM 2443 O O . VAL A 1 304 ? 112.535 97.693 95.969 1.00 68.71 304 VAL A O 1
ATOM 2447 N N . LEU A 1 305 ? 114.391 98.305 94.842 1.00 70.02 305 LEU A N 1
ATOM 2448 C CA . LEU A 1 305 ? 115.240 97.248 95.372 1.00 70.02 305 LEU A CA 1
ATOM 2449 C C . LEU A 1 305 ? 116.221 97.871 96.354 1.00 70.02 305 LEU A C 1
ATOM 2450 O O . LEU A 1 305 ? 116.996 98.759 95.983 1.00 70.02 305 LEU A O 1
ATOM 2455 N N . LYS A 1 306 ? 116.188 97.407 97.600 1.00 68.24 306 LYS A N 1
ATOM 2456 C CA . LYS A 1 306 ? 117.015 97.970 98.655 1.00 68.24 306 LYS A CA 1
ATOM 2457 C C . LYS A 1 306 ? 117.609 96.846 99.488 1.00 68.24 306 LYS A C 1
ATOM 2458 O O . LYS A 1 306 ? 117.093 95.727 99.518 1.00 68.24 306 LYS A O 1
ATOM 2464 N N . ILE A 1 307 ? 118.706 97.162 100.170 1.00 67.51 307 ILE A N 1
ATOM 2465 C CA . ILE A 1 307 ? 119.384 96.231 101.063 1.00 67.51 307 ILE A CA 1
ATOM 2466 C C . ILE A 1 307 ? 119.370 96.821 102.465 1.00 67.51 307 ILE A C 1
ATOM 2467 O O . ILE A 1 307 ? 119.826 97.951 102.672 1.00 67.51 307 ILE A O 1
ATOM 2472 N N . ILE A 1 308 ? 118.845 96.060 103.420 1.00 66.51 308 ILE A N 1
ATOM 2473 C CA . ILE A 1 308 ? 118.811 96.459 104.822 1.00 66.51 308 ILE A CA 1
ATOM 2474 C C . ILE A 1 308 ? 119.340 95.298 105.649 1.00 66.51 308 ILE A C 1
ATOM 2475 O O . ILE A 1 308 ? 118.810 94.184 105.567 1.00 66.51 308 ILE A O 1
ATOM 2480 N N . ASN A 1 309 ? 120.379 95.560 106.446 1.00 66.17 309 ASN A N 1
ATOM 2481 C CA . ASN A 1 309 ? 121.023 94.534 107.268 1.00 66.17 309 ASN A CA 1
ATOM 2482 C C . ASN A 1 309 ? 121.481 93.351 106.418 1.00 66.17 309 ASN A C 1
ATOM 2483 O O . ASN A 1 309 ? 121.318 92.191 106.799 1.00 66.17 309 ASN A O 1
ATOM 2488 N N . ASP A 1 310 ? 122.050 93.655 105.250 1.00 69.61 310 ASP A N 1
ATOM 2489 C CA . ASP A 1 310 ? 122.537 92.645 104.309 1.00 69.61 310 ASP A CA 1
ATOM 2490 C C . ASP A 1 310 ? 121.427 91.700 103.861 1.00 69.61 310 ASP A C 1
ATOM 2491 O O . ASP A 1 310 ? 121.674 90.530 103.563 1.00 69.61 310 ASP A O 1
ATOM 2496 N N . GLU A 1 311 ? 120.197 92.202 103.807 1.00 69.71 311 GLU A N 1
ATOM 2497 C CA . GLU A 1 311 ? 119.055 91.445 103.318 1.00 69.71 311 GLU A CA 1
ATOM 2498 C C . GLU A 1 311 ? 118.361 92.246 102.229 1.00 69.71 311 GLU A C 1
ATOM 2499 O O . GLU A 1 311 ? 118.199 93.463 102.350 1.00 69.71 311 GLU A O 1
ATOM 2505 N N . ILE A 1 312 ? 117.950 91.559 101.171 1.00 68.87 312 ILE A N 1
ATOM 2506 C CA . ILE A 1 312 ? 117.390 92.207 99.992 1.00 68.87 312 ILE A CA 1
ATOM 2507 C C . ILE A 1 312 ? 115.882 92.331 100.154 1.00 68.87 312 ILE A C 1
ATOM 2508 O O . ILE A 1 312 ? 115.198 91.351 100.468 1.00 68.87 312 ILE A O 1
ATOM 2513 N N . TYR A 1 313 ? 115.364 93.537 99.942 1.00 67.55 313 TYR A N 1
ATOM 2514 C CA . TYR A 1 313 ? 113.935 93.798 99.980 1.00 67.55 313 TYR A CA 1
ATOM 2515 C C . TYR A 1 313 ? 113.485 94.401 98.657 1.00 67.55 313 TYR A C 1
ATOM 2516 O O . TYR A 1 313 ? 114.272 95.006 97.925 1.00 67.55 313 TYR A O 1
ATOM 2525 N N . ILE A 1 314 ? 112.203 94.225 98.355 1.00 67.93 314 ILE A N 1
ATOM 2526 C CA . ILE A 1 314 ? 111.575 94.834 97.190 1.00 67.93 314 ILE A CA 1
ATOM 2527 C C . ILE A 1 314 ? 110.327 95.568 97.658 1.00 67.93 314 ILE A C 1
ATOM 2528 O O . ILE A 1 314 ? 109.540 95.028 98.444 1.00 67.93 314 ILE A O 1
ATOM 2533 N N . ASP A 1 315 ? 110.158 96.803 97.198 1.00 70.17 315 ASP A N 1
ATOM 2534 C CA . ASP A 1 315 ? 109.059 97.655 97.628 1.00 70.17 315 ASP A CA 1
ATOM 2535 C C . ASP A 1 315 ? 107.982 97.668 96.553 1.00 70.17 315 ASP A C 1
ATOM 2536 O O . ASP A 1 315 ? 108.239 98.075 95.416 1.00 70.17 315 ASP A O 1
ATOM 2541 N N . ILE A 1 316 ? 106.781 97.231 96.916 1.00 69.97 316 ILE A N 1
ATOM 2542 C CA . ILE A 1 316 ? 105.628 97.241 96.024 1.00 69.97 316 ILE A CA 1
ATOM 2543 C C . ILE A 1 316 ? 104.593 98.175 96.628 1.00 69.97 316 ILE A C 1
ATOM 2544 O O . ILE A 1 316 ? 104.169 97.982 97.774 1.00 69.97 316 ILE A O 1
ATOM 2549 N N . ASN A 1 317 ? 104.186 99.180 95.862 1.00 69.23 317 ASN A N 1
ATOM 2550 C CA . ASN A 1 317 ? 103.236 100.181 96.321 1.00 69.23 317 ASN A CA 1
ATOM 2551 C C . ASN A 1 317 ? 101.899 100.001 95.616 1.00 69.23 317 ASN A C 1
ATOM 2552 O O . ASN A 1 317 ? 101.851 99.779 94.402 1.00 69.23 317 ASN A O 1
ATOM 2557 N N . VAL A 1 318 ? 100.817 100.067 96.389 1.00 67.75 318 VAL A N 1
ATOM 2558 C CA . VAL A 1 318 ? 99.476 99.763 95.910 1.00 67.75 318 VAL A CA 1
ATOM 2559 C C . VAL A 1 318 ? 98.537 100.880 96.335 1.00 67.75 318 VAL A C 1
ATOM 2560 O O . VAL A 1 318 ? 98.634 101.393 97.455 1.00 67.75 318 VAL A O 1
ATOM 2564 N N . SER A 1 319 ? 97.629 101.260 95.439 1.00 68.18 319 SER A N 1
ATOM 2565 C CA . SER A 1 319 ? 96.579 102.214 95.772 1.00 68.18 319 SER A CA 1
ATOM 2566 C C . SER A 1 319 ? 95.454 101.465 96.475 1.00 68.18 319 SER A C 1
ATOM 2567 O O . SER A 1 319 ? 94.792 100.615 95.872 1.00 68.18 319 SER A O 1
ATOM 2570 N N . VAL A 1 320 ? 95.235 101.780 97.746 1.00 69.23 320 VAL A N 1
ATOM 2571 C CA . VAL A 1 320 ? 94.272 101.066 98.579 1.00 69.23 320 VAL A CA 1
ATOM 2572 C C . VAL A 1 320 ? 93.230 102.071 99.059 1.00 69.23 320 VAL A C 1
ATOM 2573 O O . VAL A 1 320 ? 93.568 103.242 99.284 1.00 69.23 320 VAL A O 1
ATOM 2577 N N . PRO A 1 321 ? 91.960 101.685 99.194 1.00 69.41 321 PRO A N 1
ATOM 2578 C CA . PRO A 1 321 ? 90.960 102.630 99.701 1.00 69.41 321 PRO A CA 1
ATOM 2579 C C . PRO A 1 321 ? 91.298 103.100 101.107 1.00 69.41 321 PRO A C 1
ATOM 2580 O O . PRO A 1 321 ? 91.902 102.377 101.902 1.00 69.41 321 PRO A O 1
ATOM 2584 N N . PHE A 1 322 ? 90.904 104.338 101.404 1.00 71.06 322 PHE A N 1
ATOM 2585 C CA . PHE A 1 322 ? 91.214 104.957 102.692 1.00 71.06 322 PHE A CA 1
ATOM 2586 C C . PHE A 1 322 ? 90.044 105.877 103.047 1.00 71.06 322 PHE A C 1
ATOM 2587 O O . PHE A 1 322 ? 90.007 107.039 102.639 1.00 71.06 322 PHE A O 1
ATOM 2595 N N . ASP A 1 323 ? 89.101 105.342 103.819 1.00 73.56 323 ASP A N 1
ATOM 2596 C CA . ASP A 1 323 ? 87.901 106.074 104.225 1.00 73.56 323 ASP A CA 1
ATOM 2597 C C . ASP A 1 323 ? 88.104 106.552 105.658 1.00 73.56 323 ASP A C 1
ATOM 2598 O O . ASP A 1 323 ? 87.792 105.848 106.618 1.00 73.56 323 ASP A O 1
ATOM 2603 N N . LYS A 1 324 ? 88.633 107.764 105.798 1.00 69.70 324 LYS A N 1
ATOM 2604 C CA . LYS A 1 324 ? 88.853 108.378 107.099 1.00 69.70 324 LYS A CA 1
ATOM 2605 C C . LYS A 1 324 ? 88.288 109.788 107.080 1.00 69.70 324 LYS A C 1
ATOM 2606 O O . LYS A 1 324 ? 88.578 110.563 106.164 1.00 69.70 324 LYS A O 1
ATOM 2612 N N . LYS A 1 325 ? 87.488 110.116 108.087 1.00 68.44 325 LYS A N 1
ATOM 2613 C CA . LYS A 1 325 ? 86.864 111.424 108.203 1.00 68.44 325 LYS A CA 1
ATOM 2614 C C . LYS A 1 325 ? 87.442 112.176 109.394 1.00 68.44 325 LYS A C 1
ATOM 2615 O O . LYS A 1 325 ? 88.167 111.619 110.222 1.00 68.44 325 LYS A O 1
ATOM 2621 N N . ILE A 1 326 ? 87.117 113.467 109.468 1.00 69.36 326 ILE A N 1
ATOM 2622 C CA . ILE A 1 326 ? 87.485 114.250 110.638 1.00 69.36 326 ILE A CA 1
ATOM 2623 C C . ILE A 1 326 ? 86.640 113.806 111.825 1.00 69.36 326 ILE A C 1
ATOM 2624 O O . ILE A 1 326 ? 85.464 113.442 111.685 1.00 69.36 326 ILE A O 1
ATOM 2629 N N . ALA A 1 327 ? 87.247 113.815 113.006 1.00 69.89 327 ALA A N 1
ATOM 2630 C CA . ALA A 1 327 ? 86.604 113.284 114.198 1.00 69.89 327 ALA A CA 1
ATOM 2631 C C . ALA A 1 327 ? 85.867 114.383 114.948 1.00 69.89 327 ALA A C 1
ATOM 2632 O O . ALA A 1 327 ? 86.356 115.509 115.066 1.00 69.89 327 ALA A O 1
ATOM 2634 N N . THR A 1 328 ? 84.685 114.044 115.456 1.00 70.25 328 THR A N 1
ATOM 2635 C CA . THR A 1 328 ? 83.932 114.967 116.286 1.00 70.25 328 THR A CA 1
ATOM 2636 C C . THR A 1 328 ? 84.647 115.180 117.619 1.00 70.25 328 THR A C 1
ATOM 2637 O O . THR A 1 328 ? 85.603 114.480 117.966 1.00 70.25 328 THR A O 1
ATOM 2641 N N . THR A 1 329 ? 84.171 116.163 118.375 1.00 70.40 329 THR A N 1
ATOM 2642 C CA . THR A 1 329 ? 84.781 116.549 119.640 1.00 70.40 329 THR A CA 1
ATOM 2643 C C . THR A 1 329 ? 83.773 116.487 120.781 1.00 70.40 329 THR A C 1
ATOM 2644 O O . THR A 1 329 ? 83.709 117.379 121.628 1.00 70.40 329 THR A O 1
ATOM 2648 N N . ASN A 1 330 ? 82.970 115.423 120.818 1.00 69.21 330 ASN A N 1
ATOM 2649 C CA . ASN A 1 330 ? 82.041 115.247 121.927 1.00 69.21 330 ASN A CA 1
ATOM 2650 C C . ASN A 1 330 ? 82.749 114.845 123.213 1.00 69.21 330 ASN A C 1
ATOM 2651 O O . ASN A 1 330 ? 82.180 115.012 124.296 1.00 69.21 330 ASN A O 1
ATOM 2656 N N . LYS A 1 331 ? 83.969 114.319 123.120 1.00 67.05 331 LYS A N 1
ATOM 2657 C CA . LYS A 1 331 ? 84.726 113.916 124.303 1.00 67.05 331 LYS A CA 1
ATOM 2658 C C . LYS A 1 331 ? 86.205 114.013 123.941 1.00 67.05 331 LYS A C 1
ATOM 2659 O O . LYS A 1 331 ? 86.749 113.112 123.296 1.00 67.05 331 LYS A O 1
ATOM 2665 N N . VAL A 1 332 ? 86.842 115.098 124.361 1.00 69.83 332 VAL A N 1
ATOM 2666 C CA . VAL A 1 332 ? 88.211 115.414 123.973 1.00 69.83 332 VAL A CA 1
ATOM 2667 C C . VAL A 1 332 ? 89.156 114.970 125.078 1.00 69.83 332 VAL A C 1
ATOM 2668 O O . VAL A 1 332 ? 88.873 115.155 126.268 1.00 69.83 332 VAL A O 1
ATOM 2672 N N . VAL A 1 333 ? 90.279 114.376 124.686 1.00 71.39 333 VAL A N 1
ATOM 2673 C CA . VAL A 1 333 ? 91.330 113.971 125.610 1.00 71.39 333 VAL A CA 1
ATOM 2674 C C . VAL A 1 333 ? 92.548 114.836 125.332 1.00 71.39 333 VAL A C 1
ATOM 2675 O O . VAL A 1 333 ? 93.059 114.855 124.206 1.00 71.39 333 VAL A O 1
ATOM 2679 N N . GLY A 1 334 ? 93.009 115.550 126.352 1.00 73.31 334 GLY A N 1
ATOM 2680 C CA . GLY A 1 334 ? 94.226 116.334 126.259 1.00 73.31 334 GLY A CA 1
ATOM 2681 C C . GLY A 1 334 ? 95.392 115.540 126.823 1.00 73.31 334 GLY A C 1
ATOM 2682 O O . GLY A 1 334 ? 95.256 114.853 127.834 1.00 73.31 334 GLY A O 1
ATOM 2683 N N . ILE A 1 335 ? 96.533 115.636 126.150 1.00 75.19 335 ILE A N 1
ATOM 2684 C CA . ILE A 1 335 ? 97.732 114.911 126.547 1.00 75.19 335 ILE A CA 1
ATOM 2685 C C . ILE A 1 335 ? 98.867 115.912 126.688 1.00 75.19 335 ILE A C 1
ATOM 2686 O O . ILE A 1 335 ? 99.242 116.571 125.712 1.00 75.19 335 ILE A O 1
ATOM 2691 N N . ASP A 1 336 ? 99.411 116.023 127.894 1.00 77.65 336 ASP A N 1
ATOM 2692 C CA . ASP A 1 336 ? 100.588 116.840 128.153 1.00 77.65 336 ASP A CA 1
ATOM 2693 C C . ASP A 1 336 ? 101.796 115.931 127.978 1.00 77.65 336 ASP A C 1
ATOM 2694 O O . ASP A 1 336 ? 102.050 115.060 128.816 1.00 77.65 336 ASP A O 1
ATOM 2699 N N . VAL A 1 337 ? 102.541 116.133 126.899 1.00 79.18 337 VAL A N 1
ATOM 2700 C CA . VAL A 1 337 ? 103.723 115.327 126.612 1.00 79.18 337 VAL A CA 1
ATOM 2701 C C . VAL A 1 337 ? 104.901 116.086 127.210 1.00 79.18 337 VAL A C 1
ATOM 2702 O O . VAL A 1 337 ? 105.560 116.891 126.551 1.00 79.18 337 VAL A O 1
ATOM 2706 N N . ASN A 1 338 ? 105.150 115.844 128.492 1.00 79.27 338 ASN A N 1
ATOM 2707 C CA . ASN A 1 338 ? 106.380 116.253 129.151 1.00 79.27 338 ASN A CA 1
ATOM 2708 C C . ASN A 1 338 ? 106.961 115.049 129.877 1.00 79.27 338 ASN A C 1
ATOM 2709 O O . ASN A 1 338 ? 106.262 114.369 130.632 1.00 79.27 338 ASN A O 1
ATOM 2714 N N . ILE A 1 339 ? 108.224 114.746 129.593 1.00 81.09 339 ILE A N 1
ATOM 2715 C CA . ILE A 1 339 ? 108.792 113.464 129.977 1.00 81.09 339 ILE A CA 1
ATOM 2716 C C . ILE A 1 339 ? 109.719 113.575 131.182 1.00 81.09 339 ILE A C 1
ATOM 2717 O O . ILE A 1 339 ? 110.520 112.672 131.423 1.00 81.09 339 ILE A O 1
ATOM 2722 N N . LYS A 1 340 ? 109.605 114.646 131.968 1.00 80.64 340 LYS A N 1
ATOM 2723 C CA . LYS A 1 340 ? 110.441 114.780 133.158 1.00 80.64 340 LYS A CA 1
ATOM 2724 C C . LYS A 1 340 ? 110.102 113.713 134.193 1.00 80.64 340 LYS A C 1
ATOM 2725 O O . LYS A 1 340 ? 110.995 113.055 134.737 1.00 80.64 340 LYS A O 1
ATOM 2731 N N . HIS A 1 341 ? 108.813 113.526 134.476 1.00 77.75 341 HIS A N 1
ATOM 2732 C CA . HIS A 1 341 ? 108.358 112.580 135.488 1.00 77.75 341 HIS A CA 1
ATOM 2733 C C . HIS A 1 341 ? 107.605 111.404 134.879 1.00 77.75 341 HIS A C 1
ATOM 2734 O O . HIS A 1 341 ? 107.965 110.248 135.116 1.00 77.75 341 HIS A O 1
ATOM 2741 N N . MET A 1 342 ? 106.558 111.669 134.108 1.00 76.92 342 MET A N 1
ATOM 2742 C CA . MET A 1 342 ? 105.830 110.651 133.368 1.00 76.92 342 MET A CA 1
ATOM 2743 C C . MET A 1 342 ? 106.045 110.887 131.878 1.00 76.92 342 MET A C 1
ATOM 2744 O O . MET A 1 342 ? 106.796 111.776 131.477 1.00 76.92 342 MET A O 1
ATOM 2749 N N . LEU A 1 343 ? 105.383 110.087 131.047 1.00 74.90 343 LEU A N 1
ATOM 2750 C CA . LEU A 1 343 ? 105.500 110.238 129.602 1.00 74.90 343 LEU A CA 1
ATOM 2751 C C . LEU A 1 343 ? 104.317 110.963 128.980 1.00 74.90 343 LEU A C 1
ATOM 2752 O O . LEU A 1 343 ? 104.510 111.809 128.103 1.00 74.90 343 LEU A O 1
ATOM 2757 N N . LEU A 1 344 ? 103.095 110.654 129.409 1.00 74.19 344 LEU A N 1
ATOM 2758 C CA . LEU A 1 344 ? 101.892 111.242 128.821 1.00 74.19 344 LEU A CA 1
ATOM 2759 C C . LEU A 1 344 ? 100.926 111.589 129.949 1.00 74.19 344 LEU A C 1
ATOM 2760 O O . LEU A 1 344 ? 100.164 110.731 130.404 1.00 74.19 344 LEU A O 1
ATOM 2765 N N . ALA A 1 345 ? 100.955 112.840 130.394 1.00 74.35 345 ALA A N 1
ATOM 2766 C CA . ALA A 1 345 ? 99.933 113.308 131.313 1.00 74.35 345 ALA A CA 1
ATOM 2767 C C . ALA A 1 345 ? 98.603 113.436 130.578 1.00 74.35 345 ALA A C 1
ATOM 2768 O O . ALA A 1 345 ? 98.552 113.567 129.354 1.00 74.35 345 ALA A O 1
ATOM 2770 N N . THR A 1 346 ? 97.514 113.394 131.340 1.00 73.49 346 THR A N 1
ATOM 2771 C CA . THR A 1 346 ? 96.192 113.386 130.733 1.00 73.49 346 THR A CA 1
ATOM 2772 C C . THR A 1 346 ? 95.211 114.096 131.655 1.00 73.49 346 THR A C 1
ATOM 2773 O O . THR A 1 346 ? 95.378 114.101 132.877 1.00 73.49 346 THR A O 1
ATOM 2777 N N . ASN A 1 347 ? 94.186 114.695 131.054 1.00 72.89 347 ASN A N 1
ATOM 2778 C CA . ASN A 1 347 ? 93.169 115.441 131.780 1.00 72.89 347 ASN A CA 1
ATOM 2779 C C . ASN A 1 347 ? 92.045 114.559 132.306 1.00 72.89 347 ASN A C 1
ATOM 2780 O O . ASN A 1 347 ? 90.999 115.082 132.699 1.00 72.89 347 ASN A O 1
ATOM 2785 N N . ILE A 1 348 ? 92.225 113.243 132.313 1.00 72.11 348 ILE A N 1
ATOM 2786 C CA . ILE A 1 348 ? 91.199 112.325 132.793 1.00 72.11 348 ILE A CA 1
ATOM 2787 C C . ILE A 1 348 ? 91.480 111.997 134.251 1.00 72.11 348 ILE A C 1
ATOM 2788 O O . ILE A 1 348 ? 92.546 111.470 134.583 1.00 72.11 348 ILE A O 1
ATOM 2793 N N . LEU A 1 349 ? 90.525 112.307 135.123 1.00 72.36 349 LEU A N 1
ATOM 2794 C CA . LEU A 1 349 ? 90.634 111.899 136.515 1.00 72.36 349 LEU A CA 1
ATOM 2795 C C . LEU A 1 349 ? 90.536 110.385 136.619 1.00 72.36 349 LEU A C 1
ATOM 2796 O O . LEU A 1 349 ? 89.691 109.756 135.976 1.00 72.36 349 LEU A O 1
ATOM 2801 N N . ASP A 1 350 ? 91.406 109.797 137.435 1.00 73.44 350 ASP A N 1
ATOM 2802 C CA . ASP A 1 350 ? 91.422 108.349 137.629 1.00 73.44 350 ASP A CA 1
ATOM 2803 C C . ASP A 1 350 ? 90.550 108.024 138.833 1.00 73.44 350 ASP A C 1
ATOM 2804 O O . ASP A 1 350 ? 90.998 108.046 139.979 1.00 73.44 350 ASP A O 1
ATOM 2809 N N . ASP A 1 351 ? 89.284 107.716 138.569 1.00 72.87 351 ASP A N 1
ATOM 2810 C CA . ASP A 1 351 ? 88.365 107.276 139.607 1.00 72.87 351 ASP A CA 1
ATOM 2811 C C . ASP A 1 351 ? 88.284 105.759 139.708 1.00 72.87 351 ASP A C 1
ATOM 2812 O O . ASP A 1 351 ? 87.434 105.242 140.440 1.00 72.87 351 ASP A O 1
ATOM 2817 N N . GLY A 1 352 ? 89.142 105.039 138.990 1.00 70.55 352 GLY A N 1
ATOM 2818 C CA . GLY A 1 352 ? 89.107 103.593 138.993 1.00 70.55 352 GLY A CA 1
ATOM 2819 C C . GLY A 1 352 ? 88.093 102.975 138.061 1.00 70.55 352 GLY A C 1
ATOM 2820 O O . GLY A 1 352 ? 87.862 101.764 138.140 1.00 70.55 352 GLY A O 1
ATOM 2821 N N . ASN A 1 353 ? 87.476 103.764 137.181 1.00 70.31 353 ASN A N 1
ATOM 2822 C CA . ASN A 1 353 ? 86.472 103.269 136.248 1.00 70.31 353 ASN A CA 1
ATOM 2823 C C . ASN A 1 353 ? 86.919 103.441 134.801 1.00 70.31 353 ASN A C 1
ATOM 2824 O O . ASN A 1 353 ? 86.098 103.684 133.914 1.00 70.31 353 ASN A O 1
ATOM 2829 N N . VAL A 1 354 ? 88.219 103.323 134.549 1.00 69.65 354 VAL A N 1
ATOM 2830 C CA . VAL A 1 354 ? 88.773 103.411 133.204 1.00 69.65 354 VAL A CA 1
ATOM 2831 C C . VAL A 1 354 ? 89.103 101.997 132.747 1.00 69.65 354 VAL A C 1
ATOM 2832 O O . VAL A 1 354 ? 89.996 101.349 133.303 1.00 69.65 354 VAL A O 1
ATOM 2836 N N . LYS A 1 355 ? 88.386 101.520 131.732 1.00 69.02 355 LYS A N 1
ATOM 2837 C CA . LYS A 1 355 ? 88.458 100.115 131.358 1.00 69.02 355 LYS A CA 1
ATOM 2838 C C . LYS A 1 355 ? 89.800 99.792 130.713 1.00 69.02 355 LYS A C 1
ATOM 2839 O O . LYS A 1 355 ? 90.192 100.419 129.727 1.00 69.02 355 LYS A O 1
ATOM 2845 N N . GLY A 1 356 ? 90.487 98.789 131.251 1.00 70.20 356 GLY A N 1
ATOM 2846 C CA . GLY A 1 356 ? 91.761 98.362 130.708 1.00 70.20 356 GLY A CA 1
ATOM 2847 C C . GLY A 1 356 ? 92.944 99.228 131.070 1.00 70.20 356 GLY A C 1
ATOM 2848 O O . GLY A 1 356 ? 93.990 99.119 130.422 1.00 70.20 356 GLY A O 1
ATOM 2849 N N . TYR A 1 357 ? 92.818 100.089 132.074 1.00 71.47 357 TYR A N 1
ATOM 2850 C CA . TYR A 1 357 ? 93.883 100.998 132.474 1.00 71.47 357 TYR A CA 1
ATOM 2851 C C . TYR A 1 357 ? 94.520 100.528 133.773 1.00 71.47 357 TYR A C 1
ATOM 2852 O O . TYR A 1 357 ? 93.817 100.254 134.751 1.00 71.47 357 TYR A O 1
ATOM 2861 N N . VAL A 1 358 ? 95.846 100.444 133.780 1.00 72.30 358 VAL A N 1
ATOM 2862 C CA . VAL A 1 358 ? 96.619 100.179 134.985 1.00 72.30 358 VAL A CA 1
ATOM 2863 C C . VAL A 1 358 ? 97.353 101.454 135.374 1.00 72.30 358 VAL A C 1
ATOM 2864 O O . VAL A 1 358 ? 98.049 102.059 134.550 1.00 72.30 358 VAL A O 1
ATOM 2868 N N . ASN A 1 359 ? 97.177 101.875 136.621 1.00 74.69 359 ASN A N 1
ATOM 2869 C CA . ASN A 1 359 ? 97.805 103.084 137.141 1.00 74.69 359 ASN A CA 1
ATOM 2870 C C . ASN A 1 359 ? 99.038 102.666 137.931 1.00 74.69 359 ASN A C 1
ATOM 2871 O O . ASN A 1 359 ? 98.929 102.170 139.054 1.00 74.69 359 ASN A O 1
ATOM 2876 N N . ILE A 1 360 ? 100.215 102.863 137.335 1.00 74.39 360 ILE A N 1
ATOM 2877 C CA . ILE A 1 360 ? 101.452 102.488 138.011 1.00 74.39 360 ILE A CA 1
ATOM 2878 C C . ILE A 1 360 ? 101.651 103.333 139.261 1.00 74.39 360 ILE A C 1
ATOM 2879 O O . ILE A 1 360 ? 102.056 102.826 140.312 1.00 74.39 360 ILE A O 1
ATOM 2884 N N . TYR A 1 361 ? 101.364 104.633 139.170 1.00 75.79 361 TYR A N 1
ATOM 2885 C CA . TYR A 1 361 ? 101.541 105.513 140.320 1.00 75.79 361 TYR A CA 1
ATOM 2886 C C . TYR A 1 361 ? 100.605 105.133 141.461 1.00 75.79 361 TYR A C 1
ATOM 2887 O O . TYR A 1 361 ? 100.973 105.240 142.636 1.00 75.79 361 TYR A O 1
ATOM 2896 N N . LYS A 1 362 ? 99.386 104.695 141.136 1.00 74.02 362 LYS A N 1
ATOM 2897 C CA . LYS A 1 362 ? 98.443 104.284 142.172 1.00 74.02 362 LYS A CA 1
ATOM 2898 C C . LYS A 1 362 ? 98.994 103.131 142.998 1.00 74.02 362 LYS A C 1
ATOM 2899 O O . LYS A 1 362 ? 98.869 103.123 144.228 1.00 74.02 362 LYS A O 1
ATOM 2905 N N . GLU A 1 363 ? 99.606 102.148 142.343 1.00 75.34 363 GLU A N 1
ATOM 2906 C CA . GLU A 1 363 ? 100.088 100.951 143.014 1.00 75.34 363 GLU A CA 1
ATOM 2907 C C . GLU A 1 363 ? 101.576 101.012 143.332 1.00 75.34 363 GLU A C 1
ATOM 2908 O O . GLU A 1 363 ? 102.147 100.011 143.775 1.00 75.34 363 GLU A O 1
ATOM 2914 N N . VAL A 1 364 ? 102.214 102.158 143.112 1.00 74.13 364 VAL A N 1
ATOM 2915 C CA . VAL A 1 364 ? 103.538 102.408 143.674 1.00 74.13 364 VAL A CA 1
ATOM 2916 C C . VAL A 1 364 ? 103.428 102.990 145.077 1.00 74.13 364 VAL A C 1
ATOM 2917 O O . VAL A 1 364 ? 104.169 102.597 145.980 1.00 74.13 364 VAL A O 1
ATOM 2921 N N . ILE A 1 365 ? 102.491 103.920 145.279 1.00 74.33 365 ILE A N 1
ATOM 2922 C CA . ILE A 1 365 ? 102.257 104.491 146.604 1.00 74.33 365 ILE A CA 1
ATOM 2923 C C . ILE A 1 365 ? 101.509 103.547 147.529 1.00 74.33 365 ILE A C 1
ATOM 2924 O O . ILE A 1 365 ? 101.487 103.777 148.744 1.00 74.33 365 ILE A O 1
ATOM 2929 N N . ASN A 1 366 ? 100.892 102.495 146.993 1.00 72.52 366 ASN A N 1
ATOM 2930 C CA . ASN A 1 366 ? 100.234 101.476 147.798 1.00 72.52 366 ASN A CA 1
ATOM 2931 C C . ASN A 1 366 ? 101.104 100.241 147.985 1.00 72.52 366 ASN A C 1
ATOM 2932 O O . ASN A 1 366 ? 100.586 99.164 148.298 1.00 72.52 366 ASN A O 1
ATOM 2937 N N . ASP A 1 367 ? 102.412 100.375 147.794 1.00 75.76 367 ASP A N 1
ATOM 2938 C CA . ASP A 1 367 ? 103.350 99.271 147.933 1.00 75.76 367 ASP A CA 1
ATOM 2939 C C . ASP A 1 367 ? 104.061 99.385 149.272 1.00 75.76 367 ASP A C 1
ATOM 2940 O O . ASP A 1 367 ? 104.595 100.447 149.609 1.00 75.76 367 ASP A O 1
ATOM 2945 N N . SER A 1 368 ? 104.066 98.287 150.030 1.00 75.82 368 SER A N 1
ATOM 2946 C CA . SER A 1 368 ? 104.634 98.313 151.373 1.00 75.82 368 SER A CA 1
ATOM 2947 C C . SER A 1 368 ? 106.122 98.636 151.344 1.00 75.82 368 SER A C 1
ATOM 2948 O O . SER A 1 368 ? 106.611 99.412 152.173 1.00 75.82 368 SER A O 1
ATOM 2951 N N . ASP A 1 369 ? 106.860 98.053 150.397 1.00 77.50 369 ASP A N 1
ATOM 2952 C CA . ASP A 1 369 ? 108.301 98.279 150.346 1.00 77.50 369 ASP A CA 1
ATOM 2953 C C . ASP A 1 369 ? 108.639 99.708 149.939 1.00 77.50 369 ASP A C 1
ATOM 2954 O O . ASP A 1 369 ? 109.654 100.252 150.388 1.00 77.50 369 ASP A O 1
ATOM 2959 N N . PHE A 1 370 ? 107.814 100.329 149.095 1.00 78.27 370 PHE A N 1
ATOM 2960 C CA . PHE A 1 370 ? 108.108 101.681 148.636 1.00 78.27 370 PHE A CA 1
ATOM 2961 C C . PHE A 1 370 ? 107.807 102.729 149.697 1.00 78.27 370 PHE A C 1
ATOM 2962 O O . PHE A 1 370 ? 108.487 103.760 149.752 1.00 78.27 370 PHE A O 1
ATOM 2970 N N . LYS A 1 371 ? 106.798 102.488 150.535 1.00 76.27 371 LYS A N 1
ATOM 2971 C CA . LYS A 1 371 ? 106.440 103.454 151.568 1.00 76.27 371 LYS A CA 1
ATOM 2972 C C . LYS A 1 371 ? 107.592 103.680 152.538 1.00 76.27 371 LYS A C 1
ATOM 2973 O O . LYS A 1 371 ? 107.817 104.806 152.996 1.00 76.27 371 LYS A O 1
ATOM 2979 N N . LYS A 1 372 ? 108.337 102.621 152.857 1.00 76.92 372 LYS A N 1
ATOM 2980 C CA . LYS A 1 372 ? 109.382 102.689 153.870 1.00 76.92 372 LYS A CA 1
ATOM 2981 C C . LYS A 1 372 ? 110.624 103.443 153.415 1.00 76.92 372 LYS A C 1
ATOM 2982 O O . LYS A 1 372 ? 111.502 103.700 154.245 1.00 76.92 372 LYS A O 1
ATOM 2988 N N . VAL A 1 373 ? 110.734 103.797 152.133 1.00 77.76 373 VAL A N 1
ATOM 2989 C CA . VAL A 1 373 ? 111.956 104.366 151.585 1.00 77.76 373 VAL A CA 1
ATOM 2990 C C . VAL A 1 373 ? 111.741 105.769 151.032 1.00 77.76 373 VAL A C 1
ATOM 2991 O O . VAL A 1 373 ? 112.554 106.667 151.280 1.00 77.76 373 VAL A O 1
ATOM 2995 N N . CYS A 1 374 ? 110.663 105.984 150.283 1.00 79.45 374 CYS A N 1
ATOM 2996 C CA . CYS A 1 374 ? 110.467 107.258 149.602 1.00 79.45 374 CYS A CA 1
ATOM 2997 C C . CYS A 1 374 ? 110.275 108.386 150.609 1.00 79.45 374 CYS A C 1
ATOM 2998 O O . CYS A 1 374 ? 109.567 108.230 151.607 1.00 79.45 374 CYS A O 1
ATOM 3001 N N . ASN A 1 375 ? 110.918 109.521 150.347 1.00 78.27 375 ASN A N 1
ATOM 3002 C CA . ASN A 1 375 ? 110.798 110.676 151.222 1.00 78.27 375 ASN A CA 1
ATOM 3003 C C . ASN A 1 375 ? 109.430 111.334 151.040 1.00 78.27 375 ASN A C 1
ATOM 3004 O O . ASN A 1 375 ? 108.579 110.871 150.276 1.00 78.27 375 ASN A O 1
ATOM 3009 N N . SER A 1 376 ? 109.220 112.437 151.759 1.00 79.00 376 SER A N 1
ATOM 3010 C CA . SER A 1 376 ? 107.910 113.081 151.760 1.00 79.00 376 SER A CA 1
ATOM 3011 C C . SER A 1 376 ? 107.614 113.767 150.431 1.00 79.00 376 SER A C 1
ATOM 3012 O O . SER A 1 376 ? 106.484 113.700 149.932 1.00 79.00 376 SER A O 1
ATOM 3015 N N . THR A 1 377 ? 108.609 114.436 149.845 1.00 79.38 377 THR A N 1
ATOM 3016 C CA . THR A 1 377 ? 108.369 115.200 148.624 1.00 79.38 377 THR A CA 1
ATOM 3017 C C . THR A 1 377 ? 108.020 114.286 147.455 1.00 79.38 377 THR A C 1
ATOM 3018 O O . THR A 1 377 ? 107.070 114.549 146.709 1.00 79.38 377 THR A O 1
ATOM 3022 N N . VAL A 1 378 ? 108.779 113.203 147.279 1.00 78.01 378 VAL A N 1
ATOM 3023 C CA . VAL A 1 378 ? 108.502 112.273 146.189 1.00 78.01 378 VAL A CA 1
ATOM 3024 C C . VAL A 1 378 ? 107.174 111.565 146.420 1.00 78.01 378 VAL A C 1
ATOM 3025 O O . VAL A 1 378 ? 106.424 111.290 145.475 1.00 78.01 378 VAL A O 1
ATOM 3029 N N . MET A 1 379 ? 106.857 111.264 147.680 1.00 77.91 379 MET A N 1
ATOM 3030 C CA . MET A 1 379 ? 105.579 110.635 147.988 1.00 77.91 379 MET A CA 1
ATOM 3031 C C . MET A 1 379 ? 104.423 111.560 147.630 1.00 77.91 379 MET A C 1
ATOM 3032 O O . MET A 1 379 ? 103.405 111.115 147.088 1.00 77.91 379 MET A O 1
ATOM 3037 N N . GLN A 1 380 ? 104.569 112.858 147.914 1.00 79.04 380 GLN A N 1
ATOM 3038 C CA . GLN A 1 380 ? 103.554 113.828 147.507 1.00 79.04 380 GLN A CA 1
ATOM 3039 C C . GLN A 1 380 ? 103.453 113.918 145.989 1.00 79.04 380 GLN A C 1
ATOM 3040 O O . GLN A 1 380 ? 102.348 113.985 145.434 1.00 79.04 380 GLN A O 1
ATOM 3046 N N . TYR A 1 381 ? 104.601 113.930 145.303 1.00 80.18 381 TYR A N 1
ATOM 3047 C CA . TYR A 1 381 ? 104.610 113.901 143.843 1.00 80.18 381 TYR A CA 1
ATOM 3048 C C . TYR A 1 381 ? 103.776 112.743 143.318 1.00 80.18 381 TYR A C 1
ATOM 3049 O O . TYR A 1 381 ? 102.917 112.917 142.447 1.00 80.18 381 TYR A O 1
AT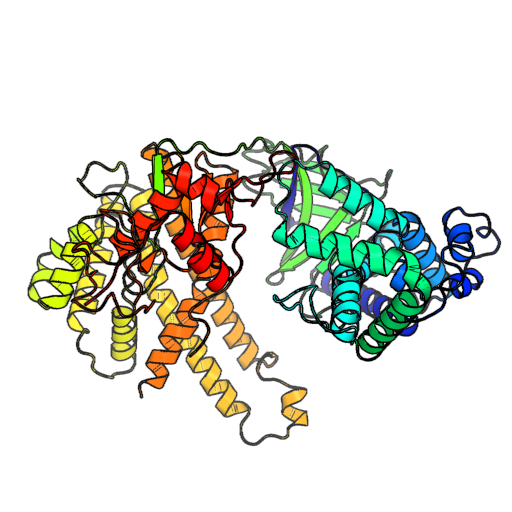OM 3058 N N . PHE A 1 382 ? 104.019 111.547 143.848 1.00 77.16 382 PHE A N 1
ATOM 3059 C CA . PHE A 1 382 ? 103.376 110.352 143.318 1.00 77.16 382 PHE A CA 1
ATOM 3060 C C . PHE A 1 382 ? 101.911 110.261 143.724 1.00 77.16 382 PHE A C 1
ATOM 3061 O O . PHE A 1 382 ? 101.108 109.677 142.988 1.00 77.16 382 PHE A O 1
ATOM 3069 N N . THR A 1 383 ? 101.540 110.816 144.880 1.00 77.57 383 THR A N 1
ATOM 3070 C CA . THR A 1 383 ? 100.122 110.909 145.214 1.00 77.57 383 THR A CA 1
ATOM 3071 C C . THR A 1 383 ? 99.402 111.861 144.271 1.00 77.57 383 THR A C 1
ATOM 3072 O O . THR A 1 383 ? 98.266 111.594 143.861 1.00 77.57 383 THR A O 1
ATOM 3076 N N . ASP A 1 384 ? 100.041 112.980 143.925 1.00 79.72 384 ASP A N 1
ATOM 3077 C CA . ASP A 1 384 ? 99.423 113.922 142.998 1.00 79.72 384 ASP A CA 1
ATOM 3078 C C . ASP A 1 384 ? 99.254 113.308 141.615 1.00 79.72 384 ASP A C 1
ATOM 3079 O O . ASP A 1 384 ? 98.202 113.467 140.984 1.00 79.72 384 ASP A O 1
ATOM 3084 N N . PHE A 1 385 ? 100.277 112.602 141.129 1.00 76.28 385 PHE A N 1
ATOM 3085 C CA . PHE A 1 385 ? 100.218 112.032 139.786 1.00 76.28 385 PHE A CA 1
ATOM 3086 C C . PHE A 1 385 ? 99.144 110.957 139.685 1.00 76.28 385 PHE A C 1
ATOM 3087 O O . PHE A 1 385 ? 98.438 110.867 138.675 1.00 76.28 385 PHE A O 1
ATOM 3095 N N . SER A 1 386 ? 99.005 110.135 140.725 1.00 74.33 386 SER A N 1
ATOM 3096 C CA . SER A 1 386 ? 98.086 109.003 140.694 1.00 74.33 386 SER A CA 1
ATOM 3097 C C . SER A 1 386 ? 96.623 109.416 140.628 1.00 74.33 386 SER A C 1
ATOM 3098 O O . SER A 1 386 ? 95.773 108.562 140.359 1.00 74.33 386 SER A O 1
ATOM 3101 N N . LYS A 1 387 ? 96.304 110.686 140.873 1.00 72.69 387 LYS A N 1
ATOM 3102 C CA . LYS A 1 387 ? 94.911 111.110 140.902 1.00 72.69 387 LYS A CA 1
ATOM 3103 C C . LYS A 1 387 ? 94.302 111.246 139.514 1.00 72.69 387 LYS A C 1
ATOM 3104 O O . LYS A 1 387 ? 93.076 111.339 139.398 1.00 72.69 387 LYS A O 1
ATOM 3110 N N . PHE A 1 388 ? 95.120 111.259 138.465 1.00 74.15 388 PHE A N 1
ATOM 3111 C CA . PHE A 1 388 ? 94.623 111.379 137.103 1.00 74.15 388 PHE A CA 1
ATOM 3112 C C . PHE A 1 388 ? 95.342 110.371 136.219 1.00 74.15 388 PHE A C 1
ATOM 3113 O O . PHE A 1 388 ? 96.428 109.888 136.549 1.00 74.15 388 PHE A O 1
ATOM 3121 N N . VAL A 1 389 ? 94.714 110.056 135.085 1.00 71.98 389 VAL A N 1
ATOM 3122 C CA . VAL A 1 389 ? 95.282 109.082 134.162 1.00 71.98 389 VAL A CA 1
ATOM 3123 C C . VAL A 1 389 ? 96.624 109.581 133.650 1.00 71.98 389 VAL A C 1
ATOM 3124 O O . VAL A 1 389 ? 96.765 110.742 133.249 1.00 71.98 389 VAL A O 1
ATOM 3128 N N . THR A 1 390 ? 97.621 108.701 133.670 1.00 73.88 390 THR A N 1
ATOM 3129 C CA . THR A 1 390 ? 98.961 109.031 133.213 1.00 73.88 390 THR A CA 1
ATOM 3130 C C . THR A 1 390 ? 99.620 107.759 132.705 1.00 73.88 390 THR A C 1
ATOM 3131 O O . THR A 1 390 ? 99.192 106.648 133.026 1.00 73.88 390 THR A O 1
ATOM 3135 N N . PHE A 1 391 ? 100.669 107.928 131.904 1.00 73.44 391 PHE A N 1
ATOM 3136 C CA . PHE A 1 391 ? 101.274 106.809 131.199 1.00 73.44 391 PHE A CA 1
ATOM 3137 C C . PHE A 1 391 ? 102.788 106.833 131.335 1.00 73.44 391 PHE A C 1
ATOM 3138 O O . PHE A 1 391 ? 103.415 107.889 131.210 1.00 73.44 391 PHE A O 1
ATOM 3146 N N . CYS A 1 392 ? 103.365 105.655 131.585 1.00 76.35 392 CYS A N 1
ATOM 3147 C CA . CYS A 1 392 ? 104.805 105.426 131.562 1.00 76.35 392 CYS A CA 1
ATOM 3148 C C . CYS A 1 392 ? 105.551 106.340 132.526 1.00 76.35 392 CYS A C 1
ATOM 3149 O O . CYS A 1 392 ? 106.170 107.320 132.092 1.00 76.35 392 CYS A O 1
ATOM 3152 N N . PRO A 1 393 ? 105.490 106.082 133.832 1.00 76.89 393 PRO A N 1
ATOM 3153 C CA . PRO A 1 393 ? 106.323 106.843 134.775 1.00 76.89 393 PRO A CA 1
ATOM 3154 C C . PRO A 1 393 ? 107.790 106.737 134.393 1.00 76.89 393 PRO A C 1
ATOM 3155 O O . PRO A 1 393 ? 108.357 105.645 134.317 1.00 76.89 393 PRO A O 1
ATOM 3159 N N . LEU A 1 394 ? 108.403 107.888 134.149 1.00 79.97 394 LEU A N 1
ATOM 3160 C CA . LEU A 1 394 ? 109.704 107.988 133.500 1.00 79.97 394 LEU A CA 1
ATOM 3161 C C . LEU A 1 394 ? 110.604 108.957 134.250 1.00 79.97 394 LEU A C 1
ATOM 3162 O O . LEU A 1 394 ? 111.174 109.885 133.673 1.00 79.97 394 LEU A O 1
ATOM 3167 N N . GLU A 1 395 ? 110.722 108.769 135.565 1.00 82.33 395 GLU A N 1
ATOM 3168 C CA . GLU A 1 395 ? 111.497 109.686 136.392 1.00 82.33 395 GLU A CA 1
ATOM 3169 C C . GLU A 1 395 ? 112.946 109.748 135.929 1.00 82.33 395 GLU A C 1
ATOM 3170 O O . GLU A 1 395 ? 113.695 108.779 136.075 1.00 82.33 395 GLU A O 1
ATOM 3176 N N . PHE A 1 396 ? 113.346 110.894 135.374 1.00 85.17 396 PHE A N 1
ATOM 3177 C CA . PHE A 1 396 ? 114.680 111.026 134.798 1.00 85.17 396 PHE A CA 1
ATOM 3178 C C . PHE A 1 396 ? 115.757 110.935 135.867 1.00 85.17 396 PHE A C 1
ATOM 3179 O O . PHE A 1 396 ? 116.794 110.286 135.666 1.00 85.17 396 PHE A O 1
ATOM 3187 N N . ASP A 1 397 ? 115.533 111.593 137.006 1.00 85.46 397 ASP A N 1
ATOM 3188 C CA . ASP A 1 397 ? 116.477 111.495 138.109 1.00 85.46 397 ASP A CA 1
ATOM 3189 C C . ASP A 1 397 ? 116.638 110.056 138.571 1.00 85.46 397 ASP A C 1
ATOM 3190 O O . ASP A 1 397 ? 117.698 109.684 139.081 1.00 85.46 397 ASP A O 1
ATOM 3195 N N . PHE A 1 398 ? 115.615 109.224 138.372 1.00 81.86 398 PHE A N 1
ATOM 3196 C CA . PHE A 1 398 ? 115.750 107.815 138.722 1.00 81.86 398 PHE A CA 1
ATOM 3197 C C . PHE A 1 398 ? 116.719 107.097 137.787 1.00 81.86 398 PHE A C 1
ATOM 3198 O O . PHE A 1 398 ? 117.577 106.328 138.241 1.00 81.86 398 PHE A O 1
ATOM 3206 N N . LEU A 1 399 ? 116.611 107.343 136.482 1.00 83.93 399 LEU A N 1
ATOM 3207 C CA . LEU A 1 399 ? 117.583 106.776 135.555 1.00 83.93 399 LEU A CA 1
ATOM 3208 C C . LEU A 1 399 ? 118.987 107.280 135.861 1.00 83.93 399 LEU A C 1
ATOM 3209 O O . LEU A 1 399 ? 119.960 106.519 135.783 1.00 83.93 399 LEU A O 1
ATOM 3214 N N . PHE A 1 400 ? 119.116 108.559 136.216 1.00 84.74 400 PHE A N 1
ATOM 3215 C CA . PHE A 1 400 ? 120.437 109.077 136.559 1.00 84.74 400 PHE A CA 1
ATOM 3216 C C . PHE A 1 400 ? 120.972 108.447 137.840 1.00 84.74 400 PHE A C 1
ATOM 3217 O O . PHE A 1 400 ? 122.180 108.217 137.959 1.00 84.74 400 PHE A O 1
ATOM 3225 N N . SER A 1 401 ? 120.101 108.159 138.806 1.00 82.47 401 SER A N 1
ATOM 3226 C CA . SER A 1 401 ? 120.545 107.448 140.000 1.00 82.47 401 SER A CA 1
ATOM 3227 C C . SER A 1 401 ? 121.011 106.041 139.656 1.00 82.47 401 SER A C 1
ATOM 3228 O O . SER A 1 401 ? 121.970 105.534 140.247 1.00 82.47 401 SER A O 1
ATOM 3231 N N . ARG A 1 402 ? 120.334 105.387 138.710 1.00 82.06 402 ARG A N 1
ATOM 3232 C CA . ARG A 1 402 ? 120.804 104.084 138.245 1.00 82.06 402 ARG A CA 1
ATOM 3233 C C . ARG A 1 402 ? 122.179 104.198 137.596 1.00 82.06 402 ARG A C 1
ATOM 3234 O O . ARG A 1 402 ? 123.049 103.340 137.800 1.00 82.06 402 ARG A O 1
ATOM 3242 N N . VAL A 1 403 ? 122.391 105.255 136.810 1.00 83.58 403 VAL A N 1
ATOM 3243 C CA . VAL A 1 403 ? 123.704 105.493 136.212 1.00 83.58 403 VAL A CA 1
ATOM 3244 C C . VAL A 1 403 ? 124.756 105.686 137.297 1.00 83.58 403 VAL A C 1
ATOM 3245 O O . VAL A 1 403 ? 125.879 105.177 137.193 1.00 83.58 403 VAL A O 1
ATOM 3249 N N . CYS A 1 404 ? 124.414 106.433 138.347 1.00 84.59 404 CYS A N 1
ATOM 3250 C CA . CYS A 1 404 ? 125.341 106.627 139.458 1.00 84.59 404 CYS A CA 1
ATOM 3251 C C . CYS A 1 404 ? 125.660 105.310 140.150 1.00 84.59 404 CYS A C 1
ATOM 3252 O O . CYS A 1 404 ? 126.815 105.049 140.504 1.00 84.59 404 CYS A O 1
ATOM 3255 N N . ASN A 1 405 ? 124.646 104.469 140.356 1.00 82.25 405 ASN A N 1
ATOM 3256 C CA . ASN A 1 405 ? 124.879 103.164 140.963 1.00 82.25 405 ASN A CA 1
ATOM 3257 C C . ASN A 1 405 ? 125.833 102.333 140.119 1.00 82.25 405 ASN A C 1
ATOM 3258 O O . ASN A 1 405 ? 126.740 101.682 140.649 1.00 82.25 405 ASN A O 1
ATOM 3263 N N . GLN A 1 406 ? 125.640 102.341 138.799 1.00 86.27 406 GLN A N 1
ATOM 3264 C CA . GLN A 1 406 ? 126.538 101.595 137.923 1.00 86.27 406 GLN A CA 1
ATOM 3265 C C . GLN A 1 406 ? 127.956 102.152 137.977 1.00 86.27 406 GLN A C 1
ATOM 3266 O O . GLN A 1 406 ? 128.929 101.391 138.042 1.00 86.27 406 GLN A O 1
ATOM 3272 N N . LYS A 1 407 ? 128.095 103.476 137.965 1.00 83.46 407 LYS A N 1
ATOM 3273 C CA . LYS A 1 407 ? 129.402 104.116 137.892 1.00 83.46 407 LYS A CA 1
ATOM 3274 C C . LYS A 1 407 ? 130.117 104.185 139.236 1.00 83.46 407 LYS A C 1
ATOM 3275 O O . LYS A 1 407 ? 131.275 104.615 139.278 1.00 83.46 407 LYS A O 1
ATOM 3281 N N . GLY A 1 408 ? 129.468 103.780 140.326 1.00 83.17 408 GLY A N 1
ATOM 3282 C CA . GLY A 1 408 ? 130.079 103.798 141.636 1.00 83.17 408 GLY A CA 1
ATOM 3283 C C . GLY A 1 408 ? 129.847 105.057 142.444 1.00 83.17 408 GLY A C 1
ATOM 3284 O O . GLY A 1 408 ? 130.171 105.073 143.638 1.00 83.17 408 GLY A O 1
ATOM 3285 N N . ILE A 1 409 ? 129.298 106.105 141.840 1.00 82.41 409 ILE A N 1
ATOM 3286 C CA . ILE A 1 409 ? 129.028 107.349 142.553 1.00 82.41 409 ILE A CA 1
ATOM 3287 C C . ILE A 1 409 ? 127.726 107.204 143.328 1.00 82.41 409 ILE A C 1
ATOM 3288 O O . ILE A 1 409 ? 126.707 106.774 142.778 1.00 82.41 409 ILE A O 1
ATOM 3293 N N . TYR A 1 410 ? 127.758 107.554 144.610 1.00 82.43 410 TYR A N 1
ATOM 3294 C CA . TYR A 1 410 ? 126.551 107.505 145.422 1.00 82.43 410 TYR A CA 1
ATOM 3295 C C . TYR A 1 410 ? 125.573 108.591 144.994 1.00 82.43 410 TYR A C 1
ATOM 3296 O O . TYR A 1 410 ? 125.970 109.709 144.653 1.00 82.43 410 TYR A O 1
ATOM 3305 N N . ASN A 1 411 ? 124.286 108.255 145.009 1.00 84.01 411 ASN A N 1
ATOM 3306 C CA . ASN A 1 411 ? 123.231 109.221 144.747 1.00 84.01 411 ASN A CA 1
ATOM 3307 C C . ASN A 1 411 ? 122.129 109.037 145.779 1.00 84.01 411 ASN A C 1
ATOM 3308 O O . ASN A 1 411 ? 121.936 107.944 146.318 1.00 84.01 411 ASN A O 1
ATOM 3313 N N . ASP A 1 412 ? 121.408 110.128 146.046 1.00 85.14 412 ASP A N 1
ATOM 3314 C CA . ASP A 1 412 ? 120.430 110.141 147.130 1.00 85.14 412 ASP A CA 1
ATOM 3315 C C . ASP A 1 412 ? 119.305 109.145 146.864 1.00 85.14 412 ASP A C 1
ATOM 3316 O O . ASP A 1 412 ? 118.882 108.417 147.769 1.00 85.14 412 ASP A O 1
ATOM 3321 N N . ASN A 1 413 ? 118.836 109.069 145.623 1.00 84.09 413 ASN A N 1
ATOM 3322 C CA . ASN A 1 413 ? 117.650 108.293 145.277 1.00 84.09 413 ASN A CA 1
ATOM 3323 C C . ASN A 1 413 ? 117.911 106.794 145.157 1.00 84.09 413 ASN A C 1
ATOM 3324 O O . ASN A 1 413 ? 117.007 106.069 144.735 1.00 84.09 413 ASN A O 1
ATOM 3329 N N . SER A 1 414 ? 119.093 106.310 145.546 1.00 83.34 414 SER A N 1
ATOM 3330 C CA . SER A 1 414 ? 119.513 104.961 145.173 1.00 83.34 414 SER A CA 1
ATOM 3331 C C . SER A 1 414 ? 118.563 103.893 145.710 1.00 83.34 414 SER A C 1
ATOM 3332 O O . SER A 1 414 ? 118.235 102.934 145.004 1.00 83.34 414 SER A O 1
ATOM 3335 N N . ALA A 1 415 ? 118.127 104.023 146.964 1.00 82.65 415 ALA A N 1
ATOM 3336 C CA . ALA A 1 415 ? 117.285 102.983 147.553 1.00 82.65 415 ALA A CA 1
ATOM 3337 C C . ALA A 1 415 ? 115.910 102.939 146.897 1.00 82.65 415 ALA A C 1
ATOM 3338 O O . ALA A 1 415 ? 115.405 101.860 146.547 1.00 82.65 415 ALA A O 1
ATOM 3340 N N . MET A 1 416 ? 115.289 104.105 146.711 1.00 83.51 416 MET A N 1
ATOM 3341 C CA . MET A 1 416 ? 113.990 104.125 146.054 1.00 83.51 416 MET A CA 1
ATOM 3342 C C . MET A 1 416 ? 114.099 103.685 144.602 1.00 83.51 416 MET A C 1
ATOM 3343 O O . MET A 1 416 ? 113.087 103.336 143.991 1.00 83.51 416 MET A O 1
ATOM 3348 N N . GLU A 1 417 ? 115.312 103.656 144.045 1.00 84.16 417 GLU A N 1
ATOM 3349 C CA . GLU A 1 417 ? 115.484 103.125 142.697 1.00 84.16 417 GLU A CA 1
ATOM 3350 C C . GLU A 1 417 ? 115.119 101.653 142.668 1.00 84.16 417 GLU A C 1
ATOM 3351 O O . GLU A 1 417 ? 114.258 101.218 141.891 1.00 84.16 417 GLU A O 1
ATOM 3357 N N . LYS A 1 418 ? 115.793 100.868 143.511 1.00 80.16 418 LYS A N 1
ATOM 3358 C CA . LYS A 1 418 ? 115.476 99.457 143.647 1.00 80.16 418 LYS A CA 1
ATOM 3359 C C . LYS A 1 418 ? 114.029 99.267 144.062 1.00 80.16 418 LYS A C 1
ATOM 3360 O O . LYS A 1 418 ? 113.363 98.341 143.593 1.00 80.16 418 LYS A O 1
ATOM 3366 N N . SER A 1 419 ? 113.518 100.137 144.938 1.00 80.06 419 SER A N 1
ATOM 3367 C CA . SER A 1 419 ? 112.131 99.979 145.370 1.00 80.06 419 SER A CA 1
ATOM 3368 C C . SER A 1 419 ? 111.155 100.137 144.205 1.00 80.06 419 SER A C 1
ATOM 3369 O O . SER A 1 419 ? 110.260 99.301 144.019 1.00 80.06 419 SER A O 1
ATOM 3372 N N . PHE A 1 420 ? 111.321 101.190 143.402 1.00 79.15 420 PHE A N 1
ATOM 3373 C CA . PHE A 1 420 ? 110.421 101.436 142.280 1.00 79.15 420 PHE A CA 1
ATOM 3374 C C . PHE A 1 420 ? 110.557 100.354 141.217 1.00 79.15 420 PHE A C 1
ATOM 3375 O O . PHE A 1 420 ? 109.558 99.911 140.635 1.00 79.15 420 PHE A O 1
ATOM 3383 N N . SER A 1 421 ? 111.788 99.910 140.951 1.00 79.23 421 SER A N 1
ATOM 3384 C CA . SER A 1 421 ? 111.981 98.833 139.988 1.00 79.23 421 SER A CA 1
ATOM 3385 C C . SER A 1 421 ? 111.354 97.533 140.475 1.00 79.23 421 SER A C 1
ATOM 3386 O O . SER A 1 421 ? 110.790 96.774 139.679 1.00 79.23 421 SER A O 1
ATOM 3389 N N . ASP A 1 422 ? 111.452 97.253 141.775 1.00 77.75 422 ASP A N 1
ATOM 3390 C CA . ASP A 1 422 ? 110.809 96.068 142.328 1.00 77.75 422 ASP A CA 1
ATOM 3391 C C . ASP A 1 422 ? 109.298 96.162 142.203 1.00 77.75 422 ASP A C 1
ATOM 3392 O O . ASP A 1 422 ? 108.631 95.163 141.919 1.00 77.75 422 ASP A O 1
ATOM 3397 N N . VAL A 1 423 ? 108.737 97.354 142.412 1.00 76.04 423 VAL A N 1
ATOM 3398 C CA . VAL A 1 423 ? 107.298 97.527 142.226 1.00 76.04 423 VAL A CA 1
ATOM 3399 C C . VAL A 1 423 ? 106.913 97.265 140.774 1.00 76.04 423 VAL A C 1
ATOM 3400 O O . VAL A 1 423 ? 105.904 96.605 140.491 1.00 76.04 423 VAL A O 1
ATOM 3404 N N . LEU A 1 424 ? 107.707 97.778 139.832 1.00 75.23 424 LEU A N 1
ATOM 3405 C CA . LEU A 1 424 ? 107.408 97.555 138.419 1.00 75.23 424 LEU A CA 1
ATOM 3406 C C . LEU A 1 424 ? 107.491 96.075 138.058 1.00 75.23 424 LEU A C 1
ATOM 3407 O O . LEU A 1 424 ? 106.640 95.558 137.324 1.00 75.23 424 LEU A O 1
ATOM 3412 N N . ASN A 1 425 ? 108.515 95.380 138.558 1.00 74.40 425 ASN A N 1
ATOM 3413 C CA . ASN A 1 425 ? 108.637 93.948 138.298 1.00 74.40 425 ASN A CA 1
ATOM 3414 C C . ASN A 1 425 ? 107.484 93.175 138.924 1.00 74.40 425 ASN A C 1
ATOM 3415 O O . ASN A 1 425 ? 106.988 92.202 138.343 1.00 74.40 425 ASN A O 1
ATOM 3420 N N . LYS A 1 426 ? 107.056 93.584 140.119 1.00 72.76 426 LYS A N 1
ATOM 3421 C CA . LYS A 1 426 ? 105.906 92.955 140.755 1.00 72.76 426 LYS A CA 1
ATOM 3422 C C . LYS A 1 426 ? 104.654 93.131 139.910 1.00 72.76 426 LYS A C 1
ATOM 3423 O O . LYS A 1 426 ? 103.865 92.194 139.756 1.00 72.76 426 LYS A O 1
ATOM 3429 N N . LEU A 1 427 ? 104.460 94.325 139.349 1.00 73.40 427 LEU A N 1
ATOM 3430 C CA . LEU A 1 427 ? 103.329 94.544 138.451 1.00 73.40 427 LEU A CA 1
ATOM 3431 C C . LEU A 1 427 ? 103.429 93.660 137.215 1.00 73.40 427 LEU A C 1
ATOM 3432 O O . LEU A 1 427 ? 102.434 93.059 136.784 1.00 73.40 427 LEU A O 1
ATOM 3437 N N . LYS A 1 428 ? 104.626 93.572 136.630 1.00 74.76 428 LYS A N 1
ATOM 3438 C CA . LYS A 1 428 ? 104.813 92.755 135.436 1.00 74.76 428 LYS A CA 1
ATOM 3439 C C . LYS A 1 428 ? 104.468 91.299 135.713 1.00 74.76 428 LYS A C 1
ATOM 3440 O O . LYS A 1 428 ? 103.769 90.653 134.926 1.00 74.76 428 LYS A O 1
ATOM 3446 N N . TRP A 1 429 ? 104.937 90.769 136.843 1.00 73.07 429 TRP A N 1
ATOM 3447 C CA . TRP A 1 429 ? 104.665 89.373 137.163 1.00 73.07 429 TRP A CA 1
ATOM 3448 C C . TRP A 1 429 ? 103.209 89.152 137.549 1.00 73.07 429 TRP A C 1
ATOM 3449 O O . TRP A 1 429 ? 102.640 88.101 137.230 1.00 73.07 429 TRP A O 1
ATOM 3460 N N . ASN A 1 430 ? 102.591 90.122 138.225 1.00 71.96 430 ASN A N 1
ATOM 3461 C CA . ASN A 1 430 ? 101.167 90.025 138.518 1.00 71.96 430 ASN A CA 1
ATOM 3462 C C . ASN A 1 430 ? 100.362 89.918 137.232 1.00 71.96 430 ASN A C 1
ATOM 3463 O O . ASN A 1 430 ? 99.443 89.098 137.130 1.00 71.96 430 ASN A O 1
ATOM 3468 N N . PHE A 1 431 ? 100.711 90.721 136.227 1.00 72.23 431 PHE A N 1
ATOM 3469 C CA . PHE A 1 431 ? 99.985 90.656 134.964 1.00 72.23 431 PHE A CA 1
ATOM 3470 C C . PHE A 1 431 ? 100.352 89.421 134.150 1.00 72.23 431 PHE A C 1
ATOM 3471 O O . PHE A 1 431 ? 99.533 88.946 133.356 1.00 72.23 431 PHE A O 1
ATOM 3479 N N . ILE A 1 432 ? 101.564 88.893 134.326 1.00 72.65 432 ILE A N 1
ATOM 3480 C CA . ILE A 1 432 ? 101.927 87.639 133.670 1.00 72.65 432 ILE A CA 1
ATOM 3481 C C . ILE A 1 432 ? 101.073 86.498 134.207 1.00 72.65 432 ILE A C 1
ATOM 3482 O O . ILE A 1 432 ? 100.512 85.703 133.444 1.00 72.65 432 ILE A O 1
ATOM 3487 N N . GLU A 1 433 ? 100.955 86.407 135.534 1.00 74.65 433 GLU A N 1
ATOM 3488 C CA . GLU A 1 433 ? 100.187 85.317 136.129 1.00 74.65 433 GLU A CA 1
ATOM 3489 C C . GLU A 1 433 ? 98.690 85.506 135.915 1.00 74.65 433 GLU A C 1
ATOM 3490 O O . GLU A 1 433 ? 97.959 84.528 135.724 1.00 74.65 433 GLU A O 1
ATOM 3496 N N . THR A 1 434 ? 98.214 86.753 135.946 1.00 73.91 434 THR A N 1
ATOM 3497 C CA . THR A 1 434 ? 96.796 87.012 135.730 1.00 73.91 434 THR A CA 1
ATOM 3498 C C . THR A 1 434 ? 96.354 86.649 134.318 1.00 73.91 434 THR A C 1
ATOM 3499 O O . THR A 1 434 ? 95.167 86.389 134.097 1.00 73.91 434 THR A O 1
ATOM 3503 N N . GLY A 1 435 ? 97.281 86.613 133.361 1.00 73.69 435 GLY A N 1
ATOM 3504 C CA . GLY A 1 435 ? 96.963 86.264 131.996 1.00 73.69 435 GLY A CA 1
ATOM 3505 C C . GLY A 1 435 ? 96.588 87.426 131.104 1.00 73.69 435 GLY A C 1
ATOM 3506 O O . GLY A 1 435 ? 96.362 87.216 129.906 1.00 73.69 435 GLY A O 1
ATOM 3507 N N . ASP A 1 436 ? 96.510 88.640 131.642 1.00 74.00 436 ASP A N 1
ATOM 3508 C CA . ASP A 1 436 ? 96.169 89.795 130.824 1.00 74.00 436 ASP A CA 1
ATOM 3509 C C . ASP A 1 436 ? 97.356 90.189 129.956 1.00 74.00 436 ASP A C 1
ATOM 3510 O O . ASP A 1 436 ? 98.484 90.309 130.442 1.00 74.00 436 ASP A O 1
ATOM 3515 N N . ASN A 1 437 ? 97.097 90.398 128.667 1.00 75.53 437 ASN A N 1
ATOM 3516 C CA . ASN A 1 437 ? 98.167 90.626 127.705 1.00 75.53 437 ASN A CA 1
ATOM 3517 C C . ASN A 1 437 ? 98.539 92.099 127.583 1.00 75.53 437 ASN A C 1
ATOM 3518 O O . ASN A 1 437 ? 99.711 92.451 127.725 1.00 75.53 437 ASN A O 1
ATOM 3523 N N . THR A 1 438 ? 97.557 92.967 127.328 1.00 73.31 438 THR A N 1
ATOM 3524 C CA . THR A 1 438 ? 97.857 94.364 127.025 1.00 73.31 438 THR A CA 1
ATOM 3525 C C . THR A 1 438 ? 98.555 95.059 128.189 1.00 73.31 438 THR A C 1
ATOM 3526 O O . THR A 1 438 ? 99.524 95.803 127.989 1.00 73.31 438 THR A O 1
ATOM 3530 N N . LYS A 1 439 ? 98.076 94.832 129.414 1.00 72.79 439 LYS A N 1
ATOM 3531 C CA . LYS A 1 439 ? 98.678 95.484 130.573 1.00 72.79 439 LYS A CA 1
ATOM 3532 C C . LYS A 1 439 ? 100.109 95.008 130.786 1.00 72.79 439 LYS A C 1
ATOM 3533 O O . LYS A 1 439 ? 100.995 95.801 131.123 1.00 72.79 439 LYS A O 1
ATOM 3539 N N . ARG A 1 440 ? 100.348 93.711 130.599 1.00 73.73 440 ARG A N 1
ATOM 3540 C CA . ARG A 1 440 ? 101.689 93.165 130.762 1.00 73.73 440 ARG A CA 1
ATOM 3541 C C . ARG A 1 440 ? 102.626 93.704 129.690 1.00 73.73 440 ARG A C 1
ATOM 3542 O O . ARG A 1 440 ? 103.791 94.021 129.970 1.00 73.73 440 ARG A O 1
ATOM 3550 N N . ILE A 1 441 ? 102.121 93.849 128.461 1.00 74.18 441 ILE A N 1
ATOM 3551 C CA . ILE A 1 441 ? 102.889 94.485 127.395 1.00 74.18 441 ILE A CA 1
ATOM 3552 C C . ILE A 1 441 ? 103.266 95.903 127.793 1.00 74.18 441 ILE A C 1
ATOM 3553 O O . ILE A 1 441 ? 104.417 96.326 127.632 1.00 74.18 441 ILE A O 1
ATOM 3558 N N . TYR A 1 442 ? 102.304 96.654 128.331 1.00 74.84 442 TYR A N 1
ATOM 3559 C CA . TYR A 1 442 ? 102.564 98.033 128.734 1.00 74.84 442 TYR A CA 1
ATOM 3560 C C . TYR A 1 442 ? 103.633 98.101 129.818 1.00 74.84 442 TYR A C 1
ATOM 3561 O O . TYR A 1 442 ? 104.561 98.914 129.741 1.00 74.84 442 TYR A O 1
ATOM 3570 N N . ILE A 1 443 ? 103.515 97.253 130.840 1.00 75.01 443 ILE A N 1
ATOM 3571 C CA . ILE A 1 443 ? 104.451 97.302 131.960 1.00 75.01 443 ILE A CA 1
ATOM 3572 C C . ILE A 1 443 ? 105.859 96.950 131.496 1.00 75.01 443 ILE A C 1
ATOM 3573 O O . ILE A 1 443 ? 106.837 97.634 131.837 1.00 75.01 443 ILE A O 1
ATOM 3578 N N . GLU A 1 444 ? 105.986 95.879 130.707 1.00 77.05 444 GLU A N 1
ATOM 3579 C CA . GLU A 1 444 ? 107.303 95.504 130.209 1.00 77.05 444 GLU A CA 1
ATOM 3580 C C . GLU A 1 444 ? 107.875 96.579 129.299 1.00 77.05 444 GLU A C 1
ATOM 3581 O O . GLU A 1 444 ? 109.086 96.815 129.299 1.00 77.05 444 GLU A O 1
ATOM 3587 N N . ASN A 1 445 ? 107.024 97.241 128.513 1.00 76.96 445 ASN A N 1
ATOM 3588 C CA . ASN A 1 445 ? 107.512 98.315 127.659 1.00 76.96 445 ASN A CA 1
ATOM 3589 C C . ASN A 1 445 ? 108.031 99.484 128.481 1.00 76.96 445 ASN A C 1
ATOM 3590 O O . ASN A 1 445 ? 109.061 100.073 128.140 1.00 76.96 445 ASN A O 1
ATOM 3595 N N . VAL A 1 446 ? 107.339 99.836 129.566 1.00 78.06 446 VAL A N 1
ATOM 3596 C CA . VAL A 1 446 ? 107.831 100.909 130.431 1.00 78.06 446 VAL A CA 1
ATOM 3597 C C . VAL A 1 446 ? 109.188 100.540 131.015 1.00 78.06 446 VAL A C 1
ATOM 3598 O O . VAL A 1 446 ? 110.130 101.344 130.998 1.00 78.06 446 VAL A O 1
ATOM 3602 N N . MET A 1 447 ? 109.313 99.316 131.534 1.00 77.83 447 MET A N 1
ATOM 3603 C CA . MET A 1 447 ? 110.583 98.906 132.131 1.00 77.83 447 MET A CA 1
ATOM 3604 C C . MET A 1 447 ? 111.705 98.907 131.097 1.00 77.83 447 MET A C 1
ATOM 3605 O O . MET A 1 447 ? 112.806 99.420 131.350 1.00 77.83 447 MET A O 1
ATOM 3610 N N . LYS A 1 448 ? 111.439 98.342 129.918 1.00 78.12 448 LYS A N 1
ATOM 3611 C CA . LYS A 1 448 ? 112.460 98.266 128.883 1.00 78.12 448 LYS A CA 1
ATOM 3612 C C . LYS A 1 448 ? 112.855 99.650 128.394 1.00 78.12 448 LYS A C 1
ATOM 3613 O O . LYS A 1 448 ? 114.037 99.914 128.161 1.00 78.12 448 LYS A O 1
ATOM 3619 N N . LEU A 1 449 ? 111.882 100.547 128.225 1.00 79.25 449 LEU A N 1
ATOM 3620 C CA . LEU A 1 449 ? 112.186 101.905 127.790 1.00 79.25 449 LEU A CA 1
ATOM 3621 C C . LEU A 1 449 ? 113.031 102.636 128.825 1.00 79.25 449 LEU A C 1
ATOM 3622 O O . LEU A 1 449 ? 113.976 103.356 128.474 1.00 79.25 449 LEU A O 1
ATOM 3627 N N . ARG A 1 450 ? 112.703 102.466 130.109 1.00 79.21 450 ARG A N 1
ATOM 3628 C CA . ARG A 1 450 ? 113.505 103.082 131.159 1.00 79.21 450 ARG A CA 1
ATOM 3629 C C . ARG A 1 450 ? 114.938 102.572 131.123 1.00 79.21 450 ARG A C 1
ATOM 3630 O O . ARG A 1 450 ? 115.885 103.352 131.269 1.00 79.21 450 ARG A O 1
ATOM 3638 N N . SER A 1 451 ? 115.120 101.264 130.933 1.00 79.77 451 SER A N 1
ATOM 3639 C CA . SER A 1 451 ? 116.475 100.725 130.843 1.00 79.77 451 SER A CA 1
ATOM 3640 C C . SER A 1 451 ? 117.202 101.235 129.601 1.00 79.77 451 SER A C 1
ATOM 3641 O O . SER A 1 451 ? 118.394 101.571 129.658 1.00 79.77 451 SER A O 1
ATOM 3644 N N . GLN A 1 452 ? 116.501 101.309 128.470 1.00 81.75 452 GLN A N 1
ATOM 3645 C CA . GLN A 1 452 ? 117.160 101.627 127.211 1.00 81.75 452 GLN A CA 1
ATOM 3646 C C . GLN A 1 452 ? 117.497 103.102 127.071 1.00 81.75 452 GLN A C 1
ATOM 3647 O O . GLN A 1 452 ? 118.447 103.434 126.362 1.00 81.75 452 GLN A O 1
ATOM 3653 N N . MET A 1 453 ? 116.756 104.004 127.715 1.00 84.08 453 MET A N 1
ATOM 3654 C CA . MET A 1 453 ? 117.200 105.397 127.729 1.00 84.08 453 MET A CA 1
ATOM 3655 C C . MET A 1 453 ? 118.544 105.535 128.435 1.00 84.08 453 MET A C 1
ATOM 3656 O O . MET A 1 453 ? 119.446 106.234 127.954 1.00 84.08 453 MET A O 1
ATOM 3661 N N . LYS A 1 454 ? 118.698 104.866 129.579 1.00 83.73 454 LYS A N 1
ATOM 3662 C CA . LYS A 1 454 ? 119.978 104.880 130.275 1.00 83.73 454 LYS A CA 1
ATOM 3663 C C . LYS A 1 454 ? 121.071 104.251 129.423 1.00 83.73 454 LYS A C 1
ATOM 3664 O O . LYS A 1 454 ? 122.197 104.762 129.363 1.00 83.73 454 LYS A O 1
ATOM 3670 N N . ALA A 1 455 ? 120.756 103.139 128.754 1.00 84.28 455 ALA A N 1
ATOM 3671 C CA . ALA A 1 455 ? 121.737 102.509 127.874 1.00 84.28 455 ALA A CA 1
ATOM 3672 C C . ALA A 1 455 ? 122.150 103.445 126.743 1.00 84.28 455 ALA A C 1
ATOM 3673 O O . ALA A 1 455 ? 123.338 103.548 126.412 1.00 84.28 455 ALA A O 1
ATOM 3675 N N . TYR A 1 456 ? 121.178 104.132 126.139 1.00 83.19 456 TYR A N 1
ATOM 3676 C CA . TYR A 1 456 ? 121.460 105.079 125.068 1.00 83.19 456 TYR A CA 1
ATOM 3677 C C . TYR A 1 456 ? 122.366 106.196 125.554 1.00 83.19 456 TYR A C 1
ATOM 3678 O O . TYR A 1 456 ? 123.322 106.577 124.870 1.00 83.19 456 TYR A O 1
ATOM 3687 N N . ALA A 1 457 ? 122.079 106.735 126.738 1.00 83.18 457 ALA A N 1
ATOM 3688 C CA . ALA A 1 457 ? 122.908 107.804 127.276 1.00 83.18 457 ALA A CA 1
ATOM 3689 C C . ALA A 1 457 ? 124.330 107.329 127.533 1.00 83.18 457 ALA A C 1
ATOM 3690 O O . ALA A 1 457 ? 125.295 108.019 127.181 1.00 83.18 457 ALA A O 1
ATOM 3692 N N . ILE A 1 458 ? 124.480 106.149 128.137 1.00 84.14 458 ILE A N 1
ATOM 3693 C CA . ILE A 1 458 ? 125.814 105.629 128.425 1.00 84.14 458 ILE A CA 1
ATOM 3694 C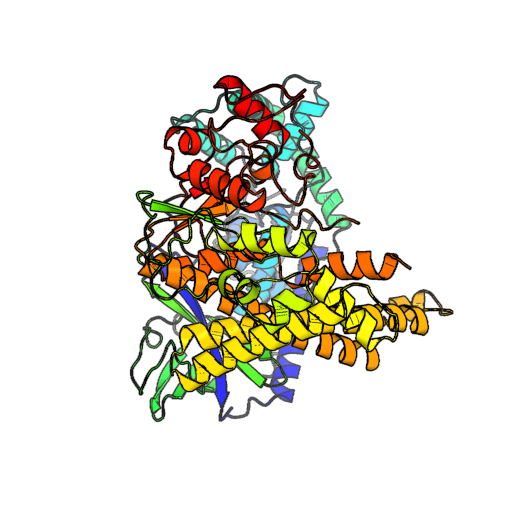 C . ILE A 1 458 ? 126.595 105.426 127.134 1.00 84.14 458 ILE A C 1
ATOM 3695 O O . ILE A 1 458 ? 127.759 105.833 127.018 1.00 84.14 458 ILE A O 1
ATOM 3700 N N . VAL A 1 459 ? 125.961 104.808 126.136 1.00 84.30 459 VAL A N 1
ATOM 3701 C CA . VAL A 1 459 ? 126.676 104.481 124.908 1.00 84.30 459 VAL A CA 1
ATOM 3702 C C . VAL A 1 459 ? 127.006 105.745 124.119 1.00 84.30 459 VAL A C 1
ATOM 3703 O O . VAL A 1 459 ? 128.071 105.840 123.502 1.00 84.30 459 VAL A O 1
ATOM 3707 N N . LYS A 1 460 ? 126.124 106.748 124.143 1.00 84.10 460 LYS A N 1
ATOM 3708 C CA . LYS A 1 460 ? 126.416 107.979 123.416 1.00 84.10 460 LYS A CA 1
ATOM 3709 C C . LYS A 1 460 ? 127.496 108.799 124.112 1.00 84.10 460 LYS A C 1
ATOM 3710 O O . LYS A 1 460 ? 128.324 109.430 123.442 1.00 84.10 460 LYS A O 1
ATOM 3716 N N . ASN A 1 461 ? 127.516 108.801 125.446 1.00 84.97 461 ASN A N 1
ATOM 3717 C CA . ASN A 1 461 ? 128.611 109.453 126.153 1.00 84.97 461 ASN A CA 1
ATOM 3718 C C . ASN A 1 461 ? 129.933 108.752 125.870 1.00 84.97 461 ASN A C 1
ATOM 3719 O O . ASN A 1 461 ? 130.970 109.407 125.699 1.00 84.97 461 ASN A O 1
ATOM 3724 N N . ALA A 1 462 ? 129.915 107.419 125.813 1.00 85.12 462 ALA A N 1
ATOM 3725 C CA . ALA A 1 462 ? 131.114 106.686 125.423 1.00 85.12 462 ALA A CA 1
ATOM 3726 C C . ALA A 1 462 ? 131.526 107.029 123.997 1.00 85.12 462 ALA A C 1
ATOM 3727 O O . ALA A 1 462 ? 132.720 107.106 123.691 1.00 85.12 462 ALA A O 1
ATOM 3729 N N . TYR A 1 463 ? 130.550 107.235 123.112 1.00 87.09 463 TYR A N 1
ATOM 3730 C CA . TYR A 1 463 ? 130.851 107.652 121.746 1.00 87.09 463 TYR A CA 1
ATOM 3731 C C . TYR A 1 463 ? 131.556 109.001 121.725 1.00 87.09 463 TYR A C 1
ATOM 3732 O O . TYR A 1 463 ? 132.551 109.184 121.016 1.00 87.09 463 TYR A O 1
ATOM 3741 N N . TYR A 1 464 ? 131.044 109.961 122.496 1.00 88.48 464 TYR A N 1
ATOM 3742 C CA . TYR A 1 464 ? 131.680 111.274 122.564 1.00 88.48 464 TYR A CA 1
ATOM 3743 C C . TYR A 1 464 ? 133.101 111.163 123.105 1.00 88.48 464 TYR A C 1
ATOM 3744 O O . TYR A 1 464 ? 134.036 111.767 122.563 1.00 88.48 464 TYR A O 1
ATOM 3753 N N . LYS A 1 465 ? 133.280 110.386 124.176 1.00 87.48 465 LYS A N 1
ATOM 3754 C CA . LYS A 1 465 ? 134.605 110.240 124.770 1.00 87.48 465 LYS A CA 1
ATOM 3755 C C . LYS A 1 465 ? 135.581 109.586 123.799 1.00 87.48 465 LYS A C 1
ATOM 3756 O O . LYS A 1 465 ? 136.733 110.019 123.677 1.00 87.48 465 LYS A O 1
ATOM 3762 N N . GLN A 1 466 ? 135.137 108.545 123.091 1.00 90.62 466 GLN A N 1
ATOM 3763 C CA . GLN A 1 466 ? 136.015 107.867 122.146 1.00 90.62 466 GLN A CA 1
ATOM 3764 C C . GLN A 1 466 ? 136.333 108.746 120.945 1.00 90.62 466 GLN A C 1
ATOM 3765 O O . GLN A 1 466 ? 137.449 108.690 120.419 1.00 90.62 466 GLN A O 1
ATOM 3771 N N . GLN A 1 467 ? 135.374 109.558 120.495 1.00 91.76 467 GLN A N 1
ATOM 3772 C CA . GLN A 1 467 ? 135.663 110.510 119.429 1.00 91.76 467 GLN A CA 1
ATOM 3773 C C . GLN A 1 467 ? 136.699 111.529 119.879 1.00 91.76 467 GLN A C 1
ATOM 3774 O O . GLN A 1 467 ? 137.612 111.873 119.122 1.00 91.76 467 GLN A O 1
ATOM 3780 N N . SER A 1 468 ? 136.574 112.021 121.114 1.00 93.54 468 SER A N 1
ATOM 3781 C CA . SER A 1 468 ? 137.568 112.951 121.638 1.00 93.54 468 SER A CA 1
ATOM 3782 C C . SER A 1 468 ? 138.942 112.299 121.717 1.00 93.54 468 SER A C 1
ATOM 3783 O O . SER A 1 468 ? 139.958 112.932 121.411 1.00 93.54 468 SER A O 1
ATOM 3786 N N . GLU A 1 469 ? 138.991 111.033 122.132 1.00 93.98 469 GLU A N 1
ATOM 3787 C CA . GLU A 1 469 ? 140.266 110.330 122.229 1.00 93.98 469 GLU A CA 1
ATOM 3788 C C . GLU A 1 469 ? 140.903 110.141 120.856 1.00 93.98 469 GLU A C 1
ATOM 3789 O O . GLU A 1 469 ? 142.088 110.434 120.665 1.00 93.98 469 GLU A O 1
ATOM 3795 N N . TYR A 1 470 ? 140.130 109.649 119.886 1.00 94.22 470 TYR A N 1
ATOM 3796 C CA . TYR A 1 470 ? 140.692 109.322 118.579 1.00 94.22 470 TYR A CA 1
ATOM 3797 C C . TYR A 1 470 ? 141.039 110.577 117.788 1.00 94.22 470 TYR A C 1
ATOM 3798 O O . TYR A 1 470 ? 142.047 110.609 117.074 1.00 94.22 470 TYR A O 1
ATOM 3807 N N . ASP A 1 471 ? 140.217 111.619 117.902 1.00 99.73 471 ASP A N 1
ATOM 3808 C CA . ASP A 1 471 ? 140.405 112.835 117.124 1.00 99.73 471 ASP A CA 1
ATOM 3809 C C . ASP A 1 471 ? 141.563 113.688 117.627 1.00 99.73 471 ASP A C 1
ATOM 3810 O O . ASP A 1 471 ? 142.136 114.453 116.845 1.00 99.73 471 ASP A O 1
ATOM 3815 N N . PHE A 1 472 ? 141.918 113.572 118.903 1.00 98.51 472 PHE A N 1
ATOM 3816 C CA . PHE A 1 472 ? 142.930 114.443 119.485 1.00 98.51 472 PHE A CA 1
ATOM 3817 C C . PHE A 1 472 ? 144.294 114.204 118.851 1.00 98.51 472 PHE A C 1
ATOM 3818 O O . PHE A 1 472 ? 144.686 113.065 118.583 1.00 98.51 472 PHE A O 1
ATOM 3826 N N . GLY A 1 473 ? 145.019 115.294 118.616 1.00 99.56 473 GLY A N 1
ATOM 3827 C CA . GLY A 1 473 ? 146.379 115.205 118.107 1.00 99.56 473 GLY A CA 1
ATOM 3828 C C . GLY A 1 473 ? 146.498 114.634 116.711 1.00 99.56 473 GLY A C 1
ATOM 3829 O O . GLY A 1 473 ? 147.367 113.790 116.462 1.00 99.56 473 GLY A O 1
ATOM 3830 N N . LYS A 1 474 ? 145.643 115.075 115.790 1.00 103.00 474 LYS A N 1
ATOM 3831 C CA . LYS A 1 474 ? 145.700 114.615 114.411 1.00 103.00 474 LYS A CA 1
ATOM 3832 C C . LYS A 1 474 ? 145.496 115.793 113.469 1.00 103.00 474 LYS A C 1
ATOM 3833 O O . LYS A 1 474 ? 144.928 116.823 113.840 1.00 103.00 474 LYS A O 1
ATOM 3839 N N . SER A 1 475 ? 145.973 115.625 112.238 1.00 109.28 475 SER A N 1
ATOM 3840 C CA . SER A 1 475 ? 145.885 116.679 111.237 1.00 109.28 475 SER A CA 1
ATOM 3841 C C . SER A 1 475 ? 144.443 116.888 110.788 1.00 109.28 475 SER A C 1
ATOM 3842 O O . SER A 1 475 ? 143.619 115.970 110.813 1.00 109.28 475 SER A O 1
ATOM 3845 N N . GLU A 1 476 ? 144.145 118.120 110.370 1.00 108.47 476 GLU A N 1
ATOM 3846 C CA . GLU A 1 476 ? 142.781 118.464 109.978 1.00 108.47 476 GLU A CA 1
ATOM 3847 C C . GLU A 1 476 ? 142.336 117.693 108.743 1.00 108.47 476 GLU A C 1
ATOM 3848 O O . GLU A 1 476 ? 141.190 117.237 108.672 1.00 108.47 476 GLU A O 1
ATOM 3854 N N . GLU A 1 477 ? 143.217 117.550 107.752 1.00 111.79 477 GLU A N 1
ATOM 3855 C CA . GLU A 1 477 ? 142.865 116.782 106.562 1.00 111.79 477 GLU A CA 1
ATOM 3856 C C . GLU A 1 477 ? 142.615 115.319 106.908 1.00 111.79 477 GLU A C 1
ATOM 3857 O O . GLU A 1 477 ? 141.657 114.707 106.416 1.00 111.79 477 GLU A O 1
ATOM 3863 N N . PHE A 1 478 ? 143.462 114.751 107.772 1.00 107.19 478 PHE A N 1
ATOM 3864 C CA . PHE A 1 478 ? 143.343 113.342 108.131 1.00 107.19 478 PHE A CA 1
ATOM 3865 C C . PHE A 1 478 ? 142.000 113.052 108.788 1.00 107.19 478 PHE A C 1
ATOM 3866 O O . PHE A 1 478 ? 141.375 112.021 108.514 1.00 107.19 478 PHE A O 1
ATOM 3874 N N . ILE A 1 479 ? 141.539 113.951 109.657 1.00 106.42 479 ILE A N 1
ATOM 3875 C CA . ILE A 1 479 ? 140.284 113.717 110.359 1.00 106.42 479 ILE A CA 1
ATOM 3876 C C . ILE A 1 479 ? 139.088 114.121 109.505 1.00 106.42 479 ILE A C 1
ATOM 3877 O O . ILE A 1 479 ? 138.003 113.547 109.646 1.00 106.42 479 ILE A O 1
ATOM 3882 N N . GLN A 1 480 ? 139.252 115.101 108.616 1.00 105.78 480 GLN A N 1
ATOM 3883 C CA . GLN A 1 480 ? 138.146 115.535 107.776 1.00 105.78 480 GLN A CA 1
ATOM 3884 C C . GLN A 1 480 ? 137.914 114.616 106.587 1.00 105.78 480 GLN A C 1
ATOM 3885 O O . GLN A 1 480 ? 136.849 114.693 105.965 1.00 105.78 480 GLN A O 1
ATOM 3891 N N . GLU A 1 481 ? 138.876 113.757 106.252 1.00 106.71 481 GLU A N 1
ATOM 3892 C CA . GLU A 1 481 ? 138.666 112.778 105.196 1.00 106.71 481 GLU A CA 1
ATOM 3893 C C . GLU A 1 481 ? 138.500 111.362 105.736 1.00 106.71 481 GLU A C 1
ATOM 3894 O O . GLU A 1 481 ? 138.012 110.490 105.009 1.00 106.71 481 GLU A O 1
ATOM 3900 N N . HIS A 1 482 ? 138.876 111.119 106.990 1.00 103.27 482 HIS A N 1
ATOM 3901 C CA . HI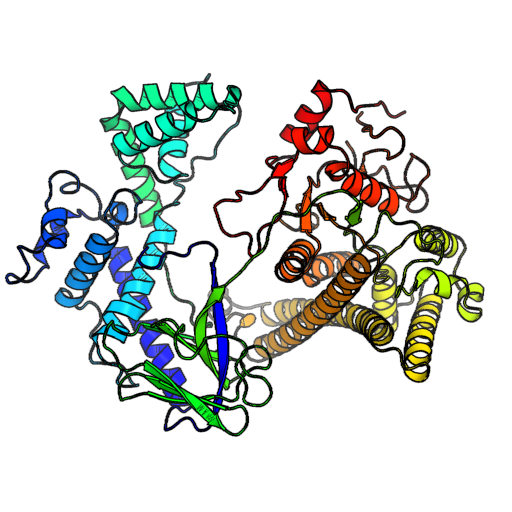S A 1 482 ? 138.687 109.829 107.652 1.00 103.27 482 HIS A CA 1
ATOM 3902 C C . HIS A 1 482 ? 138.039 110.067 109.009 1.00 103.27 482 HIS A C 1
ATOM 3903 O O . HIS A 1 482 ? 138.686 109.939 110.056 1.00 103.27 482 HIS A O 1
ATOM 3910 N N . PRO A 1 483 ? 136.756 110.413 109.027 1.00 95.93 483 PRO A N 1
ATOM 3911 C CA . PRO A 1 483 ? 136.104 110.765 110.290 1.00 95.93 483 PRO A CA 1
ATOM 3912 C C . PRO A 1 483 ? 135.892 109.547 111.176 1.00 95.93 483 PRO A C 1
ATOM 3913 O O . PRO A 1 483 ? 135.970 108.397 110.739 1.00 95.93 483 PRO A O 1
ATOM 3917 N N . PHE A 1 484 ? 135.619 109.826 112.452 1.00 89.88 484 PHE A N 1
ATOM 3918 C CA . PHE A 1 484 ? 135.346 108.765 113.413 1.00 89.88 484 PHE A CA 1
ATOM 3919 C C . PHE A 1 484 ? 134.083 107.985 113.074 1.00 89.88 484 PHE A C 1
ATOM 3920 O O . PHE A 1 484 ? 133.922 106.854 113.541 1.00 89.88 484 PHE A O 1
ATOM 3928 N N . SER A 1 485 ? 133.180 108.565 112.283 1.00 89.23 485 SER A N 1
ATOM 3929 C CA . SER A 1 485 ? 131.921 107.891 111.989 1.00 89.23 485 SER A CA 1
ATOM 3930 C C . SER A 1 485 ? 132.130 106.662 111.112 1.00 89.23 485 SER A C 1
ATOM 3931 O O . SER A 1 485 ? 131.433 105.654 111.274 1.00 89.23 485 SER A O 1
ATOM 3934 N N . ASN A 1 486 ? 133.078 106.721 110.179 1.00 89.77 486 ASN A N 1
ATOM 3935 C CA . ASN A 1 486 ? 133.236 105.684 109.168 1.00 89.77 486 ASN A CA 1
ATOM 3936 C C . ASN A 1 486 ? 134.316 104.662 109.505 1.00 89.77 486 ASN A C 1
ATOM 3937 O O . ASN A 1 486 ? 134.574 103.767 108.694 1.00 89.77 486 ASN A O 1
ATOM 3942 N N . THR A 1 487 ? 134.953 104.762 110.668 1.00 87.47 487 THR A N 1
ATOM 3943 C CA . THR A 1 487 ? 135.929 103.753 111.048 1.00 87.47 487 THR A CA 1
ATOM 3944 C C . THR A 1 487 ? 135.215 102.527 111.614 1.00 87.47 487 THR A C 1
ATOM 3945 O O . THR A 1 487 ? 133.990 102.495 111.752 1.00 87.47 487 THR A O 1
ATOM 3949 N N . ASP A 1 488 ? 135.993 101.493 111.942 1.00 88.85 488 ASP A N 1
ATOM 3950 C CA . ASP A 1 488 ? 135.405 100.258 112.453 1.00 88.85 488 ASP A CA 1
ATOM 3951 C C . ASP A 1 488 ? 134.849 100.443 113.862 1.00 88.85 488 ASP A C 1
ATOM 3952 O O . ASP A 1 488 ? 133.725 100.021 114.159 1.00 88.85 488 ASP A O 1
ATOM 3957 N N . LYS A 1 489 ? 135.626 101.071 114.747 1.00 87.42 489 LYS A N 1
ATOM 3958 C CA . LYS A 1 489 ? 135.136 101.343 116.093 1.00 87.42 489 LYS A CA 1
ATOM 3959 C C . LYS A 1 489 ? 133.920 102.257 116.052 1.00 87.42 489 LYS A C 1
ATOM 3960 O O . LYS A 1 489 ? 132.926 102.023 116.753 1.00 87.42 489 LYS A O 1
ATOM 3966 N N . GLY A 1 490 ? 133.975 103.293 115.216 1.00 87.57 490 GLY A N 1
ATOM 3967 C CA . GLY A 1 490 ? 132.834 104.176 115.072 1.00 87.57 490 GLY A CA 1
ATOM 3968 C C . GLY A 1 490 ? 131.613 103.470 114.517 1.00 87.57 490 GLY A C 1
ATOM 3969 O O . GLY A 1 490 ? 130.492 103.717 114.958 1.00 87.57 490 GLY A O 1
ATOM 3970 N N . ILE A 1 491 ? 131.810 102.583 113.539 1.00 87.32 491 ILE A N 1
ATOM 3971 C CA . ILE A 1 491 ? 130.657 101.896 112.968 1.00 87.32 491 ILE A CA 1
ATOM 3972 C C . ILE A 1 491 ? 130.060 100.921 113.976 1.00 87.32 491 ILE A C 1
ATOM 3973 O O . ILE A 1 491 ? 128.839 100.744 114.021 1.00 87.32 491 ILE A O 1
ATOM 3978 N N . GLU A 1 492 ? 130.889 100.301 114.820 1.00 86.97 492 GLU A N 1
ATOM 3979 C CA . GLU A 1 492 ? 130.357 99.454 115.885 1.00 86.97 492 GLU A CA 1
ATOM 3980 C C . GLU A 1 492 ? 129.547 100.275 116.883 1.00 86.97 492 GLU A C 1
ATOM 3981 O O . GLU A 1 492 ? 128.448 99.876 117.299 1.00 86.97 492 GLU A O 1
ATOM 3987 N N . ILE A 1 493 ? 130.077 101.436 117.275 1.00 85.27 493 ILE A N 1
ATOM 3988 C CA . ILE A 1 493 ? 129.359 102.296 118.211 1.00 85.27 493 ILE A CA 1
ATOM 3989 C C . ILE A 1 493 ? 128.030 102.740 117.616 1.00 85.27 493 ILE A C 1
ATOM 3990 O O . ILE A 1 493 ? 126.995 102.717 118.290 1.00 85.27 493 ILE A O 1
ATOM 3995 N N . LEU A 1 494 ? 128.035 103.153 116.348 1.00 85.22 494 LEU A N 1
ATOM 3996 C CA . LEU A 1 494 ? 126.793 103.575 115.708 1.00 85.22 494 LEU A CA 1
ATOM 3997 C C . LEU A 1 494 ? 125.820 102.417 115.530 1.00 85.22 494 LEU A C 1
ATOM 3998 O O . LEU A 1 494 ? 124.606 102.630 115.568 1.00 85.22 494 LEU A O 1
ATOM 4003 N N . ASN A 1 495 ? 126.317 101.194 115.339 1.00 84.03 495 ASN A N 1
ATOM 4004 C CA . ASN A 1 495 ? 125.421 100.043 115.313 1.00 84.03 495 ASN A CA 1
ATOM 4005 C C . ASN A 1 495 ? 124.733 99.859 116.660 1.00 84.03 495 ASN A C 1
ATOM 4006 O O . ASN A 1 495 ? 123.519 99.616 116.721 1.00 84.03 495 ASN A O 1
ATOM 4011 N N . LYS A 1 496 ? 125.493 99.984 117.752 1.00 82.49 496 LYS A N 1
ATOM 4012 C CA . LYS A 1 496 ? 124.886 99.912 119.080 1.00 82.49 496 LYS A CA 1
ATOM 4013 C C . LYS A 1 496 ? 123.860 101.024 119.276 1.00 82.49 496 LYS A C 1
ATOM 4014 O O . LYS A 1 496 ? 122.763 100.788 119.803 1.00 82.49 496 LYS A O 1
ATOM 4020 N N . LEU A 1 497 ? 124.206 102.243 118.858 1.00 81.69 497 LEU A N 1
ATOM 4021 C CA . LEU A 1 497 ? 123.287 103.370 118.987 1.00 81.69 497 LEU A CA 1
ATOM 4022 C C . LEU A 1 497 ? 122.007 103.127 118.202 1.00 81.69 497 LEU A C 1
ATOM 4023 O O . LEU A 1 497 ? 120.911 103.420 118.688 1.00 81.69 497 LEU A O 1
ATOM 4028 N N . ASP A 1 498 ? 122.127 102.599 116.983 1.00 81.70 498 ASP A N 1
ATOM 4029 C CA . ASP A 1 498 ? 120.950 102.340 116.165 1.00 81.70 498 ASP A CA 1
ATOM 4030 C C . ASP A 1 498 ? 120.074 101.260 116.783 1.00 81.70 498 ASP A C 1
ATOM 4031 O O . ASP A 1 498 ? 118.844 101.378 116.779 1.00 81.70 498 ASP A O 1
ATOM 4036 N N . ASN A 1 499 ? 120.684 100.201 117.319 1.00 81.93 499 ASN A N 1
ATOM 4037 C CA . ASN A 1 499 ? 119.900 99.157 117.971 1.00 81.93 499 ASN A CA 1
ATOM 4038 C C . ASN A 1 499 ? 119.130 99.718 119.161 1.00 81.93 499 ASN A C 1
ATOM 4039 O O . ASN A 1 499 ? 117.923 99.473 119.316 1.00 81.93 499 ASN A O 1
ATOM 4044 N N . ILE A 1 500 ? 119.813 100.496 120.004 1.00 81.06 500 ILE A N 1
ATOM 4045 C CA . ILE A 1 500 ? 119.160 101.058 121.184 1.00 81.06 500 ILE A CA 1
ATOM 4046 C C . ILE A 1 500 ? 118.065 102.035 120.777 1.00 81.06 500 ILE A C 1
ATOM 4047 O O . ILE A 1 500 ? 116.993 102.077 121.390 1.00 81.06 500 ILE A O 1
ATOM 4052 N N . SER A 1 501 ? 118.315 102.836 119.739 1.00 80.42 501 SER A N 1
ATOM 4053 C CA . SER A 1 501 ? 117.308 103.779 119.267 1.00 80.42 501 SER A CA 1
ATOM 4054 C C . SER A 1 501 ? 116.078 103.056 118.738 1.00 80.42 501 SER A C 1
ATOM 4055 O O . SER A 1 501 ? 114.945 103.473 119.004 1.00 80.42 501 SER A O 1
ATOM 4058 N N . LYS A 1 502 ? 116.279 101.977 117.979 1.00 79.31 502 LYS A N 1
ATOM 4059 C CA . LYS A 1 502 ? 115.142 101.209 117.484 1.00 79.31 502 LYS A CA 1
ATOM 4060 C C . LYS A 1 502 ? 114.329 100.634 118.633 1.00 79.31 502 LYS A C 1
ATOM 4061 O O . LYS A 1 502 ? 113.094 100.676 118.609 1.00 79.31 502 LYS A O 1
ATOM 4067 N N . LYS A 1 503 ? 115.002 100.099 119.654 1.00 77.92 503 LYS A N 1
ATOM 4068 C CA . LYS A 1 503 ? 114.256 99.536 120.775 1.00 77.92 503 LYS A CA 1
ATOM 4069 C C . LYS A 1 503 ? 113.517 100.620 121.556 1.00 77.92 503 LYS A C 1
ATOM 4070 O O . LYS A 1 503 ? 112.379 100.408 121.996 1.00 77.92 503 LYS A O 1
ATOM 4076 N N . ILE A 1 504 ? 114.136 101.791 121.721 1.00 78.54 504 ILE A N 1
ATOM 4077 C CA . ILE A 1 504 ? 113.474 102.896 122.412 1.00 78.54 504 ILE A CA 1
ATOM 4078 C C . ILE A 1 504 ? 112.231 103.330 121.646 1.00 78.54 504 ILE A C 1
ATOM 4079 O O . ILE A 1 504 ? 111.158 103.534 122.229 1.00 78.54 504 ILE A O 1
ATOM 4084 N N . LEU A 1 505 ? 112.359 103.476 120.325 1.00 77.09 505 LEU A N 1
ATOM 4085 C CA . LEU A 1 505 ? 111.214 103.851 119.504 1.00 77.09 505 LEU A CA 1
ATOM 4086 C C . LEU A 1 505 ? 110.114 102.803 119.583 1.00 77.09 505 LEU A C 1
ATOM 4087 O O . LEU A 1 505 ? 108.929 103.144 119.649 1.00 77.09 505 LEU A O 1
ATOM 4092 N N . GLY A 1 506 ? 110.484 101.522 119.577 1.00 76.73 506 GLY A N 1
ATOM 4093 C CA . GLY A 1 506 ? 109.478 100.478 119.664 1.00 76.73 506 GLY A CA 1
ATOM 4094 C C . GLY A 1 506 ? 108.718 100.498 120.977 1.00 76.73 506 GLY A C 1
ATOM 4095 O O . GLY A 1 506 ? 107.490 100.384 120.994 1.00 76.73 506 GLY A O 1
ATOM 4096 N N . CYS A 1 507 ? 109.435 100.643 122.095 1.00 77.53 507 CYS A N 1
ATOM 4097 C CA . CYS A 1 507 ? 108.757 100.711 123.387 1.00 77.53 507 CYS A CA 1
ATOM 4098 C C . CYS A 1 507 ? 107.877 101.951 123.490 1.00 77.53 507 CYS A C 1
ATOM 4099 O O . CYS A 1 507 ? 106.752 101.883 124.006 1.00 77.53 507 CYS A O 1
ATOM 4102 N N . ARG A 1 508 ? 108.366 103.093 123.002 1.00 75.70 508 ARG A N 1
ATOM 4103 C CA . ARG A 1 508 ? 107.554 104.304 123.025 1.00 75.70 508 ARG A CA 1
ATOM 4104 C C . ARG A 1 508 ? 106.294 104.136 122.188 1.00 75.70 508 ARG A C 1
ATOM 4105 O O . ARG A 1 508 ? 105.206 104.561 122.595 1.00 75.70 508 ARG A O 1
ATOM 4113 N N . ASN A 1 509 ? 106.423 103.515 121.013 1.00 75.04 509 ASN A N 1
ATOM 4114 C CA . ASN A 1 509 ? 105.264 103.290 120.159 1.00 75.04 509 ASN A CA 1
ATOM 4115 C C . ASN A 1 509 ? 104.276 102.337 120.813 1.00 75.04 509 ASN A C 1
ATOM 4116 O O . ASN A 1 509 ? 103.061 102.519 120.695 1.00 75.04 509 ASN A O 1
ATOM 4121 N N . ASN A 1 510 ? 104.776 101.309 121.501 1.00 75.28 510 ASN A N 1
ATOM 4122 C CA . ASN A 1 510 ? 103.882 100.397 122.207 1.00 75.28 510 ASN A CA 1
ATOM 4123 C C . ASN A 1 510 ? 103.117 101.117 123.309 1.00 75.28 510 ASN A C 1
ATOM 4124 O O . ASN A 1 510 ? 101.912 100.898 123.485 1.00 75.28 510 ASN A O 1
ATOM 4129 N N . ILE A 1 511 ? 103.799 101.983 124.061 1.00 75.40 511 ILE A N 1
ATOM 4130 C CA . ILE A 1 511 ? 103.126 102.738 125.117 1.00 75.40 511 ILE A CA 1
ATOM 4131 C C . ILE A 1 511 ? 102.071 103.666 124.523 1.00 75.40 511 ILE A C 1
ATOM 4132 O O . ILE A 1 511 ? 100.946 103.770 125.036 1.00 75.40 511 ILE A O 1
ATOM 4137 N N . ILE A 1 512 ? 102.418 104.351 123.432 1.00 74.29 512 ILE A N 1
ATOM 4138 C CA . ILE A 1 512 ? 101.472 105.253 122.780 1.00 74.29 512 ILE A CA 1
ATOM 4139 C C . ILE A 1 512 ? 100.264 104.480 122.266 1.00 74.29 512 ILE A C 1
ATOM 4140 O O . ILE A 1 512 ? 99.121 104.936 122.385 1.00 74.29 512 ILE A O 1
ATOM 4145 N N . GLN A 1 513 ? 100.495 103.302 121.683 1.00 72.50 513 GLN A N 1
ATOM 4146 C CA . GLN A 1 513 ? 99.388 102.493 121.187 1.00 72.50 513 GLN A CA 1
ATOM 4147 C C . GLN A 1 513 ? 98.508 102.007 122.327 1.00 72.50 513 GLN A C 1
ATOM 4148 O O . GLN A 1 513 ? 97.286 101.926 122.179 1.00 72.50 513 GLN A O 1
ATOM 4154 N N . TYR A 1 514 ? 99.109 101.657 123.465 1.00 72.72 514 TYR A N 1
ATOM 4155 C CA . TYR A 1 514 ? 98.315 101.270 124.626 1.00 72.72 514 TYR A CA 1
ATOM 4156 C C . TYR A 1 514 ? 97.423 102.418 125.077 1.00 72.72 514 TYR A C 1
ATOM 4157 O O . TYR A 1 514 ? 96.235 102.227 125.364 1.00 72.72 514 TYR A O 1
ATOM 4166 N N . SER A 1 515 ? 97.980 103.630 125.128 1.00 72.96 515 SER A N 1
ATOM 4167 C CA . SER A 1 515 ? 97.179 104.790 125.507 1.00 72.96 515 SER A CA 1
ATOM 4168 C C . SER A 1 515 ? 96.055 105.041 124.506 1.00 72.96 515 SER A C 1
ATOM 4169 O O . SER A 1 515 ? 94.920 105.348 124.895 1.00 72.96 515 SER A O 1
ATOM 4172 N N . TYR A 1 516 ? 96.355 104.923 123.211 1.00 70.98 516 TYR A N 1
ATOM 4173 C CA . TYR A 1 516 ? 95.339 105.159 122.191 1.00 70.98 516 TYR A CA 1
ATOM 4174 C C . TYR A 1 516 ? 94.234 104.113 122.257 1.00 70.98 516 TYR A C 1
ATOM 4175 O O . TYR A 1 516 ? 93.054 104.432 122.076 1.00 70.98 516 TYR A O 1
ATOM 4184 N N . ASN A 1 517 ? 94.600 102.854 122.501 1.00 70.50 517 ASN A N 1
ATOM 4185 C CA . ASN A 1 517 ? 93.597 101.810 122.671 1.00 70.50 517 ASN A CA 1
ATOM 4186 C C . ASN A 1 517 ? 92.738 102.081 123.897 1.00 70.50 517 ASN A C 1
ATOM 4187 O O . ASN A 1 517 ? 91.526 101.841 123.880 1.00 70.50 517 ASN A O 1
ATOM 4192 N N . LEU A 1 518 ? 93.352 102.579 124.973 1.00 71.82 518 LEU A N 1
ATOM 4193 C CA . LEU A 1 518 ? 92.578 102.965 126.148 1.00 71.82 518 LEU A CA 1
ATOM 4194 C C . LEU A 1 518 ? 91.568 104.050 125.806 1.00 71.82 518 LEU A C 1
ATOM 4195 O O . LEU A 1 518 ? 90.402 103.979 126.212 1.00 71.82 518 LEU A O 1
ATOM 4200 N N . PHE A 1 519 ? 92.001 105.059 125.050 1.00 70.87 519 PHE A N 1
ATOM 4201 C CA . PHE A 1 519 ? 91.096 106.135 124.660 1.00 70.87 519 PHE A CA 1
ATOM 4202 C C . PHE A 1 519 ? 89.964 105.614 123.784 1.00 70.87 519 PHE A C 1
ATOM 4203 O O . PHE A 1 519 ? 88.810 106.032 123.932 1.00 70.87 519 PHE A O 1
ATOM 4211 N N . GLU A 1 520 ? 90.277 104.707 122.858 1.00 71.39 520 GLU A N 1
ATOM 4212 C CA . GLU A 1 520 ? 89.244 104.131 122.003 1.00 71.39 520 GLU A CA 1
ATOM 4213 C C . GLU A 1 520 ? 88.231 103.337 122.817 1.00 71.39 520 GLU A C 1
ATOM 4214 O O . GLU A 1 520 ? 87.019 103.458 122.605 1.00 71.39 520 GLU A O 1
ATOM 4220 N N . ILE A 1 521 ? 88.711 102.516 123.753 1.00 69.31 521 ILE A N 1
ATOM 4221 C CA . ILE A 1 521 ? 87.820 101.664 124.533 1.00 69.31 521 ILE A CA 1
ATOM 4222 C C . ILE A 1 521 ? 86.948 102.501 125.460 1.00 69.31 521 ILE A C 1
ATOM 4223 O O . ILE A 1 521 ? 85.755 102.224 125.631 1.00 69.31 521 ILE A O 1
ATOM 4228 N N . ASN A 1 522 ? 87.519 103.547 126.061 1.00 69.79 522 ASN A N 1
ATOM 4229 C CA . ASN A 1 522 ? 86.781 104.341 127.034 1.00 69.79 522 ASN A CA 1
ATOM 4230 C C . ASN A 1 522 ? 85.673 105.177 126.409 1.00 69.79 522 ASN A C 1
ATOM 4231 O O . ASN A 1 522 ? 84.881 105.770 127.149 1.00 69.79 522 ASN A O 1
ATOM 4236 N N . GLY A 1 523 ? 85.598 105.247 125.084 1.00 68.14 523 GLY A N 1
ATOM 4237 C CA . GLY A 1 523 ? 84.547 105.982 124.418 1.00 68.14 523 GLY A CA 1
ATOM 4238 C C . GLY A 1 523 ? 84.909 107.391 124.011 1.00 68.14 523 GLY A C 1
ATOM 4239 O O . GLY A 1 523 ? 84.036 108.117 123.521 1.00 68.14 523 GLY A O 1
ATOM 4240 N N . TYR A 1 524 ? 86.158 107.801 124.200 1.00 67.62 524 TYR A N 1
ATOM 4241 C CA . TYR A 1 524 ? 86.579 109.129 123.793 1.00 67.62 524 TYR A CA 1
ATOM 4242 C C . TYR A 1 524 ? 86.590 109.245 122.273 1.00 67.62 524 TYR A C 1
ATOM 4243 O O . TYR A 1 524 ? 86.740 108.261 121.545 1.00 67.62 524 TYR A O 1
ATOM 4252 N N . ASP A 1 525 ? 86.420 110.477 121.795 1.00 69.20 525 ASP A N 1
ATOM 4253 C CA . ASP A 1 525 ? 86.270 110.731 120.372 1.00 69.20 525 ASP A CA 1
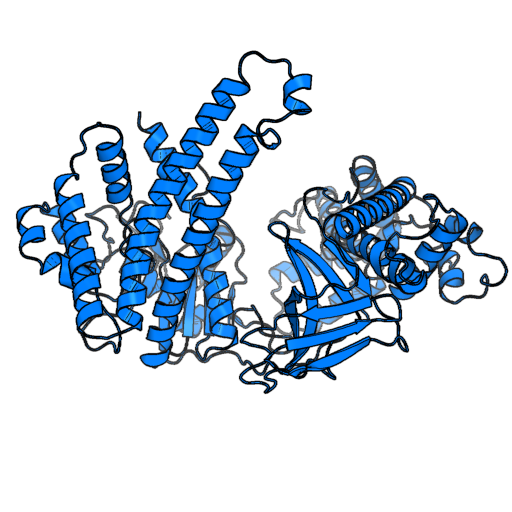ATOM 4254 C C . ASP A 1 525 ? 87.407 111.529 119.759 1.00 69.20 525 ASP A C 1
ATOM 4255 O O . ASP A 1 525 ? 87.612 111.440 118.545 1.00 69.20 525 ASP A O 1
ATOM 4260 N N . MET A 1 526 ? 88.144 112.305 120.549 1.00 70.91 526 MET A N 1
ATOM 4261 C CA . MET A 1 526 ? 89.108 113.233 119.986 1.00 70.91 526 MET A CA 1
ATOM 4262 C C . MET A 1 526 ? 90.328 113.273 120.897 1.00 70.91 526 MET A C 1
ATOM 4263 O O . MET A 1 526 ? 90.210 113.124 122.115 1.00 70.91 526 MET A O 1
ATOM 4268 N N . VAL A 1 527 ? 91.504 113.473 120.303 1.00 73.40 527 VAL A N 1
ATOM 4269 C CA . VAL A 1 527 ? 92.765 113.505 121.038 1.00 73.40 527 VAL A CA 1
ATOM 4270 C C . VAL A 1 527 ? 93.493 114.797 120.693 1.00 73.40 527 VAL A C 1
ATOM 4271 O O . VAL A 1 527 ? 93.556 115.183 119.521 1.00 73.40 527 VAL A O 1
ATOM 4275 N N . SER A 1 528 ? 94.035 115.465 121.708 1.00 73.65 528 SER A N 1
ATOM 4276 C CA . SER A 1 528 ? 94.675 116.764 121.548 1.00 73.65 528 SER A CA 1
ATOM 4277 C C . SER A 1 528 ? 96.116 116.702 122.032 1.00 73.65 528 SER A C 1
ATOM 4278 O O . SER A 1 528 ? 96.389 116.164 123.109 1.00 73.65 528 SER A O 1
ATOM 4281 N N . LEU A 1 529 ? 97.033 117.254 121.238 1.00 75.48 529 LEU A N 1
ATOM 4282 C CA . LEU A 1 529 ? 98.437 117.350 121.615 1.00 75.48 529 LEU A CA 1
ATOM 4283 C C . LEU A 1 529 ? 98.984 118.708 121.199 1.00 75.48 529 LEU A C 1
ATOM 4284 O O . LEU A 1 529 ? 98.408 119.403 120.360 1.00 75.48 529 LEU A O 1
ATOM 4289 N N . GLU A 1 530 ? 100.109 119.079 121.805 1.00 80.11 530 GLU A N 1
ATOM 4290 C CA . GLU A 1 530 ? 100.802 120.300 121.422 1.00 80.11 530 GLU A CA 1
ATOM 4291 C C . GLU A 1 530 ? 101.509 120.119 120.085 1.00 80.11 530 GLU A C 1
ATOM 4292 O O . GLU A 1 530 ? 102.102 119.072 119.815 1.00 80.11 530 GLU A O 1
ATOM 4298 N N . LYS A 1 531 ? 101.446 121.151 119.242 1.00 80.54 531 LYS A N 1
ATOM 4299 C CA . LYS A 1 531 ? 102.150 121.142 117.959 1.00 80.54 531 LYS A CA 1
ATOM 4300 C C . LYS A 1 531 ? 103.609 121.516 118.198 1.00 80.54 531 LYS A C 1
ATOM 4301 O O . LYS A 1 531 ? 104.026 122.669 118.066 1.00 80.54 531 LYS A O 1
ATOM 4307 N N . LEU A 1 532 ? 104.398 120.511 118.562 1.00 85.44 532 LEU A N 1
ATOM 4308 C CA . LEU A 1 532 ? 105.833 120.692 118.770 1.00 85.44 532 LEU A CA 1
ATOM 4309 C C . LEU A 1 532 ? 106.532 120.446 117.440 1.00 85.44 532 LEU A C 1
ATOM 4310 O O . LEU A 1 532 ? 106.916 119.324 117.111 1.00 85.44 532 LEU A O 1
ATOM 4315 N N . THR A 1 533 ? 106.695 121.520 116.661 1.00 90.72 533 THR A N 1
ATOM 4316 C CA . THR A 1 533 ? 107.334 121.402 115.353 1.00 90.72 533 THR A CA 1
ATOM 4317 C C . THR A 1 533 ? 108.768 120.907 115.486 1.00 90.72 533 THR A C 1
ATOM 4318 O O . THR A 1 533 ? 109.294 120.250 114.581 1.00 90.72 533 THR A O 1
ATOM 4322 N N . SER A 1 534 ? 109.415 121.221 116.603 1.00 91.57 534 SER A N 1
ATOM 4323 C CA . SER A 1 534 ? 110.751 120.734 116.900 1.00 91.57 534 SER A CA 1
ATOM 4324 C C . SER A 1 534 ? 110.890 120.616 118.409 1.00 91.57 534 SER A C 1
ATOM 4325 O O . SER A 1 534 ? 110.037 121.080 119.170 1.00 91.57 534 SER A O 1
ATOM 4328 N N . SER A 1 535 ? 111.977 119.982 118.840 1.00 94.31 535 SER A N 1
ATOM 4329 C CA . SER A 1 535 ? 112.243 119.846 120.264 1.00 94.31 535 SER A CA 1
ATOM 4330 C C . SER A 1 535 ? 112.511 121.214 120.877 1.00 94.31 535 SER A C 1
ATOM 4331 O O . SER A 1 535 ? 113.551 121.825 120.613 1.00 94.31 535 SER A O 1
ATOM 4334 N N . GLN A 1 536 ? 111.575 121.712 121.685 1.00 95.53 536 GLN A N 1
ATOM 4335 C CA . GLN A 1 536 ? 111.774 123.001 122.334 1.00 95.53 536 GLN A CA 1
ATOM 4336 C C . GLN A 1 536 ? 112.858 122.958 123.401 1.00 95.53 536 GLN A C 1
ATOM 4337 O O . GLN A 1 536 ? 113.292 124.019 123.861 1.00 95.53 536 GLN A O 1
ATOM 4343 N N . PHE A 1 537 ? 113.303 121.770 123.802 1.00 92.39 537 PHE A N 1
ATOM 4344 C CA . PHE A 1 537 ? 114.404 121.606 124.743 1.00 92.39 537 PHE A CA 1
ATOM 4345 C C . PHE A 1 537 ? 115.654 121.097 124.033 1.00 92.39 537 PHE A C 1
ATOM 4346 O O . PHE A 1 537 ? 116.428 120.312 124.584 1.00 92.39 537 PHE A O 1
ATOM 4354 N N . LYS A 1 538 ? 115.860 121.542 122.797 1.00 90.48 538 LYS A N 1
ATOM 4355 C CA . LYS A 1 538 ? 116.980 121.099 121.979 1.00 90.48 538 LYS A CA 1
ATOM 4356 C C . LYS A 1 538 ? 118.230 121.947 122.195 1.00 90.48 538 LYS A C 1
ATOM 4357 O O . LYS A 1 538 ? 119.283 121.640 121.626 1.00 90.48 538 LYS A O 1
ATOM 4363 N N . LYS A 1 539 ? 118.147 122.984 123.022 1.00 92.74 539 LYS A N 1
ATOM 4364 C CA . LYS A 1 539 ? 119.282 123.834 123.344 1.00 92.74 539 LYS A CA 1
ATOM 4365 C C . LYS A 1 539 ? 119.705 123.612 124.790 1.00 92.74 539 LYS A C 1
ATOM 4366 O O . LYS A 1 539 ? 118.878 123.320 125.659 1.00 92.74 539 LYS A O 1
ATOM 4372 N N . LYS A 1 540 ? 121.003 123.751 125.040 1.00 95.48 540 LYS A N 1
ATOM 4373 C CA . LYS A 1 540 ? 121.555 123.537 126.375 1.00 95.48 540 LYS A CA 1
ATOM 4374 C C . LYS A 1 540 ? 121.807 124.857 127.096 1.00 95.48 540 LYS A C 1
ATOM 4375 O O . LYS A 1 540 ? 121.985 124.886 128.315 1.00 95.48 540 LYS A O 1
ATOM 4381 N N . LEU A 1 596 ? 130.951 118.375 136.458 1.00 88.96 596 LEU A N 1
ATOM 4382 C CA . LEU A 1 596 ? 130.364 117.203 137.095 1.00 88.96 596 LEU A CA 1
ATOM 4383 C C . LEU A 1 596 ? 128.881 117.073 136.747 1.00 88.96 596 LEU A C 1
ATOM 4384 O O . LEU A 1 596 ? 128.380 115.968 136.543 1.00 88.96 596 LEU A O 1
ATOM 4389 N N . SER A 1 597 ? 128.184 118.206 136.673 1.00 90.56 597 SER A N 1
ATOM 4390 C CA . SER A 1 597 ? 126.797 118.223 136.226 1.00 90.56 597 SER A CA 1
ATOM 4391 C C . SER A 1 597 ? 126.674 118.277 134.710 1.00 90.56 597 SER A C 1
ATOM 4392 O O . SER A 1 597 ? 125.553 118.198 134.189 1.00 90.56 597 SER A O 1
ATOM 4395 N N . LYS A 1 598 ? 127.794 118.415 133.997 1.00 90.72 598 LYS A N 1
ATOM 4396 C CA . LYS A 1 598 ? 127.762 118.340 132.541 1.00 90.72 598 LYS A CA 1
ATOM 4397 C C . LYS A 1 598 ? 127.242 116.987 132.080 1.00 90.72 598 LYS A C 1
ATOM 4398 O O . LYS A 1 598 ? 126.499 116.900 131.095 1.00 90.72 598 LYS A O 1
ATOM 4404 N N . PHE A 1 599 ? 127.624 115.919 132.782 1.00 90.79 599 PHE A N 1
ATOM 4405 C CA . PHE A 1 599 ? 127.081 114.602 132.473 1.00 90.79 599 PHE A CA 1
ATOM 4406 C C . PHE A 1 599 ? 125.567 114.586 132.613 1.00 90.79 599 PHE A C 1
ATOM 4407 O O . PHE A 1 599 ? 124.869 114.030 131.762 1.00 90.79 599 PHE A O 1
ATOM 4415 N N . LYS A 1 600 ? 125.042 115.183 133.683 1.00 89.70 600 LYS A N 1
ATOM 4416 C CA . LYS A 1 600 ? 123.597 115.209 133.883 1.00 89.70 600 LYS A CA 1
ATOM 4417 C C . LYS A 1 600 ? 122.902 115.991 132.777 1.00 89.70 600 LYS A C 1
ATOM 4418 O O . LYS A 1 600 ? 121.871 115.559 132.244 1.00 89.70 600 LYS A O 1
ATOM 4424 N N . ASP A 1 601 ? 123.451 117.154 132.421 1.00 93.39 601 ASP A N 1
ATOM 4425 C CA . ASP A 1 601 ? 122.835 117.959 131.372 1.00 93.39 601 ASP A CA 1
ATOM 4426 C C . ASP A 1 601 ? 122.843 117.225 130.037 1.00 93.39 601 ASP A C 1
ATOM 4427 O O . ASP A 1 601 ? 121.837 117.220 129.316 1.00 93.39 601 ASP A O 1
ATOM 4432 N N . ASP A 1 602 ? 123.969 116.593 129.692 1.00 92.08 602 ASP A N 1
ATOM 4433 C CA . ASP A 1 602 ? 124.041 115.852 128.438 1.00 92.08 602 ASP A CA 1
ATOM 4434 C C . ASP A 1 602 ? 123.088 114.664 128.453 1.00 92.08 602 ASP A C 1
ATOM 4435 O O . ASP A 1 602 ? 122.390 114.409 127.468 1.00 92.08 602 ASP A O 1
ATOM 4440 N N . PHE A 1 603 ? 123.061 113.920 129.563 1.00 89.01 603 PHE A N 1
ATOM 4441 C CA . PHE A 1 603 ? 122.068 112.873 129.777 1.00 89.01 603 PHE A CA 1
ATOM 4442 C C . PHE A 1 603 ? 120.673 113.352 129.413 1.00 89.01 603 PHE A C 1
ATOM 4443 O O . PHE A 1 603 ? 120.034 112.819 128.494 1.00 89.01 603 PHE A O 1
ATOM 4451 N N . PHE A 1 604 ? 120.197 114.379 130.120 1.00 88.40 604 PHE A N 1
ATOM 4452 C CA . PHE A 1 604 ? 118.832 114.848 129.920 1.00 88.40 604 PHE A CA 1
ATOM 4453 C C . PHE A 1 604 ? 118.601 115.301 128.487 1.00 88.40 604 PHE A C 1
ATOM 4454 O O . PHE A 1 604 ? 117.602 114.921 127.873 1.00 88.40 604 PHE A O 1
ATOM 4462 N N . ASN A 1 605 ? 119.524 116.081 127.919 1.00 90.39 605 ASN A N 1
ATOM 4463 C CA . ASN A 1 605 ? 119.304 116.609 126.573 1.00 90.39 605 ASN A CA 1
ATOM 4464 C C . ASN A 1 605 ? 119.255 115.493 125.533 1.00 90.39 605 ASN A C 1
ATOM 4465 O O . ASN A 1 605 ? 118.303 115.402 124.742 1.00 90.39 605 ASN A O 1
ATOM 4470 N N . LEU A 1 606 ? 120.276 114.632 125.514 1.00 87.71 606 LEU A N 1
ATOM 4471 C CA . LEU A 1 606 ? 120.323 113.600 124.487 1.00 87.71 606 LEU A CA 1
ATOM 4472 C C . LEU A 1 606 ? 119.175 112.619 124.651 1.00 87.71 606 LEU A C 1
ATOM 4473 O O . LEU A 1 606 ? 118.733 112.012 123.671 1.00 87.71 606 LEU A O 1
ATOM 4478 N N . MET A 1 607 ? 118.662 112.453 125.872 1.00 85.41 607 MET A N 1
ATOM 4479 C CA . MET A 1 607 ? 117.618 111.455 126.044 1.00 85.41 607 MET A CA 1
ATOM 4480 C C . MET A 1 607 ? 116.233 112.080 125.869 1.00 85.41 607 MET A C 1
ATOM 4481 O O . MET A 1 607 ? 115.243 111.366 125.669 1.00 85.41 607 MET A O 1
ATOM 4486 N N . ILE A 1 608 ? 116.141 113.414 125.910 1.00 84.55 608 ILE A N 1
ATOM 4487 C CA . ILE A 1 608 ? 114.992 114.085 125.301 1.00 84.55 608 ILE A CA 1
ATOM 4488 C C . ILE A 1 608 ? 114.999 113.839 123.802 1.00 84.55 608 ILE A C 1
ATOM 4489 O O . ILE A 1 608 ? 113.968 113.524 123.196 1.00 84.55 608 ILE A O 1
ATOM 4494 N N . LYS A 1 609 ? 116.174 113.977 123.183 1.00 84.16 609 LYS A N 1
ATOM 4495 C CA . LYS A 1 609 ? 116.262 113.821 121.734 1.00 84.16 609 LYS A CA 1
ATOM 4496 C C . LYS A 1 609 ? 116.048 112.371 121.310 1.00 84.16 609 LYS A C 1
ATOM 4497 O O . LYS A 1 609 ? 115.620 112.104 120.182 1.00 84.16 609 LYS A O 1
ATOM 4503 N N . SER A 1 610 ? 116.347 111.421 122.198 1.00 82.59 610 SER A N 1
ATOM 4504 C CA . SER A 1 610 ? 116.299 110.010 121.829 1.00 82.59 610 SER A CA 1
ATOM 4505 C C . SER A 1 610 ? 114.868 109.517 121.674 1.00 82.59 610 SER A C 1
ATOM 4506 O O . SER A 1 610 ? 114.562 108.765 120.741 1.00 82.59 610 SER A O 1
ATOM 4509 N N . ILE A 1 611 ? 113.975 109.928 122.576 1.00 81.09 611 ILE A N 1
ATOM 4510 C CA . ILE A 1 611 ? 112.591 109.473 122.539 1.00 81.09 611 ILE A CA 1
ATOM 4511 C C . ILE A 1 611 ? 111.819 110.021 121.349 1.00 81.09 611 ILE A C 1
ATOM 4512 O O . ILE A 1 611 ? 110.656 109.649 121.156 1.00 81.09 611 ILE A O 1
ATOM 4517 N N . HIS A 1 612 ? 112.439 110.871 120.533 1.00 80.55 612 HIS A N 1
ATOM 4518 C CA . HIS A 1 612 ? 111.742 111.602 119.479 1.00 80.55 612 HIS A CA 1
ATOM 4519 C C . HIS A 1 612 ? 110.578 112.388 120.077 1.00 80.55 612 HIS A C 1
ATOM 4520 O O . HIS A 1 612 ? 109.403 112.127 119.819 1.00 80.55 612 HIS A O 1
ATOM 4527 N N . PHE A 1 613 ? 110.948 113.366 120.904 1.00 83.00 613 PHE A N 1
ATOM 4528 C CA . PHE A 1 613 ? 109.974 114.086 121.716 1.00 83.00 613 PHE A CA 1
ATOM 4529 C C . PHE A 1 613 ? 108.925 114.772 120.849 1.00 83.00 613 PHE A C 1
ATOM 4530 O O . PHE A 1 613 ? 107.732 114.744 121.168 1.00 83.00 613 PHE A O 1
ATOM 4538 N N . ALA A 1 614 ? 109.348 115.386 119.745 1.00 81.17 614 ALA A N 1
ATOM 4539 C CA . ALA A 1 614 ? 108.417 116.033 118.831 1.00 81.17 614 ALA A CA 1
ATOM 4540 C C . ALA A 1 614 ? 107.677 115.053 117.929 1.00 81.17 614 ALA A C 1
ATOM 4541 O O . ALA A 1 614 ? 106.656 115.429 117.345 1.00 81.17 614 ALA A O 1
ATOM 4543 N N . ASP A 1 615 ? 108.160 113.819 117.797 1.00 79.15 615 ASP A N 1
ATOM 4544 C CA . ASP A 1 615 ? 107.557 112.831 116.911 1.00 79.15 615 ASP A CA 1
ATOM 4545 C C . ASP A 1 615 ? 106.417 112.083 117.598 1.00 79.15 615 ASP A C 1
ATOM 4546 O O . ASP A 1 615 ? 105.599 111.460 116.916 1.00 79.15 615 ASP A O 1
ATOM 4551 N N . ILE A 1 616 ? 106.293 112.211 118.922 1.00 77.97 616 ILE A N 1
ATOM 4552 C CA . ILE A 1 616 ? 105.272 111.475 119.665 1.00 77.97 616 ILE A CA 1
ATOM 4553 C C . ILE A 1 616 ? 103.885 111.759 119.113 1.00 77.97 616 ILE A C 1
ATOM 4554 O O . ILE A 1 616 ? 103.045 110.856 119.022 1.00 77.97 616 ILE A O 1
ATOM 4559 N N . LYS A 1 617 ? 103.624 113.005 118.721 1.00 77.60 617 LYS A N 1
ATOM 4560 C CA . LYS A 1 617 ? 102.355 113.326 118.081 1.00 77.60 617 LYS A CA 1
ATOM 4561 C C . LYS A 1 617 ? 102.199 112.591 116.753 1.00 77.60 617 LYS A C 1
ATOM 4562 O O . LYS A 1 617 ? 101.120 112.066 116.452 1.00 77.60 617 LYS A O 1
ATOM 4568 N N . ASP A 1 618 ? 103.274 112.512 115.963 1.00 78.27 618 ASP A N 1
ATOM 4569 C CA . ASP A 1 618 ? 103.176 111.916 114.634 1.00 78.27 618 ASP A CA 1
ATOM 4570 C C . ASP A 1 618 ? 102.693 110.475 114.709 1.00 78.27 618 ASP A C 1
ATOM 4571 O O . ASP A 1 618 ? 101.864 110.048 113.896 1.00 78.27 618 ASP A O 1
ATOM 4576 N N . TYR A 1 619 ? 103.188 109.709 115.682 1.00 74.33 619 TYR A N 1
ATOM 4577 C CA . TYR A 1 619 ? 102.668 108.359 115.849 1.00 74.33 619 TYR A CA 1
ATOM 4578 C C . TYR A 1 619 ? 101.216 108.373 116.303 1.00 74.33 619 TYR A C 1
ATOM 4579 O O . TYR A 1 619 ? 100.476 107.427 116.021 1.00 74.33 619 TYR A O 1
ATOM 4588 N N . PHE A 1 620 ? 100.782 109.433 116.988 1.00 74.49 620 PHE A N 1
ATOM 4589 C CA . PHE A 1 620 ? 99.371 109.530 117.346 1.00 74.49 620 PHE A CA 1
ATOM 4590 C C . PHE A 1 620 ? 98.498 109.718 116.109 1.00 74.49 620 PHE A C 1
ATOM 4591 O O . PHE A 1 620 ? 97.440 109.089 115.994 1.00 74.49 620 PHE A O 1
ATOM 4599 N N . ILE A 1 621 ? 98.925 110.560 115.162 1.00 72.85 621 ILE A N 1
ATOM 4600 C CA . ILE A 1 621 ? 98.178 110.659 113.905 1.00 72.85 621 ILE A CA 1
ATOM 4601 C C . ILE A 1 621 ? 98.249 109.343 113.134 1.00 72.85 621 ILE A C 1
ATOM 4602 O O . ILE A 1 621 ? 97.270 108.921 112.500 1.00 72.85 621 ILE A O 1
ATOM 4607 N N . THR A 1 622 ? 99.404 108.676 113.171 1.00 70.92 622 THR A N 1
ATOM 4608 C CA . THR A 1 622 ? 99.531 107.387 112.497 1.00 70.92 622 THR A CA 1
ATOM 4609 C C . THR A 1 622 ? 98.536 106.377 113.056 1.00 70.92 622 THR A C 1
ATOM 4610 O O . THR A 1 622 ? 97.904 105.631 112.300 1.00 70.92 622 THR A O 1
ATOM 4614 N N . LEU A 1 623 ? 98.387 106.342 114.379 1.00 70.61 623 LEU A N 1
ATOM 4615 C CA . LEU A 1 623 ? 97.388 105.480 115.000 1.00 70.61 623 LEU A CA 1
ATOM 4616 C C . LEU A 1 623 ? 95.977 105.915 114.628 1.00 70.61 623 LEU A C 1
ATOM 4617 O O . LEU A 1 623 ? 95.103 105.073 114.393 1.00 70.61 623 LEU A O 1
ATOM 4622 N N . SER A 1 624 ? 95.734 107.226 114.580 1.00 69.47 624 SER A N 1
ATOM 4623 C CA . SER A 1 624 ? 94.412 107.736 114.240 1.00 69.47 624 SER A CA 1
ATOM 4624 C C . SER A 1 624 ? 94.014 107.418 112.808 1.00 69.47 624 SER A C 1
ATOM 4625 O O . SER A 1 624 ? 92.820 107.450 112.493 1.00 69.47 624 SER A O 1
ATOM 4628 N N . ASN A 1 625 ? 94.985 107.150 111.934 1.00 68.28 625 ASN A N 1
ATOM 4629 C CA . ASN A 1 625 ? 94.685 106.799 110.549 1.00 68.28 625 ASN A CA 1
ATOM 4630 C C . ASN A 1 625 ? 93.654 105.679 110.466 1.00 68.28 625 ASN A C 1
ATOM 4631 O O . ASN A 1 625 ? 92.565 105.872 109.915 1.00 68.28 625 ASN A O 1
ATOM 4636 N N . ASN A 1 626 ? 93.977 104.512 111.019 1.00 66.48 626 ASN A N 1
ATOM 4637 C CA . ASN A 1 626 ? 93.058 103.382 111.026 1.00 66.48 626 ASN A CA 1
ATOM 4638 C C . ASN A 1 626 ? 92.160 103.346 112.254 1.00 66.48 626 ASN A C 1
ATOM 4639 O O . ASN A 1 626 ? 91.256 102.508 112.315 1.00 66.48 626 ASN A O 1
ATOM 4644 N N . GLY A 1 627 ? 92.381 104.226 113.225 1.00 67.99 627 GLY A N 1
ATOM 4645 C CA . GLY A 1 627 ? 91.639 104.198 114.465 1.00 67.99 627 GLY A CA 1
ATOM 4646 C C . GLY A 1 627 ? 90.295 104.889 114.356 1.00 67.99 627 GLY A C 1
ATOM 4647 O O . GLY A 1 627 ? 89.826 105.257 113.279 1.00 67.99 627 GLY A O 1
ATOM 4648 N N . THR A 1 628 ? 89.662 105.062 115.518 1.00 68.72 628 THR A N 1
ATOM 4649 C CA . THR A 1 628 ? 88.354 105.701 115.607 1.00 68.72 628 THR A CA 1
ATOM 4650 C C . THR A 1 628 ? 88.383 106.955 116.472 1.00 68.72 628 THR A C 1
ATOM 4651 O O . THR A 1 628 ? 87.336 107.391 116.960 1.00 68.72 628 THR A O 1
ATOM 4655 N N . ALA A 1 629 ? 89.559 107.539 116.679 1.00 68.11 629 ALA A N 1
ATOM 4656 C CA . ALA A 1 629 ? 89.701 108.789 117.411 1.00 68.11 629 ALA A CA 1
ATOM 4657 C C . ALA A 1 629 ? 90.680 109.691 116.678 1.00 68.11 629 ALA A C 1
ATOM 4658 O O . ALA A 1 629 ? 91.754 109.246 116.264 1.00 68.11 629 ALA A O 1
ATOM 4660 N N . GLY A 1 630 ? 90.308 110.963 116.520 1.00 70.31 630 GLY A N 1
ATOM 4661 C CA . GLY A 1 630 ? 91.148 111.909 115.817 1.00 70.31 630 GLY A CA 1
ATOM 4662 C C . GLY A 1 630 ? 92.227 112.502 116.699 1.00 70.31 630 GLY A C 1
ATOM 4663 O O . GLY A 1 630 ? 92.207 112.374 117.919 1.00 70.31 630 GLY A O 1
ATOM 4664 N N . VAL A 1 631 ? 93.182 113.168 116.056 1.00 72.38 631 VAL A N 1
ATOM 4665 C CA . VAL A 1 631 ? 94.314 113.783 116.740 1.00 72.38 631 VAL A CA 1
ATOM 4666 C C . VAL A 1 631 ? 94.462 115.212 116.240 1.00 72.38 631 VAL A C 1
ATOM 4667 O O . VAL A 1 631 ? 94.437 115.453 115.028 1.00 72.38 631 VAL A O 1
ATOM 4671 N N . SER A 1 632 ? 94.613 116.156 117.169 1.00 73.61 632 SER A N 1
ATOM 4672 C CA . SER A 1 632 ? 94.797 117.558 116.828 1.00 73.61 632 SER A CA 1
ATOM 4673 C C . SER A 1 632 ? 96.065 118.090 117.471 1.00 73.61 632 SER A C 1
ATOM 4674 O O . SER A 1 632 ? 96.451 117.680 118.568 1.00 73.61 632 SER A O 1
ATOM 4677 N N . LEU A 1 633 ? 96.701 119.017 116.771 1.00 75.19 633 LEU A N 1
ATOM 4678 C CA . LEU A 1 633 ? 97.899 119.702 117.235 1.00 75.19 633 LEU A CA 1
ATOM 4679 C C . LEU A 1 633 ? 97.499 121.113 117.645 1.00 75.19 633 LEU A C 1
ATOM 4680 O O . LEU A 1 633 ? 97.118 121.924 116.797 1.00 75.19 633 LEU A O 1
ATOM 4685 N N . VAL A 1 634 ? 97.577 121.397 118.941 1.00 75.72 634 VAL A N 1
ATOM 4686 C CA . VAL A 1 634 ? 97.170 122.685 119.495 1.00 75.72 634 VAL A CA 1
ATOM 4687 C C . VAL A 1 634 ? 98.426 123.522 119.715 1.00 75.72 634 VAL A C 1
ATOM 4688 O O . VAL A 1 634 ? 99.536 122.976 119.658 1.00 75.72 634 VAL A O 1
ATOM 4692 N N . PRO A 1 635 ? 98.318 124.834 119.944 1.00 76.92 635 PRO A N 1
ATOM 4693 C CA . PRO A 1 635 ? 99.527 125.629 120.183 1.00 76.92 635 PRO A CA 1
ATOM 4694 C C . PRO A 1 635 ? 100.253 125.169 121.438 1.00 76.92 635 PRO A C 1
ATOM 4695 O O . PRO A 1 635 ? 99.640 124.731 122.412 1.00 76.92 635 PRO A O 1
ATOM 4699 N N . SER A 1 636 ? 101.580 125.271 121.401 1.00 81.64 636 SER A N 1
ATOM 4700 C CA . SER A 1 636 ? 102.429 124.877 122.517 1.00 81.64 636 SER A CA 1
ATOM 4701 C C . SER A 1 636 ? 103.043 126.078 123.224 1.00 81.64 636 SER A C 1
ATOM 4702 O O . SER A 1 636 ? 104.055 125.937 123.916 1.00 81.64 636 SER A O 1
ATOM 4705 N N . TYR A 1 637 ? 102.449 127.257 123.064 1.00 80.66 637 TYR A N 1
ATOM 4706 C CA . TYR A 1 637 ? 103.020 128.484 123.599 1.00 80.66 637 TYR A CA 1
ATOM 4707 C C . TYR A 1 637 ? 102.483 128.829 124.977 1.00 80.66 637 TYR A C 1
ATOM 4708 O O . TYR A 1 637 ? 103.183 129.473 125.767 1.00 80.66 637 TYR A O 1
ATOM 4717 N N . PHE A 1 638 ? 101.255 128.417 125.277 1.00 81.59 638 PHE A N 1
ATOM 4718 C CA . PHE A 1 638 ? 100.545 128.916 126.445 1.00 81.59 638 PHE A CA 1
ATOM 4719 C C . PHE A 1 638 ? 99.723 127.856 127.173 1.00 81.59 638 PHE A C 1
ATOM 4720 O O . PHE A 1 638 ? 98.957 128.207 128.078 1.00 81.59 638 PHE A O 1
ATOM 4728 N N . THR A 1 639 ? 99.884 126.573 126.843 1.00 78.78 639 THR A N 1
ATOM 4729 C CA . THR A 1 639 ? 99.148 125.533 127.557 1.00 78.78 639 THR A CA 1
ATOM 4730 C C . THR A 1 639 ? 99.620 125.389 128.996 1.00 78.78 639 THR A C 1
ATOM 4731 O O . THR A 1 639 ? 98.810 125.104 129.885 1.00 78.78 639 THR A O 1
ATOM 4735 N N . SER A 1 640 ? 100.915 125.574 129.245 1.00 78.69 640 SER A N 1
ATOM 4736 C CA . SER A 1 640 ? 101.463 125.412 130.584 1.00 78.69 640 SER A CA 1
ATOM 4737 C C . SER A 1 640 ? 101.190 126.605 131.487 1.00 78.69 640 SER A C 1
ATOM 4738 O O . SER A 1 640 ? 101.441 126.515 132.693 1.00 78.69 640 SER A O 1
ATOM 4741 N N . GLN A 1 641 ? 100.690 127.714 130.938 1.00 80.00 641 GLN A N 1
ATOM 4742 C CA . GLN A 1 641 ? 100.432 128.914 131.718 1.00 80.00 641 GLN A CA 1
ATOM 4743 C C . GLN A 1 641 ? 98.959 129.161 132.004 1.00 80.00 641 GLN A C 1
ATOM 4744 O O . GLN A 1 641 ? 98.651 129.906 132.937 1.00 80.00 641 GLN A O 1
ATOM 4750 N N . MET A 1 642 ? 98.049 128.564 131.240 1.00 78.42 642 MET A N 1
ATOM 4751 C CA . MET A 1 642 ? 96.629 128.805 131.456 1.00 78.42 642 MET A CA 1
ATOM 4752 C C . MET A 1 642 ? 96.129 128.108 132.713 1.00 78.42 642 MET A C 1
ATOM 4753 O O . MET A 1 642 ? 96.356 126.911 132.906 1.00 78.42 642 MET A O 1
ATOM 4758 N N . ASP A 1 643 ? 95.446 128.866 133.567 1.00 77.54 643 ASP A N 1
ATOM 4759 C CA . ASP A 1 643 ? 94.659 128.269 134.636 1.00 77.54 643 ASP A CA 1
ATOM 4760 C C . ASP A 1 643 ? 93.485 127.519 134.021 1.00 77.54 643 ASP A C 1
ATOM 4761 O O . ASP A 1 643 ? 92.881 127.982 133.053 1.00 77.54 643 ASP A O 1
ATOM 4766 N N . SER A 1 644 ? 93.152 126.365 134.590 1.00 76.08 644 SER A N 1
ATOM 4767 C CA . SER A 1 644 ? 92.116 125.517 134.017 1.00 76.08 644 SER A CA 1
ATOM 4768 C C . SER A 1 644 ? 90.745 125.725 134.645 1.00 76.08 644 SER A C 1
ATOM 4769 O O . SER A 1 644 ? 89.787 125.066 134.227 1.00 76.08 644 SER A O 1
ATOM 4772 N N . ILE A 1 645 ? 90.618 126.608 135.629 1.00 77.23 645 ILE A N 1
ATOM 4773 C CA . ILE A 1 645 ? 89.319 126.865 136.243 1.00 77.23 645 ILE A CA 1
ATOM 4774 C C . ILE A 1 645 ? 88.571 127.968 135.510 1.00 77.23 645 ILE A C 1
ATOM 4775 O O . ILE A 1 645 ? 87.412 127.796 135.122 1.00 77.23 645 ILE A O 1
ATOM 4780 N N . ASP A 1 646 ? 89.217 129.114 135.307 1.00 79.06 646 ASP A N 1
ATOM 4781 C CA . ASP A 1 646 ? 88.632 130.220 134.565 1.00 79.06 646 ASP A CA 1
ATOM 4782 C C . ASP A 1 646 ? 89.197 130.354 133.159 1.00 79.06 646 ASP A C 1
ATOM 4783 O O . ASP A 1 646 ? 88.787 131.259 132.425 1.00 79.06 646 ASP A O 1
ATOM 4788 N N . HIS A 1 647 ? 90.140 129.491 132.779 1.00 77.16 647 HIS A N 1
ATOM 4789 C CA . HIS A 1 647 ? 90.623 129.380 131.403 1.00 77.16 647 HIS A CA 1
ATOM 4790 C C . HIS A 1 647 ? 91.342 130.651 130.956 1.00 77.16 647 HIS A C 1
ATOM 4791 O O . HIS A 1 647 ? 91.290 131.036 129.787 1.00 77.16 647 HIS A O 1
ATOM 4798 N N . LYS A 1 648 ? 92.023 131.305 131.890 1.00 78.96 648 LYS A N 1
ATOM 4799 C CA . LYS A 1 648 ? 92.710 132.559 131.623 1.00 78.96 648 LYS A CA 1
ATOM 4800 C C . LYS A 1 648 ? 94.216 132.375 131.764 1.00 78.96 648 LYS A C 1
ATOM 4801 O O . LYS A 1 648 ? 94.703 131.326 132.190 1.00 78.96 648 LYS A O 1
ATOM 4807 N N . ILE A 1 649 ? 94.956 133.421 131.405 1.00 80.88 649 ILE A N 1
ATOM 4808 C CA . ILE A 1 649 ? 96.408 133.360 131.279 1.00 80.88 649 ILE A CA 1
ATOM 4809 C C . ILE A 1 649 ? 97.031 134.385 132.214 1.00 80.88 649 ILE A C 1
ATOM 4810 O O . ILE A 1 649 ? 96.604 135.545 132.249 1.00 80.88 649 ILE A O 1
ATOM 4815 N N . TYR A 1 650 ? 98.039 133.954 132.968 1.00 84.90 650 TYR A N 1
ATOM 4816 C CA . TYR A 1 650 ? 98.769 134.824 133.887 1.00 84.90 650 TYR A CA 1
ATOM 4817 C C . TYR A 1 650 ? 99.947 135.432 133.137 1.00 84.90 650 TYR A C 1
ATOM 4818 O O . TYR A 1 650 ? 100.959 134.767 132.907 1.00 84.90 650 TYR A O 1
ATOM 4827 N N . PHE A 1 651 ? 99.822 136.699 132.750 1.00 87.42 651 PHE A N 1
ATOM 4828 C CA . PHE A 1 651 ? 100.902 137.421 132.094 1.00 87.42 651 PHE A CA 1
ATOM 4829 C C . PHE A 1 651 ? 101.203 138.698 132.862 1.00 87.42 651 PHE A C 1
ATOM 4830 O O . PHE A 1 651 ? 100.299 139.500 133.118 1.00 87.42 651 PHE A O 1
ATOM 4838 N N . VAL A 1 652 ? 102.471 138.883 133.219 1.00 90.49 652 VAL A N 1
ATOM 4839 C CA . VAL A 1 652 ? 102.928 140.106 133.869 1.00 90.49 652 VAL A CA 1
ATOM 4840 C C . VAL A 1 652 ? 104.450 140.165 133.836 1.00 90.49 652 VAL A C 1
ATOM 4841 O O . VAL A 1 652 ? 105.117 139.144 133.668 1.00 90.49 652 VAL A O 1
ATOM 4845 N N . ASN A 1 664 ? 104.264 134.225 129.237 1.00 91.14 664 ASN A N 1
ATOM 4846 C CA . ASN A 1 664 ? 104.934 134.878 130.353 1.00 91.14 664 ASN A CA 1
ATOM 4847 C C . ASN A 1 664 ? 106.241 134.165 130.690 1.00 91.14 664 ASN A C 1
ATOM 4848 O O . ASN A 1 664 ? 107.198 134.206 129.916 1.00 91.14 664 ASN A O 1
ATOM 4853 N N . LYS A 1 665 ? 106.273 133.513 131.847 1.00 89.69 665 LYS A N 1
ATOM 4854 C CA . LYS A 1 665 ? 107.457 132.828 132.340 1.00 89.69 665 LYS A CA 1
ATOM 4855 C C . LYS A 1 665 ? 107.115 131.399 132.744 1.00 89.69 665 LYS A C 1
ATOM 4856 O O . LYS A 1 665 ? 106.072 131.137 133.350 1.00 89.69 665 LYS A O 1
ATOM 4862 N N . HIS A 1 666 ? 108.004 130.473 132.379 1.00 92.26 666 HIS A N 1
ATOM 4863 C CA . HIS A 1 666 ? 107.795 129.052 132.624 1.00 92.26 666 HIS A CA 1
ATOM 4864 C C . HIS A 1 666 ? 108.048 128.648 134.069 1.00 92.26 666 HIS A C 1
ATOM 4865 O O . HIS A 1 666 ? 107.759 127.504 134.433 1.00 92.26 666 HIS A O 1
ATOM 4872 N N . LYS A 1 667 ? 108.571 129.549 134.898 1.00 91.46 667 LYS A N 1
ATOM 4873 C CA . LYS A 1 667 ? 108.875 129.242 136.289 1.00 91.46 667 LYS A CA 1
ATOM 4874 C C . LYS A 1 667 ? 107.641 129.246 137.179 1.00 91.46 667 LYS A C 1
ATOM 4875 O O . LYS A 1 667 ? 107.777 129.293 138.408 1.00 91.46 667 LYS A O 1
ATOM 4881 N N . VAL A 1 668 ? 106.445 129.213 136.589 1.00 87.69 668 VAL A N 1
ATOM 4882 C CA . VAL A 1 668 ? 105.221 129.133 137.380 1.00 87.69 668 VAL A CA 1
ATOM 4883 C C . VAL A 1 668 ? 105.191 127.840 138.183 1.00 87.69 668 VAL A C 1
ATOM 4884 O O . VAL A 1 668 ? 104.854 127.837 139.374 1.00 87.69 668 VAL A O 1
ATOM 4888 N N . ARG A 1 669 ? 105.549 126.725 137.552 1.00 90.81 669 ARG A N 1
ATOM 4889 C CA . ARG A 1 669 ? 105.609 125.427 138.223 1.00 90.81 669 ARG A CA 1
ATOM 4890 C C . ARG A 1 669 ? 106.871 125.384 139.074 1.00 90.81 669 ARG A C 1
ATOM 4891 O O . ARG A 1 669 ? 107.956 125.027 138.610 1.00 90.81 669 ARG A O 1
ATOM 4899 N N . SER A 1 670 ? 106.732 125.768 140.331 1.00 88.11 670 SER A N 1
ATOM 4900 C CA . SER A 1 670 ? 107.845 125.738 141.272 1.00 88.11 670 SER A CA 1
ATOM 4901 C C . SER A 1 670 ? 107.504 125.023 142.569 1.00 88.11 670 SER A C 1
ATOM 4902 O O . SER A 1 670 ? 108.358 124.327 143.123 1.00 88.11 670 SER A O 1
ATOM 4905 N N . SER A 1 671 ? 106.280 125.174 143.065 1.00 85.08 671 SER A N 1
ATOM 4906 C CA . SER A 1 671 ? 105.881 124.590 144.343 1.00 85.08 671 SER A CA 1
ATOM 4907 C C . SER A 1 671 ? 105.614 123.104 144.145 1.00 85.08 671 SER A C 1
ATOM 4908 O O . SER A 1 671 ? 104.564 122.718 143.630 1.00 85.08 671 SER A O 1
ATOM 4911 N N . GLN A 1 672 ? 106.576 122.275 144.554 1.00 82.46 672 GLN A N 1
ATOM 4912 C CA . GLN A 1 672 ? 106.458 120.811 144.586 1.00 82.46 672 GLN A CA 1
ATOM 4913 C C . GLN A 1 672 ? 105.791 120.257 143.327 1.00 82.46 672 GLN A C 1
ATOM 4914 O O . GLN A 1 672 ? 104.916 119.390 143.379 1.00 82.46 672 GLN A O 1
ATOM 4920 N N . GLU A 1 673 ? 106.240 120.759 142.175 1.00 80.91 673 GLU A N 1
ATOM 4921 C CA . GLU A 1 673 ? 105.727 120.341 140.869 1.00 80.91 673 GLU A CA 1
ATOM 4922 C C . GLU A 1 673 ? 104.210 120.524 140.798 1.00 80.91 673 GLU A C 1
ATOM 4923 O O . GLU A 1 673 ? 103.449 119.589 140.542 1.00 80.91 673 GLU A O 1
ATOM 4929 N N . LYS A 1 674 ? 103.782 121.761 141.039 1.00 79.17 674 LYS A N 1
ATOM 4930 C CA . LYS A 1 674 ? 102.367 122.096 141.062 1.00 79.17 674 LYS A CA 1
ATOM 4931 C C . LYS A 1 674 ? 102.200 123.523 140.561 1.00 79.17 674 LYS A C 1
ATOM 4932 O O . LYS A 1 674 ? 103.145 124.316 140.557 1.00 79.17 674 LYS A O 1
ATOM 4938 N N . HIS A 1 675 ? 100.984 123.840 140.134 1.00 78.91 675 HIS A N 1
ATOM 4939 C CA . HIS A 1 675 ? 100.664 125.129 139.540 1.00 78.91 675 HIS A CA 1
ATOM 4940 C C . HIS A 1 675 ? 100.087 126.077 140.585 1.00 78.91 675 HIS A C 1
ATOM 4941 O O . HIS A 1 675 ? 99.603 125.660 141.641 1.00 78.91 675 HIS A O 1
ATOM 4948 N N . ILE A 1 676 ? 100.146 127.375 140.273 1.00 77.23 676 ILE A N 1
ATOM 4949 C CA . ILE A 1 676 ? 99.576 128.389 141.157 1.00 77.23 676 ILE A CA 1
ATOM 4950 C C . ILE A 1 676 ? 98.071 128.202 141.292 1.00 77.23 676 ILE A C 1
ATOM 4951 O O . ILE A 1 676 ? 97.473 128.596 142.301 1.00 77.23 676 ILE A O 1
ATOM 4956 N N . ASN A 1 677 ? 97.437 127.593 140.288 1.00 77.18 677 ASN A N 1
ATOM 4957 C CA . ASN A 1 677 ? 96.000 127.346 140.347 1.00 77.18 677 ASN A CA 1
ATOM 4958 C C . ASN A 1 677 ? 95.666 126.451 141.535 1.00 77.18 677 ASN A C 1
ATOM 4959 O O . ASN A 1 677 ? 94.702 126.707 142.266 1.00 77.18 677 ASN A O 1
ATOM 4964 N N . GLY A 1 678 ? 96.476 125.425 141.768 1.00 76.33 678 GLY A N 1
ATOM 4965 C CA . GLY A 1 678 ? 96.215 124.479 142.832 1.00 76.33 678 GLY A CA 1
ATOM 4966 C C . GLY A 1 678 ? 96.294 123.050 142.343 1.00 76.33 678 GLY A C 1
ATOM 4967 O O . GLY A 1 678 ? 96.717 122.154 143.079 1.00 76.33 678 GLY A O 1
ATOM 4968 N N . LEU A 1 679 ? 95.884 122.825 141.099 1.00 76.65 679 LEU A N 1
ATOM 4969 C CA . LEU A 1 679 ? 96.012 121.511 140.496 1.00 76.65 679 LEU A CA 1
ATOM 4970 C C . LEU A 1 679 ? 97.461 121.266 140.082 1.00 76.65 679 LEU A C 1
ATOM 4971 O O . LEU A 1 679 ? 98.289 122.180 140.042 1.00 76.65 679 LEU A O 1
ATOM 4976 N N . ASN A 1 680 ? 97.766 120.009 139.773 1.00 75.91 680 ASN A N 1
ATOM 4977 C CA . ASN A 1 680 ? 99.120 119.652 139.379 1.00 75.91 680 ASN A CA 1
ATOM 4978 C C . ASN A 1 680 ? 99.445 120.304 138.037 1.00 75.91 680 ASN A C 1
ATOM 4979 O O . ASN A 1 680 ? 98.567 120.530 137.202 1.00 75.91 680 ASN A O 1
ATOM 4984 N N . ALA A 1 681 ? 100.730 120.611 137.842 1.00 75.68 681 ALA A N 1
ATOM 4985 C CA . ALA A 1 681 ? 101.153 121.334 136.646 1.00 75.68 681 ALA A CA 1
ATOM 4986 C C . ALA A 1 681 ? 100.885 120.530 135.381 1.00 75.68 681 ALA A C 1
ATOM 4987 O O . ALA A 1 681 ? 100.347 121.059 134.401 1.00 75.68 681 ALA A O 1
ATOM 4989 N N . ASP A 1 682 ? 101.269 119.252 135.375 1.00 76.44 682 ASP A N 1
ATOM 4990 C CA . ASP A 1 682 ? 101.028 118.419 134.201 1.00 76.44 682 ASP A CA 1
ATOM 4991 C C . ASP A 1 682 ? 99.537 118.223 133.963 1.00 76.44 682 ASP A C 1
ATOM 4992 O O . ASP A 1 682 ? 99.071 118.281 132.818 1.00 76.44 682 ASP A O 1
ATOM 4997 N N . TYR A 1 683 ? 98.774 117.997 135.033 1.00 73.72 683 TYR A N 1
ATOM 4998 C CA . TYR A 1 683 ? 97.325 117.903 134.907 1.00 73.72 683 TYR A CA 1
ATOM 4999 C C . TYR A 1 683 ? 96.737 119.210 134.395 1.00 73.72 683 TYR A C 1
ATOM 5000 O O . TYR A 1 683 ? 95.810 119.205 133.577 1.00 73.72 683 TYR A O 1
ATOM 5009 N N . ASN A 1 684 ? 97.268 120.342 134.862 1.00 76.51 684 ASN A N 1
ATOM 5010 C CA . ASN A 1 684 ? 96.795 121.641 134.392 1.00 76.51 684 ASN A CA 1
ATOM 5011 C C . ASN A 1 684 ? 97.039 121.810 132.899 1.00 76.51 684 ASN A C 1
ATOM 5012 O O . ASN A 1 684 ? 96.155 122.258 132.158 1.00 76.51 684 ASN A O 1
ATOM 5017 N N . ALA A 1 685 ? 98.242 121.464 132.439 1.00 75.60 685 ALA A N 1
ATOM 5018 C CA . ALA A 1 685 ? 98.551 121.598 131.021 1.00 75.60 685 ALA A CA 1
ATOM 5019 C C . ALA A 1 685 ? 97.696 120.660 130.180 1.00 75.60 685 ALA A C 1
ATOM 5020 O O . ALA A 1 685 ? 97.237 121.032 129.094 1.00 75.60 685 ALA A O 1
ATOM 5022 N N . ALA A 1 686 ? 97.468 119.438 130.666 1.00 74.67 686 ALA A N 1
ATOM 5023 C CA . ALA A 1 686 ? 96.599 118.515 129.945 1.00 74.67 686 ALA A CA 1
ATOM 5024 C C . ALA A 1 686 ? 95.177 119.054 129.856 1.00 74.67 686 ALA A C 1
ATOM 5025 O O . ALA A 1 686 ? 94.529 118.949 128.808 1.00 74.67 686 ALA A O 1
ATOM 5027 N N . ARG A 1 687 ? 94.676 119.638 130.947 1.00 73.15 687 ARG A N 1
ATOM 5028 C CA . ARG A 1 687 ? 93.341 120.225 130.923 1.00 73.15 687 ARG A CA 1
ATOM 5029 C C . ARG A 1 687 ? 93.269 121.390 129.945 1.00 73.15 687 ARG A C 1
ATOM 5030 O O . ARG A 1 687 ? 92.270 121.554 129.239 1.00 73.15 687 ARG A O 1
ATOM 5038 N N . ASN A 1 688 ? 94.318 122.213 129.894 1.00 75.62 688 ASN A N 1
ATOM 5039 C CA . ASN A 1 688 ? 94.346 123.315 128.936 1.00 75.62 688 ASN A CA 1
ATOM 5040 C C . ASN A 1 688 ? 94.328 122.800 127.502 1.00 75.62 688 ASN A C 1
ATOM 5041 O O . ASN A 1 688 ? 93.610 123.335 126.646 1.00 75.62 688 ASN A O 1
ATOM 5046 N N . ILE A 1 689 ? 95.121 121.765 127.223 1.00 74.80 689 ILE A N 1
ATOM 5047 C CA . ILE A 1 689 ? 95.173 121.204 125.877 1.00 74.80 689 ILE A CA 1
ATOM 5048 C C . ILE A 1 689 ? 93.822 120.617 125.494 1.00 74.80 689 ILE A C 1
ATOM 5049 O O . ILE A 1 689 ? 93.366 120.758 124.354 1.00 74.80 689 ILE A O 1
ATOM 5054 N N . ALA A 1 690 ? 93.156 119.956 126.442 1.00 74.47 690 ALA A N 1
ATOM 5055 C CA . ALA A 1 690 ? 91.816 119.443 126.180 1.00 74.47 690 ALA A CA 1
ATOM 5056 C C . ALA A 1 690 ? 90.826 120.577 125.938 1.00 74.47 690 ALA A C 1
ATOM 5057 O O . ALA A 1 690 ? 89.945 120.466 125.079 1.00 74.47 690 ALA A O 1
ATOM 5059 N N . TYR A 1 691 ? 90.955 121.673 126.690 1.00 74.66 691 TYR A N 1
ATOM 5060 C CA . TYR A 1 691 ? 90.021 122.784 126.553 1.00 74.66 691 TYR A CA 1
ATOM 5061 C C . TYR A 1 691 ? 90.173 123.483 125.211 1.00 74.66 691 TYR A C 1
ATOM 5062 O O . TYR A 1 691 ? 89.188 123.976 124.651 1.00 74.66 691 TYR A O 1
ATOM 5071 N N . ILE A 1 692 ? 91.400 123.551 124.690 1.00 74.30 692 ILE A N 1
ATOM 5072 C CA . ILE A 1 692 ? 91.617 124.184 123.389 1.00 74.30 692 ILE A CA 1
ATOM 5073 C C . ILE A 1 692 ? 90.726 123.563 122.320 1.00 74.30 692 ILE A C 1
ATOM 5074 O O . ILE A 1 692 ? 90.308 124.242 121.374 1.00 74.30 692 ILE A O 1
ATOM 5079 N N . MET A 1 693 ? 90.388 122.283 122.465 1.00 74.89 693 MET A N 1
ATOM 5080 C CA . MET A 1 693 ? 89.575 121.588 121.475 1.00 74.89 693 MET A CA 1
ATOM 5081 C C . MET A 1 693 ? 88.139 121.336 121.912 1.00 74.89 693 MET A C 1
ATOM 5082 O O . MET A 1 693 ? 87.263 121.207 121.053 1.00 74.89 693 MET A O 1
ATOM 5087 N N . GLU A 1 694 ? 87.858 121.252 123.209 1.00 77.36 694 GLU A N 1
ATOM 5088 C CA . GLU A 1 694 ? 86.489 120.960 123.618 1.00 77.36 694 GLU A CA 1
ATOM 5089 C C . GLU A 1 694 ? 85.610 122.201 123.664 1.00 77.36 694 GLU A C 1
ATOM 5090 O O . GLU A 1 694 ? 84.416 122.083 123.961 1.00 77.36 694 GLU A O 1
ATOM 5096 N N . ASN A 1 695 ? 86.160 123.376 123.377 1.00 78.64 695 ASN A N 1
ATOM 5097 C CA . ASN A 1 695 ? 85.398 124.615 123.310 1.00 78.64 695 ASN A CA 1
ATOM 5098 C C . ASN A 1 695 ? 85.381 125.116 121.874 1.00 78.64 695 ASN A C 1
ATOM 5099 O O . ASN A 1 695 ? 86.436 125.241 121.243 1.00 78.64 695 ASN A O 1
ATOM 5104 N N . THR A 1 696 ? 84.182 125.400 121.361 1.00 79.60 696 THR A N 1
ATOM 5105 C CA . THR A 1 696 ? 84.054 125.858 119.981 1.00 79.60 696 THR A CA 1
ATOM 5106 C C . THR A 1 696 ? 84.754 127.195 119.771 1.00 79.60 696 THR A C 1
ATOM 5107 O O . THR A 1 696 ? 85.425 127.401 118.751 1.00 79.60 696 THR A O 1
ATOM 5111 N N . ASP A 1 697 ? 84.601 128.119 120.723 1.00 79.70 697 ASP A N 1
ATOM 5112 C CA . ASP A 1 697 ? 85.190 129.445 120.571 1.00 79.70 697 ASP A CA 1
ATOM 5113 C C . ASP A 1 697 ? 86.707 129.364 120.472 1.00 79.70 697 ASP A C 1
ATOM 5114 O O . ASP A 1 697 ? 87.318 129.995 119.603 1.00 79.70 697 ASP A O 1
ATOM 5119 N N . CYS A 1 698 ? 87.334 128.576 121.348 1.00 82.27 698 CYS A N 1
ATOM 5120 C CA . CYS A 1 698 ? 88.789 128.484 121.329 1.00 82.27 698 CYS A CA 1
ATOM 5121 C C . CYS A 1 698 ? 89.296 127.808 120.060 1.00 82.27 698 CYS A C 1
ATOM 5122 O O . CYS A 1 698 ? 90.341 128.203 119.529 1.00 82.27 698 CYS A O 1
ATOM 5125 N N . ARG A 1 699 ? 88.581 126.797 119.556 1.00 78.55 699 ARG A N 1
ATOM 5126 C CA . ARG A 1 699 ? 88.959 126.211 118.273 1.00 78.55 699 ARG A CA 1
ATOM 5127 C C . ARG A 1 699 ? 88.888 127.245 117.160 1.00 78.55 699 ARG A C 1
ATOM 5128 O O . ARG A 1 699 ? 89.844 127.417 116.397 1.00 78.55 699 ARG A O 1
ATOM 5136 N N . ASN A 1 700 ? 87.759 127.949 117.052 1.00 78.49 700 ASN A N 1
ATOM 5137 C CA . ASN A 1 700 ? 87.622 128.935 115.987 1.00 78.49 700 ASN A CA 1
ATOM 5138 C C . ASN A 1 700 ? 88.671 130.032 116.104 1.00 78.49 700 ASN A C 1
ATOM 5139 O O . ASN A 1 700 ? 89.091 130.601 115.090 1.00 78.49 700 ASN A O 1
ATOM 5144 N N . MET A 1 701 ? 89.114 130.335 117.325 1.00 80.98 701 MET A N 1
ATOM 5145 C CA . MET A 1 701 ? 90.155 131.341 117.504 1.00 80.98 701 MET A CA 1
ATOM 5146 C C . MET A 1 701 ? 91.522 130.817 117.081 1.00 80.98 701 MET A C 1
ATOM 5147 O O . MET A 1 701 ? 92.298 131.539 116.444 1.00 80.98 701 MET A O 1
ATOM 5152 N N . PHE A 1 702 ? 91.840 129.567 117.428 1.00 80.70 702 PHE A N 1
ATOM 5153 C CA . PHE A 1 702 ? 93.188 129.046 117.240 1.00 80.70 702 PHE A CA 1
ATOM 5154 C C . PHE A 1 702 ? 93.299 127.905 116.243 1.00 80.70 702 PHE A C 1
ATOM 5155 O O . PHE A 1 702 ? 94.383 127.702 115.687 1.00 80.70 702 PHE A O 1
ATOM 5163 N N . MET A 1 703 ? 92.231 127.155 116.008 1.00 79.20 703 MET A N 1
ATOM 5164 C CA . MET A 1 703 ? 92.334 125.835 115.402 1.00 79.20 703 MET A CA 1
ATOM 5165 C C . MET A 1 703 ? 91.656 125.862 114.038 1.00 79.20 703 MET A C 1
ATOM 5166 O O . MET A 1 703 ? 90.476 126.213 113.937 1.00 79.20 703 MET A O 1
ATOM 5171 N N . LYS A 1 704 ? 92.394 125.483 112.998 1.00 76.80 704 LYS A N 1
ATOM 5172 C CA . LYS A 1 704 ? 91.873 125.440 111.636 1.00 76.80 704 LYS A CA 1
ATOM 5173 C C . LYS A 1 704 ? 91.725 123.989 111.197 1.00 76.80 704 LYS A C 1
ATOM 5174 O O . LYS A 1 704 ? 92.715 123.253 111.129 1.00 76.80 704 LYS A O 1
ATOM 5180 N N . GLN A 1 705 ? 90.491 123.589 110.897 1.00 73.27 705 GLN A N 1
ATOM 5181 C CA . GLN A 1 705 ? 90.230 122.241 110.414 1.00 73.27 705 GLN A CA 1
ATOM 5182 C C . GLN A 1 705 ? 90.993 121.983 109.122 1.00 73.27 705 GLN A C 1
ATOM 5183 O O . GLN A 1 705 ? 91.083 122.851 108.251 1.00 73.27 705 GLN A O 1
ATOM 5189 N N . SER A 1 706 ? 91.554 120.783 109.006 1.00 74.61 706 SER A N 1
ATOM 5190 C CA . SER A 1 706 ? 92.322 120.430 107.823 1.00 74.61 706 SER A CA 1
ATOM 5191 C C . SER A 1 706 ? 91.410 120.277 106.610 1.00 74.61 706 SER A C 1
ATOM 5192 O O . SER A 1 706 ? 90.198 120.076 106.727 1.00 74.61 706 SER A O 1
ATOM 5195 N N . ARG A 1 707 ? 92.017 120.379 105.428 1.00 76.18 707 ARG A N 1
ATOM 5196 C CA . ARG A 1 707 ? 91.289 120.297 104.168 1.00 76.18 707 ARG A CA 1
ATOM 5197 C C . ARG A 1 707 ? 90.654 118.925 103.984 1.00 76.18 707 ARG A C 1
ATOM 5198 O O . ARG A 1 707 ? 91.360 117.923 103.841 1.00 76.18 707 ARG A O 1
ATOM 5206 N N . THR A 1 708 ? 89.322 118.870 103.981 1.00 76.19 708 THR A N 1
ATOM 5207 C CA . THR A 1 708 ? 88.622 117.603 103.814 1.00 76.19 708 THR A CA 1
ATOM 5208 C C . THR A 1 708 ? 88.607 117.114 102.372 1.00 76.19 708 THR A C 1
ATOM 5209 O O . THR A 1 708 ? 88.238 115.959 102.135 1.00 76.19 708 THR A O 1
ATOM 5213 N N . ASP A 1 709 ? 88.985 117.955 101.408 1.00 77.24 709 ASP A N 1
ATOM 5214 C CA . ASP A 1 709 ? 89.023 117.520 100.017 1.00 77.24 709 ASP A CA 1
ATOM 5215 C C . ASP A 1 709 ? 90.261 116.687 99.707 1.00 77.24 709 ASP A C 1
ATOM 5216 O O . ASP A 1 709 ? 90.209 115.812 98.837 1.00 77.24 709 ASP A O 1
ATOM 5221 N N . LYS A 1 710 ? 91.370 116.941 100.395 1.00 74.56 710 LYS A N 1
ATOM 5222 C CA . LYS A 1 710 ? 92.575 116.138 100.234 1.00 74.56 710 LYS A CA 1
ATOM 5223 C C . LYS A 1 710 ? 92.443 114.854 101.051 1.00 74.56 710 LYS A C 1
ATOM 5224 O O . LYS A 1 710 ? 91.369 114.511 101.552 1.00 74.56 710 LYS A O 1
ATOM 5230 N N . SER A 1 711 ? 93.545 114.125 101.189 1.00 73.34 711 SER A N 1
ATOM 5231 C CA . SER A 1 711 ? 93.575 112.909 101.985 1.00 73.34 711 SER A CA 1
ATOM 5232 C C . SER A 1 711 ? 93.956 113.233 103.422 1.00 73.34 711 SER A C 1
ATOM 5233 O O . SER A 1 711 ? 94.826 114.071 103.673 1.00 73.34 711 SER A O 1
ATOM 5236 N N . LEU A 1 712 ? 93.302 112.559 104.362 1.00 70.95 712 LEU A N 1
ATOM 5237 C CA . LEU A 1 712 ? 93.561 112.755 105.780 1.00 70.95 712 LEU A CA 1
ATOM 5238 C C . LEU A 1 712 ? 94.633 111.821 106.323 1.00 70.95 712 LEU A C 1
ATOM 5239 O O . LEU A 1 712 ? 94.842 111.786 107.540 1.00 70.95 712 LEU A O 1
ATOM 5244 N N . TYR A 1 713 ? 95.308 111.065 105.461 1.00 69.00 713 TYR A N 1
ATOM 5245 C CA . TYR A 1 713 ? 96.340 110.144 105.918 1.00 69.00 713 TYR A CA 1
ATOM 5246 C C . TYR A 1 713 ? 97.547 110.921 106.429 1.00 69.00 713 TYR A C 1
ATOM 5247 O O . TYR A 1 713 ? 98.094 111.772 105.722 1.00 69.00 713 TYR A O 1
ATOM 5256 N N . ASN A 1 714 ? 97.973 110.604 107.655 1.00 68.17 714 ASN A N 1
ATOM 5257 C CA . ASN A 1 714 ? 99.010 111.360 108.362 1.00 68.17 714 ASN A CA 1
ATOM 5258 C C . ASN A 1 714 ? 98.731 112.859 108.321 1.00 68.17 714 ASN A C 1
ATOM 5259 O O . ASN A 1 714 ? 99.623 113.672 108.075 1.00 68.17 714 ASN A O 1
ATOM 5264 N N . LYS A 1 715 ? 97.475 113.230 108.569 1.00 69.42 715 LYS A N 1
ATOM 5265 C CA . LYS A 1 715 ? 97.089 114.620 108.643 1.00 69.42 715 LYS A CA 1
ATOM 5266 C C . LYS A 1 715 ? 96.149 114.771 109.833 1.00 69.42 715 LYS A C 1
ATOM 5267 O O . LYS A 1 715 ? 95.191 113.989 109.967 1.00 69.42 715 LYS A O 1
ATOM 5273 N N . PRO A 1 716 ? 96.400 115.738 110.710 1.00 71.35 716 PRO A N 1
ATOM 5274 C CA . PRO A 1 716 ? 95.521 115.937 111.865 1.00 71.35 716 PRO A CA 1
ATOM 5275 C C . PRO A 1 716 ? 94.125 116.352 111.429 1.00 71.35 716 PRO A C 1
ATOM 5276 O O . PRO A 1 716 ? 93.940 116.982 110.386 1.00 71.35 716 PRO A O 1
ATOM 5280 N N . SER A 1 717 ? 93.133 115.982 112.241 1.00 71.69 717 SER A N 1
ATOM 5281 C CA . SER A 1 717 ? 91.772 116.443 111.988 1.00 71.69 717 SER A CA 1
ATOM 5282 C C . SER A 1 717 ? 91.683 117.959 112.096 1.00 71.69 717 SER A C 1
ATOM 5283 O O . SER A 1 717 ? 91.000 118.609 111.297 1.00 71.69 717 SER A O 1
ATOM 5286 N N . TYR A 1 718 ? 92.369 118.536 113.078 1.00 72.33 718 TYR A N 1
ATOM 5287 C CA . TYR A 1 718 ? 92.467 119.977 113.237 1.00 72.33 718 TYR A CA 1
ATOM 5288 C C . TYR A 1 718 ? 93.928 120.348 113.453 1.00 72.33 718 TYR A C 1
ATOM 5289 O O . TYR A 1 718 ? 94.707 119.559 113.991 1.00 72.33 718 TYR A O 1
ATOM 5298 N N . GLU A 1 719 ? 94.297 121.559 113.038 1.00 77.27 719 GLU A N 1
ATOM 5299 C CA . GLU A 1 719 ? 95.677 122.006 113.172 1.00 77.27 719 GLU A CA 1
ATOM 5300 C C . GLU A 1 719 ? 95.712 123.523 113.306 1.00 77.27 719 GLU A C 1
ATOM 5301 O O . GLU A 1 719 ? 94.795 124.221 112.867 1.00 77.27 719 GLU A O 1
ATOM 5307 N N . THR A 1 720 ? 96.779 124.025 113.921 1.00 77.70 720 THR A N 1
ATOM 5308 C CA . THR A 1 720 ? 96.901 125.455 114.164 1.00 77.70 720 THR A CA 1
ATOM 5309 C C . THR A 1 720 ? 97.329 126.206 112.911 1.00 77.70 720 THR A C 1
ATOM 5310 O O . THR A 1 720 ? 97.975 125.657 112.015 1.00 77.70 720 THR A O 1
ATOM 5314 N N . PHE A 1 721 ? 96.961 127.484 112.862 1.00 77.71 721 PHE A N 1
ATOM 5315 C CA . PHE A 1 721 ? 97.542 128.432 111.923 1.00 77.71 721 PHE A CA 1
ATOM 5316 C C . PHE A 1 721 ? 98.445 129.440 112.622 1.00 77.71 721 PHE A C 1
ATOM 5317 O O . PHE A 1 721 ? 98.776 130.476 112.037 1.00 77.71 721 PHE A O 1
ATOM 5325 N N . ILE A 1 722 ? 98.844 129.161 113.858 1.00 76.75 722 ILE A N 1
ATOM 5326 C CA . ILE A 1 722 ? 99.721 130.038 114.623 1.00 76.75 722 ILE A CA 1
ATOM 5327 C C . ILE A 1 722 ? 101.148 129.528 114.498 1.00 76.75 722 ILE A C 1
ATOM 5328 O O . ILE A 1 722 ? 101.422 128.351 114.762 1.00 76.75 722 ILE A O 1
ATOM 5333 N N . LYS A 1 723 ? 102.063 130.412 114.102 1.00 77.83 723 LYS A N 1
ATOM 5334 C CA . LYS A 1 723 ? 103.433 130.018 113.813 1.00 77.83 723 LYS A CA 1
ATOM 5335 C C . LYS A 1 723 ? 104.467 130.622 114.753 1.00 77.83 723 LYS A C 1
ATOM 5336 O O . LYS A 1 723 ? 105.643 130.252 114.663 1.00 77.83 723 LYS A O 1
ATOM 5342 N N . THR A 1 724 ? 104.078 131.530 115.645 1.00 81.11 724 THR A N 1
ATOM 5343 C CA . THR A 1 724 ? 105.037 132.123 116.566 1.00 81.11 724 THR A CA 1
ATOM 5344 C C . THR A 1 724 ? 104.336 132.508 117.860 1.00 81.11 724 THR A C 1
ATOM 5345 O O . THR A 1 724 ? 103.112 132.656 117.910 1.00 81.11 724 THR A O 1
ATOM 5349 N N . GLN A 1 725 ? 105.141 132.665 118.914 1.00 82.28 725 GLN A N 1
ATOM 5350 C CA . GLN A 1 725 ? 104.600 133.008 120.225 1.00 82.28 725 GLN A CA 1
ATOM 5351 C C . GLN A 1 725 ? 103.935 134.379 120.211 1.00 82.28 725 GLN A C 1
ATOM 5352 O O . GLN A 1 725 ? 102.875 134.570 120.823 1.00 82.28 725 GLN A O 1
ATOM 5358 N N . GLY A 1 726 ? 104.548 135.345 119.524 1.00 84.29 726 GLY A N 1
ATOM 5359 C CA . GLY A 1 726 ? 103.998 136.690 119.503 1.00 84.29 726 GLY A CA 1
ATOM 5360 C C . GLY A 1 726 ? 102.607 136.747 118.904 1.00 84.29 726 GLY A C 1
ATOM 5361 O O . GLY A 1 726 ? 101.720 137.427 119.430 1.00 84.29 726 GLY A O 1
ATOM 5362 N N . SER A 1 727 ? 102.393 136.029 117.800 1.00 83.33 727 SER A N 1
ATOM 5363 C CA . SER A 1 727 ? 101.068 135.995 117.192 1.00 83.33 727 SER A CA 1
ATOM 5364 C C . SER A 1 727 ? 100.043 135.419 118.158 1.00 83.33 727 SER A C 1
ATOM 5365 O O . SER A 1 727 ? 98.931 135.944 118.282 1.00 83.33 727 SER A O 1
ATOM 5368 N N . ALA A 1 728 ? 100.410 134.354 118.871 1.00 83.23 728 ALA A N 1
ATOM 5369 C CA . ALA A 1 728 ? 99.491 133.756 119.832 1.00 83.23 728 ALA A CA 1
ATOM 5370 C C . ALA A 1 728 ? 99.136 134.739 120.940 1.00 83.23 728 ALA A C 1
ATOM 5371 O O . ALA A 1 728 ? 97.954 134.994 121.203 1.00 83.23 728 ALA A O 1
ATOM 5373 N N . VAL A 1 729 ? 100.149 135.326 121.585 1.00 84.08 729 VAL A N 1
ATOM 5374 C CA . VAL A 1 729 ? 99.881 136.195 122.729 1.00 84.08 729 VAL A CA 1
ATOM 5375 C C . VAL A 1 729 ? 99.088 137.420 122.292 1.00 84.08 729 VAL A C 1
ATOM 5376 O O . VAL A 1 729 ? 98.229 137.916 123.031 1.00 84.08 729 VAL A O 1
ATOM 5380 N N . ALA A 1 730 ? 99.348 137.921 121.081 1.00 84.65 730 ALA A N 1
ATOM 5381 C CA . ALA A 1 730 ? 98.510 138.985 120.539 1.00 84.65 730 ALA A CA 1
ATOM 5382 C C . ALA A 1 730 ? 97.081 138.502 120.333 1.00 84.65 730 ALA A C 1
ATOM 5383 O O . ALA A 1 730 ? 96.124 139.251 120.562 1.00 84.65 730 ALA A O 1
ATOM 5385 N N . LYS A 1 731 ? 96.916 137.251 119.896 1.00 83.44 731 LYS A N 1
ATOM 5386 C CA . LYS A 1 731 ? 95.580 136.725 119.645 1.00 83.44 731 LYS A CA 1
ATOM 5387 C C . LYS A 1 731 ? 94.772 136.577 120.928 1.00 83.44 731 LYS A C 1
ATOM 5388 O O . LYS A 1 731 ? 93.553 136.773 120.909 1.00 83.44 731 LYS A O 1
ATOM 5394 N N . LEU A 1 732 ? 95.418 136.226 122.043 1.00 82.87 732 LEU A N 1
ATOM 5395 C CA . LEU A 1 732 ? 94.673 136.055 123.291 1.00 82.87 732 LEU A CA 1
ATOM 5396 C C . LEU A 1 732 ? 94.024 137.358 123.744 1.00 82.87 732 LEU A C 1
ATOM 5397 O O . LEU A 1 732 ? 92.856 137.372 124.147 1.00 82.87 732 LEU A O 1
ATOM 5402 N N . LYS A 1 733 ? 94.764 138.469 123.671 1.00 82.22 733 LYS A N 1
ATOM 5403 C CA . LYS A 1 733 ? 94.353 139.692 124.357 1.00 82.22 733 LYS A CA 1
ATOM 5404 C C . LYS A 1 733 ? 93.008 140.218 123.871 1.00 82.22 733 LYS A C 1
ATOM 5405 O O . LYS A 1 733 ? 92.247 140.786 124.662 1.00 82.22 733 LYS A O 1
ATOM 5411 N N . LYS A 1 734 ? 92.695 140.039 122.585 1.00 85.30 734 LYS A N 1
ATOM 5412 C CA . LYS A 1 734 ? 91.544 140.722 121.996 1.00 85.30 734 LYS A CA 1
ATOM 5413 C C . LYS A 1 734 ? 90.232 140.293 122.643 1.00 85.30 734 LYS A C 1
ATOM 5414 O O . LYS A 1 734 ? 89.348 141.125 122.878 1.00 85.30 734 LYS A O 1
ATOM 5420 N N . GLU A 1 735 ? 90.080 139.004 122.935 1.00 86.10 735 GLU A N 1
ATOM 5421 C CA . GLU A 1 735 ? 88.826 138.459 123.437 1.00 86.10 735 GLU A CA 1
ATOM 5422 C C . GLU A 1 735 ? 88.838 138.212 124.939 1.00 86.10 735 GLU A C 1
ATOM 5423 O O . GLU A 1 735 ? 87.923 137.562 125.454 1.00 86.10 735 GLU A O 1
ATOM 5429 N N . GLY A 1 736 ? 89.839 138.714 125.652 1.00 84.78 736 GLY A N 1
ATOM 5430 C CA . GLY A 1 736 ? 89.941 138.437 127.069 1.00 84.78 736 GLY A CA 1
ATOM 5431 C C . GLY A 1 736 ? 91.023 137.423 127.364 1.00 84.78 736 GLY A C 1
ATOM 5432 O O . GLY A 1 736 ? 92.096 137.467 126.756 1.00 84.78 736 GLY A O 1
ATOM 5433 N N . PHE A 1 737 ? 90.757 136.511 128.300 1.00 83.11 737 PHE A N 1
ATOM 5434 C CA . PHE A 1 737 ? 91.691 135.443 128.656 1.00 83.11 737 PHE A CA 1
ATOM 5435 C C . PHE A 1 737 ? 93.042 136.019 129.087 1.00 83.11 737 PHE A C 1
ATOM 5436 O O . PHE A 1 737 ? 94.081 135.759 128.478 1.00 83.11 737 PHE A O 1
ATOM 5444 N N . VAL A 1 738 ? 93.012 136.819 130.148 1.00 80.63 738 VAL A N 1
ATOM 5445 C CA . VAL A 1 738 ? 94.238 137.402 130.680 1.00 80.63 738 VAL A CA 1
ATOM 5446 C C . VAL A 1 738 ? 94.000 137.783 132.134 1.00 80.63 738 VAL A C 1
ATOM 5447 O O . VAL A 1 738 ? 92.899 138.192 132.515 1.00 80.63 738 VAL A O 1
ATOM 5451 N N . LYS A 1 739 ? 95.044 137.629 132.946 1.00 82.63 739 LYS A N 1
ATOM 5452 C CA . LYS A 1 739 ? 95.008 137.971 134.361 1.00 82.63 739 LYS A CA 1
ATOM 5453 C C . LYS A 1 739 ? 96.388 138.469 134.766 1.00 82.63 739 LYS A C 1
ATOM 5454 O O . LYS A 1 739 ? 97.334 138.457 133.973 1.00 82.63 739 LYS A O 1
ATOM 5460 N N . ILE A 1 740 ? 96.501 138.902 136.018 1.00 86.48 740 ILE A N 1
ATOM 5461 C CA . ILE A 1 740 ? 97.704 139.547 136.527 1.00 86.48 740 ILE A CA 1
ATOM 5462 C C . ILE A 1 740 ? 98.220 138.739 137.708 1.00 86.48 740 ILE A C 1
ATOM 5463 O O . ILE A 1 740 ? 97.456 138.406 138.621 1.00 86.48 740 ILE A O 1
ATOM 5468 N N . LEU A 1 741 ? 99.510 138.422 137.686 1.00 91.70 741 LEU A N 1
ATOM 5469 C CA . LEU A 1 741 ? 100.158 137.750 138.800 1.00 91.70 741 LEU A CA 1
ATOM 5470 C C . LEU A 1 741 ? 100.581 138.768 139.857 1.00 91.70 741 LEU A C 1
ATOM 5471 O O . LEU A 1 741 ? 100.551 139.981 139.639 1.00 91.70 741 LEU A O 1
ATOM 5476 N N . ASP A 1 742 ? 100.976 138.260 141.019 1.00 94.67 742 ASP A N 1
ATOM 5477 C CA . ASP A 1 742 ? 101.387 139.120 142.123 1.00 94.67 742 ASP A CA 1
ATOM 5478 C C . ASP A 1 742 ? 102.696 139.840 141.812 1.00 94.67 742 ASP A C 1
ATOM 5479 O O . ASP A 1 742 ? 103.493 140.115 142.709 1.00 94.67 742 ASP A O 1
#

Nearest PDB structures (foldseek):
  8dc2-assembly1_A  TM=1.001E+00  e=0.000E+00  uncultured virus
  9b0l-assembly1_P  TM=6.153E-01  e=9.598E-05  Acanthamoeba polyphaga mimivirus
  5c21-assembly1_B  TM=1.982E-01  e=3.447E-01  Escherichia coli
  5c22-assembly3_C  TM=2.028E-01  e=1.789E+00  Escherichia coli

Radius of gyration: 29.32 Å; Cα contacts (8 Å, |Δi|>4): 966; chains: 1; bounding box: 64×73×90 Å

Foldseek 3Di:
DPDDDFLWDKFKDKFFFDPFVPPALVLLLQLLVVLQVVLQLLQVVCLVQQFDQQLVLLVQADPVCCPPPLSCVSCPPVRRGGGNLLCLFPPHDPVSNLVSSLSSCVSVVSDVPPATRLRDDCCWQPSNWRSVVSSVVSSVDSQQPDLPLDDDDVADPDDVVSLLSVLLCVCRRNTHDDLVVLVVVLVVQVVDPPNVVSVVVRSVVSNVVCVPPVVVSNVVSSVSSVVVSVPDPTPRDDPVWRKTKTFADPPWDWFWADDDPQKIWTDTHPSGTTIGNHDCCQAPNNRGNFPQGPFWHRMKMWGADPSTIMIMIMGIGRFDAAQWDAPFEKFWQQDQQFAGTQILAFPPPPQPPDDQLLVQLLVDPQLVVQDDDLVSVVSVQRSRGDTAQGQNLVLLVCVVCVVVVHHDDCVSSSVSSVVSLVVQLVVCVVVVPDLSNLRSVLSVLLNVLLSVLLVLVVVVVVVQCVVVPPDDPVCCVVVPLCPDPVNVVSVVSNVVSLVSNQVSLLSRLVSVVVSCQVRPGAEYFYAQPVDPPLQDFVCVSVTSSVNVSCVSNVSNCSQLSVLQCSSPGRHFYEHFHPQFLLAAALPVRAGAVCPDNCQLDPSQAHPNGRHSSSSSSSNRRCCRNDPVNCVLFKAADDRRDHCRSHGRIYGPDDDNVVVVVSDPPVHRYDYDD

Solvent-accessible surface area: 34413 Å² total; per-residue (Å²): 148,118,124,118,98,85,121,62,28,59,60,79,12,29,1,76,21,64,100,35,109,64,12,53,64,113,54,0,50,76,1,0,71,32,0,9,73,14,7,24,56,1,1,62,13,0,60,103,42,5,56,53,93,0,27,71,1,41,118,39,6,46,130,153,67,48,141,26,53,29,0,95,23,0,71,39,133,97,22,102,98,47,11,0,10,13,0,0,18,147,43,7,58,29,76,33,19,29,53,0,0,17,5,0,7,53,65,49,56,47,5,155,30,126,23,13,70,25,112,8,37,82,58,24,1,26,77,65,0,0,5,23,23,2,3,62,56,0,36,95,73,1,18,114,22,56,28,50,17,165,56,56,151,133,20,51,127,50,102,106,101,23,46,27,65,9,0,0,38,17,2,7,82,65,4,28,21,34,59,132,46,0,72,64,29,19,101,144,40,122,75,124,137,94,53,88,66,116,132,20,144,23,21,50,60,10,34,109,44,5,91,92,57,74,108,73,0,39,61,82,20,47,89,52,8,56,76,40,12,101,151,35,52,12,22,151,53,138,102,103,136,77,27,1,58,0,46,6,17,121,148,24,76,15,82,3,72,73,81,39,62,66,4,2,22,2,92,0,19,177,46,6,54,4,24,0,101,20,86,196,64,0,6,112,121,76,80,58,94,21,89,1,48,128,27,37,28,45,17,0,34,2,45,25,77,121,108,66,13,40,0,18,0,36,1,32,23,100,25,142,38,157,49,19,88,34,127,98,8,0,0,0,8,13,43,6,101,18,0,0,0,0,0,29,18,109,18,110,60,119,24,138,39,23,9,12,4,0,73,80,0,20,98,16,74,98,0,116,160,63,16,62,92,80,22,53,90,46,2,26,24,0,2,131,4,2,5,0,0,1,0,3,1,55,2,0,30,0,68,1,13,82,106,126,67,101,178,32,103,25,26,62,8,10,147,10,0,32,74,4,3,59,130,9,47,136,79,24,62,136,97,55,55,94,70,48,58,65,3,0,48,17,0,36,91,0,2,40,26,0,30,34,29,1,43,18,38,42,42,30,90,136,54,67,69,115,55,51,169,64,92,60,105,132,93,29,145,123,86,55,7,52,119,46,111,96,0,101,98,19,66,106,104,11,72,79,26,33,111,95,0,30,31,11,4,33,66,0,0,76,14,0,6,50,6,2,50,106,29,43,30,45,0,0,0,2,23,50,11,112,58,15,94,107,105,196,161,209,56,158,43,80,75,16,2,25,22,9,0,15,99,7,0,76,6,19,51,1,25,63,57,0,8,59,32,5,11,124,31,100,3,4,1,0,10,0,4,29,70,15,2,60,6,3,9,3,105,46,44,69,15,24,91,108,52,79,133,141,8,100,80,77,92,29,42,10,90,35,41,67,7,14,8,13,1,5,0,79,1,0,1,27,0,0,94,47,72,81,4,39,119,54,1,10,117,79,20,151,100,113,136,48,8,74,71,112,14,2,26,52,13,75,15,182,74,93,39,45,2,45,56,53,10,123,167,59,32,45,72,64,141,34,177

Sequence (673 aa):
HKKTESNQIIKTFSFKIKNANGLSLDVLNDAITEYQNYYNICSDWIKDHLTMKISELYKYIPNEKKNSGYALTLISDEWKDKPMYMMFKKGYPANNRDNAIYETLNTCNTEHYTGNILNFSDTYYRRFGYVASAISNYVTKISKMSTGSRSKNISNDSDVDTIMEQVIYEMEHNGWTSVKDWENQMEYLESKTDSNPNFVYRMTTLYEFYKSHIDEVNSKMETMSIDSLIKFGGCRRKDSKKSMYIMGGSNTPFDITQIGGNSLNIKFSKNLNVDVFGRYDVIKDNTLLVDIINGHGASFVLKIINDEIYIDINVSVPFDKKIATTNKVVGIDVNIKHMLLATNILDDGNVKGYVNIYKEVINDSDFKKVCNSTVMQYFTDFSKFVTFCPLEFDFLFSRVCNQKGIYNDNSAMEKSFSDVLNKLKWNFIETGDNTKRIYIENVMKLRSQMKAYAIVKNAYYKQQSEYDFGKSEEFIQEHPFSNTDKGIEILNKLDNISKKILGCRNNIIQYSYNLFEINGYDMVSLEKLTSSQFKKKLSKFKDDFFNLMIKSIHFADIKDYFITLSNNGTAGVSLVPSYFTSQMDSIDHKIYFVNKHKVRSSQEKHINGLNADYNAARNIAYIMENTDCRNMFMKQSRTDKSLYNKPSYETFIKTQGSAVAKLKKEGFVKILD

B-factor: mean 86.67, std 21.95, range [66.15, 176.19]